Protein AF-I6NCP5-F1 (afdb_monomer_lite)

Sequence (635 aa):
MLVKNPMKRLSRNSTDSIAELLRSVLGENVINPQKQQNIANRQGSRIEHILVNSWYRRSSDAVTGGRNVLNCDNILKSLTKLRKQREFHDYFLLLRLLQFNKVSFVNSKGEYLDTQSRVGPLLYNELSKALSLISHRCTIREAKTLAQIVVSLLNDYNQAGEQTAPLNVKLNILYRCAQVAGTAKSWNIVEAALKEIRKQAKYLAGEDVELVIHYGYLNFYLISDQTFLLKRYFENNIEHMTGIESQLFASLLSNILLKATNYGSESFAAKVLAKMKENNFTLEKSHLEMLQAKIEKNGYLSLALMLESIEPAYKSPFNPLISHEEATFDHYVDVFSLSEIDFFSSPVSVDFILDKVPQFSDVEEYVTFICKRLLKEFRNESARVMLLDIVLRHICSTRKLGFALLVLKSIIEVHGMGKYFVDTRRLASRNSISEFHLFFPPIARSNSSCLTAAYLFKYLKDEYPLDFKFTKYDYYALVRSAISASNLDLLHYYMYHLILDWGHKSLIHSGGSLNWNLPVNLLKLISDSFHKKDVKTISQTLEDTLFWYKSSYDQKGTVPQISVEILNNIILKTAPAVINEFPKLLPLQMMKHSVNTYDGYQYRIDQANKSDLMSIVKSLHETLHAESCVEETPL

Radius of gyration: 36.02 Å; chains: 1; bounding box: 89×61×103 Å

pLDDT: mean 75.79, std 16.52, range [20.3, 96.31]

Foldseek 3Di:
DDDDDDPDPPDDDDPCAVLNLCCVLLHDDDDDPVVVVVVCVPPVVPLVVLLVVQADDDPPPPPDDDDQEGELVSLLVVLVVCLVVVVVNSNSVNVSVVVVGPYWYAYPVRHTDPPLEDSVQSVLVSVLVSLLVVLVVDDLVSLLSSLVSLLVVLVVVLVSCVVGPHHPHDLVSLLSSLLSQLSNLDPVSSVSSLVSLCSCVVPDPNVSSVLSNLSSQLSNCLNNVVLVSNLVSCVVPPLPDADDADPSVLVSLLSNLLSCLVVLQLVSNLSSLVSCVRNVHDDDPVSVVSNVVSCQQQVSLLNLVSVCVRPVVRDRQWDNPDRDSDDALVNVLVRLLPGPDQQLPDQRRDLNNLVRQDDDPDLVVLLCVLCVSLVPDRPYLNSSLVSVLSSLLSCLQPHALLSSLSNLLCCCVVVVCLLSLQCNLSGPNCVSAHSLVSRLSNLLVALLAQLVLVVSVCCQPPPPPDNHQDDLSSLLSNLSNCVSLVPLLSNVLSLLVCCQRCVQVQWDCDPNAIDGNRPPSSVVSLVVSVVDPLSVLVVQLNVLSSVVQRVVCVVPVGRDRDDPVRSLVSNCVRPVCNPPCCVVCVVVVLVVSCVPDDDVVSNVSSVVSNVSSVSSVVSSVVVVVVVVVVVPDDD

InterPro domains:
  IPR025694 Mitochondrial splicing apparatus component MNE1 [PF13762] (364-501)

Structure (mmCIF, N/CA/C/O backbone):
data_AF-I6NCP5-F1
#
_entry.id   AF-I6NCP5-F1
#
loop_
_atom_site.group_PDB
_atom_site.id
_atom_site.type_symbol
_atom_site.label_atom_id
_atom_site.label_alt_id
_atom_site.label_comp_id
_atom_site.label_asym_id
_atom_site.label_entity_id
_atom_site.label_seq_id
_atom_site.pdbx_PDB_ins_code
_atom_site.Cartn_x
_atom_site.Cartn_y
_atom_site.Cartn_z
_atom_site.occupancy
_atom_site.B_iso_or_equiv
_atom_site.auth_s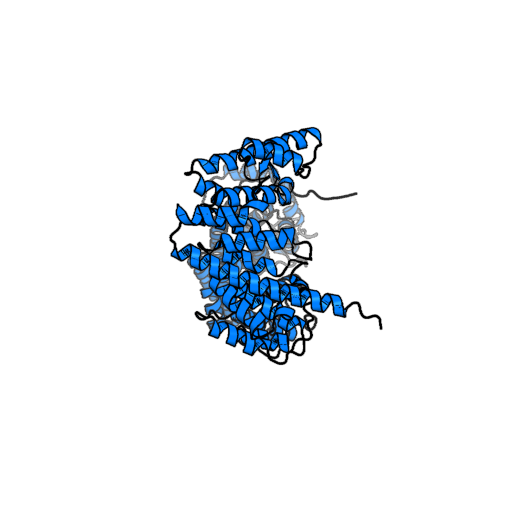eq_id
_atom_site.auth_comp_id
_atom_site.auth_asym_id
_atom_site.auth_atom_id
_atom_site.pdbx_PDB_model_num
ATOM 1 N N . MET A 1 1 ? -19.228 34.141 -3.288 1.00 23.91 1 MET A N 1
ATOM 2 C CA . MET A 1 1 ? -19.478 32.685 -3.208 1.00 23.91 1 MET A CA 1
ATOM 3 C C . MET A 1 1 ? -18.421 32.053 -2.320 1.00 23.91 1 MET A C 1
ATOM 5 O O . MET A 1 1 ? -17.248 32.366 -2.450 1.00 23.91 1 MET A O 1
ATOM 9 N N . LEU A 1 2 ? -18.885 31.271 -1.350 1.00 22.12 2 LEU A N 1
ATOM 10 C CA . LEU A 1 2 ? -18.149 30.700 -0.224 1.00 22.12 2 LEU A CA 1
ATOM 11 C C . LEU A 1 2 ? -17.137 29.632 -0.653 1.00 22.12 2 LEU A C 1
ATOM 13 O O . LEU A 1 2 ? -17.559 28.608 -1.177 1.00 22.12 2 LEU A O 1
ATOM 17 N N . VAL A 1 3 ? -15.857 29.785 -0.290 1.00 20.30 3 VAL A N 1
ATOM 18 C CA . VAL A 1 3 ? -14.950 28.644 -0.074 1.00 20.30 3 VAL A CA 1
ATOM 19 C C . VAL A 1 3 ? -14.008 28.910 1.111 1.00 20.30 3 VAL A C 1
ATOM 21 O O . VAL A 1 3 ? -13.105 29.733 1.053 1.00 20.30 3 VAL A O 1
ATOM 24 N N . LYS A 1 4 ? -14.290 28.167 2.189 1.00 22.89 4 LYS A N 1
ATOM 25 C CA . LYS A 1 4 ? -13.398 27.472 3.137 1.00 22.89 4 LYS A CA 1
ATOM 26 C C . LYS A 1 4 ? -12.135 28.179 3.653 1.00 22.89 4 LYS A C 1
ATOM 28 O O . LYS A 1 4 ? -11.093 28.181 3.012 1.00 22.89 4 LYS A O 1
ATOM 33 N N . ASN A 1 5 ? -12.183 28.512 4.945 1.00 21.52 5 ASN A N 1
ATOM 34 C CA . ASN A 1 5 ? -11.044 28.316 5.845 1.00 21.52 5 ASN A CA 1
ATOM 35 C C . ASN A 1 5 ? -11.526 28.119 7.302 1.00 21.52 5 ASN A C 1
ATOM 37 O O . ASN A 1 5 ? -11.788 29.108 7.986 1.00 21.52 5 ASN A O 1
ATOM 41 N N . PRO A 1 6 ? -11.673 26.881 7.821 1.00 23.80 6 PRO A N 1
ATOM 42 C CA . PRO A 1 6 ? -11.914 26.655 9.240 1.00 23.80 6 PRO A CA 1
ATOM 43 C C . PRO A 1 6 ? -10.721 25.925 9.871 1.00 23.80 6 PRO A C 1
ATOM 45 O O . PRO A 1 6 ? -10.839 24.801 10.339 1.00 23.80 6 PRO A O 1
ATOM 48 N N . MET A 1 7 ? -9.552 26.560 9.893 1.00 23.98 7 MET A N 1
ATOM 49 C CA . MET A 1 7 ? -8.453 26.165 10.778 1.00 23.98 7 MET A CA 1
ATOM 50 C C . MET A 1 7 ? -7.659 27.402 11.177 1.00 23.98 7 MET A C 1
ATOM 52 O O . MET A 1 7 ? -6.644 27.725 10.576 1.00 23.98 7 MET A O 1
ATOM 56 N N . LYS A 1 8 ? -8.161 28.119 12.185 1.00 24.86 8 LYS A N 1
ATOM 57 C CA . LYS A 1 8 ? -7.379 28.955 13.111 1.00 24.86 8 LYS A CA 1
ATOM 58 C C . LYS A 1 8 ? -8.341 29.620 14.085 1.00 24.86 8 LYS A C 1
ATOM 60 O O . LYS A 1 8 ? -8.845 30.704 13.828 1.00 24.86 8 LYS A O 1
ATOM 65 N N . ARG A 1 9 ? -8.608 28.936 15.198 1.00 25.02 9 ARG A N 1
ATOM 66 C CA . ARG A 1 9 ? -8.974 29.531 16.496 1.00 25.02 9 ARG A CA 1
ATOM 67 C C . ARG A 1 9 ? -8.951 28.441 17.569 1.00 25.02 9 ARG A C 1
ATOM 69 O O . ARG A 1 9 ? -9.970 28.020 18.091 1.00 25.02 9 ARG A O 1
ATOM 76 N N . LEU A 1 10 ? -7.741 27.996 17.890 1.00 24.80 10 LEU A N 1
ATOM 77 C CA . LEU A 1 10 ? -7.403 27.528 19.232 1.00 24.80 10 LEU A CA 1
ATOM 78 C C . LEU A 1 10 ? -6.219 28.376 19.694 1.00 24.80 10 LEU A C 1
ATOM 80 O O . LEU A 1 10 ? -5.062 27.991 19.623 1.00 24.80 10 LEU A O 1
ATOM 84 N N . SER A 1 11 ? -6.550 29.607 20.064 1.00 26.73 11 SER A N 1
ATOM 85 C CA . SER A 1 11 ? -5.714 30.494 20.861 1.00 26.73 11 SER A CA 1
ATOM 86 C C . SER A 1 11 ? -6.670 31.223 21.791 1.00 26.73 11 SER A C 1
ATOM 88 O O . SER A 1 11 ? -7.352 32.168 21.395 1.00 26.73 11 SER A O 1
ATOM 90 N N . ARG A 1 12 ? -6.812 30.655 22.988 1.00 25.70 12 ARG A N 1
ATOM 91 C CA . ARG A 1 12 ? -7.206 31.312 24.237 1.00 25.70 12 ARG A CA 1
ATOM 92 C C . ARG A 1 12 ? -6.969 30.299 25.356 1.00 25.70 12 ARG A C 1
ATOM 94 O O . ARG A 1 12 ? -7.828 29.486 25.656 1.00 25.70 12 ARG A O 1
ATOM 101 N N . ASN A 1 13 ? -5.737 30.316 25.859 1.00 27.62 13 ASN A N 1
ATOM 102 C CA . ASN A 1 13 ? -5.305 29.945 27.206 1.00 27.62 13 ASN A CA 1
ATOM 103 C C . ASN A 1 13 ? -6.223 28.986 27.990 1.00 27.62 13 ASN A C 1
ATOM 105 O O . ASN A 1 13 ? -7.060 29.425 28.771 1.00 27.62 13 ASN A O 1
ATOM 109 N N . SER A 1 14 ? -5.976 27.685 27.841 1.00 33.84 14 SER A N 1
ATOM 110 C CA . SER A 1 14 ? -6.227 26.677 28.878 1.00 33.84 14 SER A CA 1
ATOM 111 C C . SER A 1 14 ? -5.205 25.549 28.699 1.00 33.84 14 SER A C 1
ATOM 113 O O . SER A 1 14 ? -5.506 24.468 28.199 1.00 33.84 14 SER A O 1
ATOM 115 N N . THR A 1 15 ? -3.948 25.844 29.018 1.00 33.56 15 THR A N 1
ATOM 116 C CA . THR A 1 15 ? -2.864 24.862 29.163 1.00 33.56 15 THR A CA 1
ATOM 117 C C . THR A 1 15 ? -2.975 24.133 30.504 1.00 33.56 15 THR A C 1
ATOM 119 O O . THR A 1 15 ? -1.987 24.034 31.218 1.00 33.56 15 THR A O 1
ATOM 122 N N . ASP A 1 16 ? -4.168 23.653 30.850 1.00 47.31 16 ASP A N 1
ATOM 123 C CA . ASP A 1 16 ? -4.301 22.610 31.863 1.00 47.31 16 ASP A CA 1
ATOM 124 C C . ASP A 1 16 ? -4.436 21.315 31.067 1.00 47.31 16 ASP A C 1
ATOM 126 O O . ASP A 1 16 ? -5.346 21.185 30.236 1.00 47.31 16 ASP A O 1
ATOM 130 N N . SER A 1 17 ? -3.492 20.385 31.228 1.00 57.19 17 SER A N 1
ATOM 131 C CA . SER A 1 17 ? -3.585 19.092 30.543 1.00 57.19 17 SER A CA 1
ATOM 132 C C . SER A 1 17 ? -4.939 18.468 30.883 1.00 57.19 17 SER A C 1
ATOM 134 O O . SER A 1 17 ? -5.385 18.522 32.029 1.00 57.19 17 SER A O 1
ATOM 136 N N . ILE A 1 18 ? -5.610 17.835 29.917 1.00 57.00 18 ILE A N 1
ATOM 137 C CA . ILE A 1 18 ? -6.862 17.113 30.194 1.00 57.00 18 ILE A CA 1
ATOM 138 C C . ILE A 1 18 ? -6.636 16.088 31.323 1.00 57.00 18 ILE A C 1
ATOM 140 O O . ILE A 1 18 ? -7.542 15.836 32.110 1.00 57.00 18 ILE A O 1
ATOM 144 N N . ALA A 1 19 ? -5.413 15.567 31.476 1.00 53.09 19 ALA A N 1
ATOM 145 C CA . ALA A 1 19 ? -5.031 14.732 32.609 1.00 53.09 19 ALA A CA 1
ATOM 146 C C . ALA A 1 19 ? -4.945 15.490 33.947 1.00 53.09 19 ALA A C 1
ATOM 148 O O . ALA A 1 19 ? -5.303 14.912 34.965 1.00 53.09 19 ALA A O 1
ATOM 149 N N . GLU A 1 20 ? -4.522 16.754 33.986 1.00 56.62 20 GLU A N 1
ATOM 150 C CA . GLU A 1 20 ? -4.571 17.589 35.202 1.00 56.62 20 GLU A CA 1
ATOM 151 C C . GLU A 1 20 ? -6.009 17.946 35.577 1.00 56.62 20 GLU A C 1
ATOM 153 O O . GLU A 1 20 ? -6.380 17.896 36.750 1.00 56.62 20 GLU A O 1
ATOM 158 N N . LEU A 1 21 ? -6.854 18.222 34.583 1.00 59.94 21 LEU A N 1
ATOM 159 C CA . LEU A 1 21 ? -8.290 18.398 34.779 1.00 59.94 21 LEU A CA 1
ATOM 160 C C . LEU A 1 21 ? -8.929 17.120 35.348 1.00 59.94 21 LEU A C 1
ATOM 162 O O . LEU A 1 21 ? -9.672 17.172 36.322 1.00 59.94 21 LEU A O 1
ATOM 166 N N . LEU A 1 22 ? -8.597 15.958 34.784 1.00 58.47 22 LEU A N 1
ATOM 167 C CA . LEU A 1 22 ? -9.092 14.664 35.250 1.00 58.47 22 LEU A CA 1
ATOM 168 C C . LEU A 1 22 ? -8.557 14.309 36.644 1.00 58.47 22 LEU A C 1
ATOM 170 O O . LEU A 1 22 ? -9.337 13.873 37.480 1.00 58.47 22 LEU A O 1
ATOM 174 N N . ARG A 1 23 ? -7.271 14.543 36.941 1.00 57.06 23 ARG A N 1
ATOM 175 C CA . ARG A 1 23 ? -6.685 14.315 38.278 1.00 57.06 23 ARG A CA 1
ATOM 176 C C . ARG A 1 23 ? -7.252 15.262 39.332 1.00 57.06 23 ARG A C 1
ATOM 178 O O . ARG A 1 23 ? -7.521 14.834 40.448 1.00 57.06 23 ARG A O 1
ATOM 185 N N . SER A 1 24 ? -7.475 16.529 38.983 1.00 53.62 24 SER A N 1
ATOM 186 C CA . SER A 1 24 ? -8.054 17.526 39.895 1.00 53.62 24 SER A CA 1
ATOM 187 C C . SER A 1 24 ? -9.553 17.332 40.139 1.00 53.62 24 SER A C 1
ATOM 189 O O . SER A 1 24 ? -10.078 17.856 41.123 1.00 53.62 24 SER A O 1
ATOM 191 N N . VAL A 1 25 ? -10.247 16.595 39.266 1.00 49.81 25 VAL A N 1
ATOM 192 C CA . VAL A 1 25 ? -11.685 16.320 39.389 1.00 49.81 25 VAL A CA 1
ATOM 193 C C . VAL A 1 25 ? -11.987 14.920 39.924 1.00 49.81 25 VAL A C 1
ATOM 195 O O . VAL A 1 25 ? -12.941 14.782 40.682 1.00 49.81 25 VAL A O 1
ATOM 198 N N . LEU A 1 26 ? -11.189 13.910 39.571 1.00 51.78 26 LEU A N 1
ATOM 199 C CA . LEU A 1 26 ? -11.422 12.498 39.914 1.00 51.78 26 LEU A CA 1
ATOM 200 C C . LEU A 1 26 ? -10.464 11.965 41.000 1.00 51.78 26 LEU A C 1
ATOM 202 O O . LEU A 1 26 ? -10.744 10.919 41.568 1.00 51.78 26 LEU A O 1
ATOM 206 N N . GLY A 1 27 ? -9.406 12.716 41.341 1.00 42.88 27 GLY A N 1
ATOM 207 C CA . GLY A 1 27 ? -8.635 12.587 42.584 1.00 42.88 27 GLY A CA 1
ATOM 208 C C . GLY A 1 27 ? -7.388 11.694 42.548 1.00 42.88 27 GLY A C 1
ATOM 209 O O . GLY A 1 27 ? -7.475 10.498 42.770 1.00 42.88 27 GLY A O 1
ATOM 210 N N . GLU A 1 28 ? -6.212 12.322 42.445 1.00 33.41 28 GLU A N 1
ATOM 211 C CA . GLU A 1 28 ? -5.005 11.947 43.205 1.00 33.41 28 GLU A CA 1
ATOM 212 C C . GLU A 1 28 ? -4.383 13.245 43.759 1.00 33.41 28 GLU A C 1
ATOM 214 O O . GLU A 1 28 ? -4.320 14.262 43.066 1.00 33.41 28 GLU A O 1
ATOM 219 N N . ASN A 1 29 ? -3.982 13.231 45.031 1.00 43.84 29 ASN A N 1
ATOM 220 C CA . ASN A 1 29 ? -3.467 14.368 45.805 1.00 43.84 29 ASN A CA 1
ATOM 221 C C . ASN A 1 29 ? -2.425 15.235 45.064 1.00 43.84 29 ASN A C 1
ATOM 223 O O . ASN A 1 29 ? -1.258 14.868 45.082 1.00 43.84 29 ASN A O 1
ATOM 227 N N . VAL A 1 30 ? -2.783 16.424 44.542 1.00 33.41 30 VAL A N 1
ATOM 228 C CA . VAL A 1 30 ? -1.834 17.550 44.342 1.00 33.41 30 VAL A CA 1
ATOM 229 C C . VAL A 1 30 ? -2.522 18.938 44.444 1.00 33.41 30 VAL A C 1
ATOM 231 O O . VAL A 1 30 ? -3.155 19.418 43.511 1.00 33.41 30 VAL A O 1
ATOM 234 N N . ILE A 1 31 ? -2.360 19.566 45.617 1.00 39.53 31 ILE A N 1
ATOM 235 C CA . ILE A 1 31 ? -1.901 20.948 45.910 1.00 39.53 31 ILE A CA 1
ATOM 236 C C . ILE A 1 31 ? -2.591 22.166 45.227 1.00 39.53 31 ILE A C 1
ATOM 238 O O . ILE A 1 31 ? -2.259 22.567 44.115 1.00 39.53 31 ILE A O 1
ATOM 242 N N . ASN A 1 32 ? -3.425 22.854 46.028 1.00 33.50 32 ASN A N 1
ATOM 243 C CA . ASN A 1 32 ? -3.470 24.310 46.321 1.00 33.50 32 ASN A CA 1
ATOM 244 C C . ASN A 1 32 ? -4.901 24.921 46.275 1.00 33.50 32 ASN A C 1
ATOM 246 O O . ASN A 1 32 ? -5.376 25.307 45.201 1.00 33.50 32 ASN A O 1
ATOM 250 N N . PRO A 1 33 ? -5.583 25.076 47.431 1.00 37.31 33 PRO A N 1
ATOM 251 C CA . PRO A 1 33 ? -6.938 25.641 47.536 1.00 37.31 33 PRO A CA 1
ATOM 252 C C . PRO A 1 33 ? -7.092 27.051 46.936 1.00 37.31 33 PRO A C 1
ATOM 254 O O . PRO A 1 33 ? -8.147 27.393 46.403 1.00 37.31 33 PRO A O 1
ATOM 257 N N . GLN A 1 34 ? -6.026 27.857 46.949 1.00 34.50 34 GLN A N 1
ATOM 258 C CA . GLN A 1 34 ? -6.058 29.247 46.476 1.00 34.50 34 GLN A CA 1
ATOM 259 C C . GLN A 1 34 ? -6.123 29.379 44.944 1.00 34.50 34 GLN A C 1
ATOM 261 O O . GLN A 1 34 ? -6.672 30.355 44.431 1.00 34.50 34 GLN A O 1
ATOM 266 N N . LYS A 1 35 ? -5.633 28.389 44.179 1.00 37.66 35 LYS A N 1
ATOM 267 C CA . LYS A 1 35 ? -5.790 28.377 42.710 1.00 37.66 35 LYS A CA 1
ATOM 268 C C . LYS A 1 35 ? -7.219 28.014 42.284 1.00 37.66 35 LYS A C 1
ATOM 270 O O . LYS A 1 35 ? -7.682 28.512 41.263 1.00 37.66 35 LYS A O 1
ATOM 275 N N . GLN A 1 36 ? -7.938 27.214 43.078 1.00 41.12 36 GLN A N 1
ATOM 276 C CA . GLN A 1 36 ? -9.319 26.804 42.780 1.00 41.12 36 GLN A CA 1
ATOM 277 C C . GLN A 1 36 ? -10.340 27.928 43.034 1.00 41.12 36 GLN A C 1
ATOM 279 O O . GLN A 1 36 ? -11.271 28.078 42.244 1.00 41.12 36 GLN A O 1
ATOM 284 N N . GLN A 1 37 ? -10.132 28.781 44.046 1.00 38.59 37 GLN A N 1
ATOM 285 C CA . GLN A 1 37 ? -10.989 29.958 44.283 1.00 38.59 37 GLN A CA 1
ATOM 286 C C . GLN A 1 37 ? -10.950 30.971 43.126 1.00 38.59 37 GLN A C 1
ATOM 288 O O . GLN A 1 37 ? -11.977 31.541 42.768 1.00 38.59 37 GLN A O 1
ATOM 293 N N . ASN A 1 38 ? -9.801 31.142 42.467 1.00 37.16 38 ASN A N 1
ATOM 294 C CA . ASN A 1 38 ? -9.680 32.066 41.333 1.00 37.16 38 ASN A CA 1
ATOM 295 C C . ASN A 1 38 ? -10.290 31.534 40.020 1.00 37.16 38 ASN A C 1
ATOM 297 O O . ASN A 1 38 ? -10.655 32.336 39.158 1.00 37.16 38 ASN A O 1
ATOM 301 N N . ILE A 1 39 ? -10.438 30.211 39.870 1.00 40.22 39 ILE A N 1
ATOM 302 C CA . ILE A 1 39 ? -11.102 29.577 38.714 1.00 40.22 39 ILE A CA 1
ATOM 303 C C . ILE A 1 39 ? -12.627 29.561 38.915 1.00 40.22 39 ILE A C 1
ATOM 305 O O . ILE A 1 39 ? -13.367 29.934 38.005 1.00 40.22 39 ILE A O 1
ATOM 309 N N . ALA A 1 40 ? -13.100 29.245 40.127 1.00 39.53 40 ALA A N 1
ATOM 310 C CA . ALA A 1 40 ? -14.523 29.289 40.478 1.00 39.53 40 ALA A CA 1
ATOM 311 C C . ALA A 1 40 ? -15.128 30.703 40.332 1.00 39.53 40 ALA A C 1
ATOM 313 O O . ALA A 1 40 ? -16.228 30.858 39.803 1.00 39.53 40 ALA A O 1
ATOM 314 N N . ASN A 1 41 ? -14.376 31.750 40.691 1.00 42.56 41 ASN A N 1
ATOM 315 C CA . ASN A 1 41 ? -14.875 33.130 40.697 1.00 42.56 41 ASN A CA 1
ATOM 316 C C . ASN A 1 41 ? -15.017 33.788 39.307 1.00 42.56 41 ASN A C 1
ATOM 318 O O . ASN A 1 41 ? -15.638 34.843 39.206 1.00 42.56 41 ASN A O 1
ATOM 322 N N . ARG A 1 42 ? -14.472 33.209 38.223 1.00 43.22 42 ARG A N 1
ATOM 323 C CA . ARG A 1 42 ? -14.578 33.780 36.857 1.00 43.22 42 ARG A CA 1
ATOM 324 C C . ARG A 1 42 ? -15.611 33.095 35.952 1.00 43.22 42 ARG A C 1
ATOM 326 O O . ARG A 1 42 ? -15.926 33.643 34.899 1.00 43.22 42 ARG A O 1
ATOM 333 N N . GLN A 1 43 ? -16.140 31.932 36.341 1.00 48.22 43 GLN A N 1
ATOM 334 C CA . GLN A 1 43 ? -17.076 31.129 35.531 1.00 48.22 43 GLN A CA 1
ATOM 335 C C . GLN A 1 43 ? -18.302 30.604 36.305 1.00 48.22 43 GLN A C 1
ATOM 337 O O . GLN A 1 43 ? -19.144 29.926 35.711 1.00 48.22 43 GLN A O 1
ATOM 342 N N . GLY A 1 44 ? -18.442 30.968 37.590 1.00 51.06 44 GLY A N 1
ATOM 343 C CA . GLY A 1 44 ? -19.564 30.589 38.461 1.00 51.06 44 GLY A CA 1
ATOM 344 C C . GLY A 1 44 ? -20.941 30.747 37.810 1.00 51.06 44 GLY A C 1
ATOM 345 O O . GLY A 1 44 ? -21.746 29.828 37.883 1.00 51.06 44 GLY A O 1
ATOM 346 N N . SER A 1 45 ? -21.170 31.799 37.014 1.00 57.34 45 SER A N 1
ATOM 347 C CA . SER A 1 45 ? -22.497 32.103 36.457 1.00 57.34 45 SER A CA 1
ATOM 348 C C . SER A 1 45 ? -23.100 31.018 35.554 1.00 57.34 45 SER A C 1
ATOM 350 O O . SER A 1 45 ? -24.314 30.822 35.575 1.00 57.34 45 SER A O 1
ATOM 352 N N . ARG A 1 46 ? -22.306 30.280 34.761 1.00 64.38 46 ARG A N 1
ATOM 353 C CA . ARG A 1 46 ? -22.848 29.287 33.808 1.00 64.38 46 ARG A CA 1
ATOM 354 C C . ARG A 1 46 ? -23.189 27.963 34.486 1.00 64.38 46 ARG A C 1
ATOM 356 O O . ARG A 1 46 ? -24.239 27.388 34.197 1.00 64.38 46 ARG A O 1
ATOM 363 N N . ILE A 1 47 ? -22.327 27.484 35.381 1.00 67.88 47 ILE A N 1
ATOM 364 C CA . ILE A 1 47 ? -22.566 26.248 36.141 1.00 67.88 47 ILE A CA 1
ATOM 365 C C . ILE A 1 47 ? -23.618 26.482 37.221 1.00 67.88 47 ILE A C 1
ATOM 367 O O . ILE A 1 47 ? -24.504 25.645 37.381 1.00 67.88 47 ILE A O 1
ATOM 371 N N . GLU A 1 48 ? -23.601 27.639 37.884 1.00 64.94 48 GLU A N 1
ATOM 372 C CA . GLU A 1 48 ? -24.681 28.054 38.779 1.00 64.94 48 GLU A CA 1
ATOM 373 C C . GLU A 1 48 ? -26.005 28.118 38.026 1.00 64.94 48 GLU A C 1
ATOM 375 O O . GLU A 1 48 ? -26.983 27.561 38.503 1.00 64.94 48 GLU A O 1
ATOM 380 N N . HIS A 1 49 ? -26.049 28.675 36.812 1.00 67.94 49 HIS A N 1
ATOM 381 C CA . HIS A 1 49 ? -27.271 28.684 36.005 1.00 67.94 49 HIS A CA 1
ATOM 382 C C . HIS A 1 49 ? -27.749 27.269 35.627 1.00 67.94 49 HIS A C 1
ATOM 384 O O . HIS A 1 49 ? -28.952 27.000 35.639 1.00 67.94 49 HIS A O 1
ATOM 390 N N . ILE A 1 50 ? -26.839 26.335 35.321 1.00 70.69 50 ILE A N 1
ATOM 391 C CA . ILE A 1 50 ? -27.191 24.922 35.089 1.00 70.69 50 ILE A CA 1
ATOM 392 C C . ILE A 1 50 ? -27.769 24.295 36.361 1.00 70.69 50 ILE A C 1
ATOM 394 O O . ILE A 1 50 ? -28.804 23.629 36.290 1.00 70.69 50 ILE A O 1
ATOM 398 N N . LEU A 1 51 ? -27.132 24.518 37.513 1.00 66.94 51 LEU A N 1
ATOM 399 C CA . LEU A 1 51 ? -27.600 23.999 38.793 1.00 66.94 51 LEU A CA 1
ATOM 400 C C . LEU A 1 51 ? -28.960 24.599 39.143 1.00 66.94 51 LEU A C 1
ATOM 402 O O . LEU A 1 51 ? -29.887 23.820 39.321 1.00 66.94 51 LEU A O 1
ATOM 406 N N . VAL A 1 52 ? -29.110 25.931 39.126 1.00 67.31 52 VAL A N 1
ATOM 407 C CA . VAL A 1 52 ? -30.353 26.699 39.370 1.00 67.31 52 VAL A CA 1
ATOM 408 C C . VAL A 1 52 ? -31.519 26.170 38.534 1.00 67.31 52 VAL A C 1
ATOM 410 O O . VAL A 1 52 ? -32.586 25.906 39.082 1.00 67.31 52 VAL A O 1
ATOM 413 N N . ASN A 1 53 ? -31.309 25.928 37.239 1.00 66.56 53 ASN A N 1
ATOM 414 C CA . ASN A 1 53 ? -32.344 25.385 36.348 1.00 66.56 53 ASN A CA 1
ATOM 415 C C . ASN A 1 53 ? -32.604 23.881 36.531 1.00 66.56 53 ASN A C 1
ATOM 417 O O . ASN A 1 53 ? -33.573 23.343 35.994 1.00 66.56 53 ASN A O 1
ATOM 421 N N . SER A 1 54 ? -31.738 23.192 37.269 1.00 67.94 54 SER A N 1
ATOM 422 C CA . SER A 1 54 ? -31.888 21.779 37.611 1.00 67.94 54 SER A CA 1
ATOM 423 C C . SER A 1 54 ? -32.502 21.567 38.996 1.00 67.94 54 SER A C 1
ATOM 425 O O . SER A 1 54 ? -32.816 20.422 39.320 1.00 67.94 54 SER A O 1
ATOM 427 N N . TRP A 1 55 ? -32.705 22.620 39.802 1.00 69.12 55 TRP A N 1
ATOM 428 C CA . TRP A 1 55 ? -33.389 22.501 41.092 1.00 69.12 55 TRP A CA 1
ATOM 429 C C . TRP A 1 55 ? -34.827 22.055 40.900 1.00 69.12 55 TRP A C 1
ATOM 431 O O . TRP A 1 55 ? -35.588 22.626 40.115 1.00 69.12 55 TRP A O 1
ATOM 441 N N . TYR A 1 56 ? -35.210 21.046 41.668 1.00 53.59 56 TYR A N 1
ATOM 442 C CA . TYR A 1 56 ? -36.589 20.614 41.714 1.00 53.59 56 TYR A CA 1
ATOM 443 C C . TYR A 1 56 ? -37.403 21.587 42.573 1.00 53.59 56 TYR A C 1
ATOM 445 O O . TYR A 1 56 ? -37.180 21.702 43.776 1.00 53.59 56 TYR A O 1
ATOM 453 N N . ARG A 1 57 ? -38.347 22.301 41.951 1.00 58.88 57 ARG A N 1
ATOM 454 C CA . ARG A 1 57 ? -39.303 23.173 42.646 1.00 58.88 57 ARG A CA 1
ATOM 455 C C . ARG A 1 57 ? -40.674 22.502 42.663 1.00 58.88 57 ARG A C 1
ATOM 457 O O . ARG A 1 57 ? -41.336 22.446 41.630 1.00 58.88 57 ARG A O 1
ATOM 464 N N . ARG A 1 58 ? -41.108 22.009 43.827 1.00 49.47 58 ARG A N 1
ATOM 465 C CA . ARG A 1 58 ? -42.518 21.663 44.067 1.00 49.47 58 ARG A CA 1
ATOM 466 C C . ARG A 1 58 ? -43.286 22.928 44.433 1.00 49.47 58 ARG A C 1
ATOM 468 O O . ARG A 1 58 ? -42.808 23.725 45.232 1.00 49.47 58 ARG A O 1
ATOM 475 N N . SER A 1 59 ? -44.484 23.088 43.882 1.00 44.88 59 SER A N 1
ATOM 476 C CA . SER A 1 59 ? -45.385 24.214 44.156 1.00 44.88 59 SER A CA 1
ATOM 477 C C . SER A 1 59 ? -45.899 24.277 45.606 1.00 44.88 59 SER A C 1
ATOM 479 O O . SER A 1 59 ? -46.476 25.292 45.976 1.00 44.88 59 SER A O 1
ATOM 481 N N . SER A 1 60 ? -45.672 23.247 46.436 1.00 43.59 60 SER A N 1
ATOM 482 C CA . SER A 1 60 ? -46.198 23.142 47.810 1.00 43.59 60 SER A CA 1
ATOM 483 C C . SER A 1 60 ? -45.174 23.267 48.950 1.00 43.59 60 SER A C 1
ATOM 485 O O . SER A 1 60 ? -45.588 23.417 50.093 1.00 43.59 60 SER A O 1
ATOM 487 N N . ASP A 1 61 ? -43.860 23.236 48.691 1.00 44.78 61 ASP A N 1
ATOM 488 C CA . ASP A 1 61 ? -42.843 23.026 49.749 1.00 44.78 61 ASP A CA 1
ATOM 489 C C . ASP A 1 61 ? -41.994 24.280 50.050 1.00 44.78 61 ASP A C 1
ATOM 491 O O . ASP A 1 61 ? -40.808 24.195 50.366 1.00 44.78 61 ASP A O 1
ATOM 495 N N . ALA A 1 62 ? -42.586 25.475 49.971 1.00 41.66 62 ALA A N 1
ATOM 496 C CA . ALA A 1 62 ? -41.876 26.739 50.212 1.00 41.66 62 ALA A CA 1
ATOM 497 C C . ALA A 1 62 ? -41.532 27.023 51.696 1.00 41.66 62 ALA A C 1
ATOM 499 O O . ALA A 1 62 ? -40.944 28.063 51.983 1.00 41.66 62 ALA A O 1
ATOM 500 N N . VAL A 1 63 ? -41.888 26.145 52.647 1.00 39.34 63 VAL A N 1
ATOM 501 C CA . VAL A 1 63 ? -41.921 26.495 54.088 1.00 39.34 63 VAL A CA 1
ATOM 502 C C . VAL A 1 63 ? -40.941 25.706 54.975 1.00 39.34 63 VAL A C 1
ATOM 504 O O . VAL A 1 63 ? -40.765 26.044 56.139 1.00 39.34 63 VAL A O 1
ATOM 507 N N . THR A 1 64 ? -40.180 24.738 54.459 1.00 37.00 64 THR A N 1
ATOM 508 C CA . THR A 1 64 ? -39.093 24.114 55.246 1.00 37.00 64 THR A CA 1
ATOM 509 C C . THR A 1 64 ? -37.806 24.057 54.440 1.00 37.00 64 THR A C 1
ATOM 511 O O . THR A 1 64 ? -37.784 23.449 53.374 1.00 37.00 64 THR A O 1
ATOM 514 N N . GLY A 1 65 ? -36.753 24.705 54.958 1.00 39.38 65 GLY A N 1
ATOM 515 C CA . GLY A 1 65 ? -35.424 24.865 54.355 1.00 39.38 65 GLY A CA 1
ATOM 516 C C . GLY A 1 65 ? -35.005 23.702 53.455 1.00 39.38 65 GLY A C 1
ATOM 517 O O . GLY A 1 65 ? -34.800 22.578 53.915 1.00 39.38 65 GLY A O 1
ATOM 518 N N . GLY A 1 66 ? -34.935 24.001 52.157 1.00 42.56 66 GLY A N 1
ATOM 519 C CA . GLY A 1 66 ? -34.834 23.027 51.080 1.00 42.56 66 GLY A CA 1
ATOM 520 C C . GLY A 1 66 ? -33.624 22.111 51.210 1.00 42.56 66 GLY A C 1
ATOM 521 O O . GLY A 1 66 ? -32.476 22.552 51.211 1.00 42.56 66 GLY A O 1
ATOM 522 N N . ARG A 1 67 ? -33.885 20.803 51.251 1.00 53.28 67 ARG A N 1
ATOM 523 C CA . ARG A 1 67 ? -32.877 19.797 50.906 1.00 53.28 67 ARG A CA 1
ATOM 524 C C . ARG A 1 67 ? -32.431 20.054 49.457 1.00 53.28 67 ARG A C 1
ATOM 526 O O . ARG A 1 67 ? -33.259 20.389 48.614 1.00 53.28 67 ARG A O 1
ATOM 533 N N . ASN A 1 68 ? -31.138 19.908 49.167 1.00 63.84 68 ASN A N 1
ATOM 534 C CA . ASN A 1 68 ? -30.566 20.050 47.822 1.00 63.84 68 ASN A CA 1
ATOM 535 C C . ASN A 1 68 ? -31.133 18.960 46.888 1.00 63.84 68 ASN A C 1
ATOM 537 O O . ASN A 1 68 ? -30.543 17.885 46.782 1.00 63.84 68 ASN A O 1
ATOM 541 N N . VAL A 1 69 ? -32.289 19.193 46.255 1.00 70.94 69 VAL A N 1
ATOM 542 C CA . VAL A 1 69 ? -32.947 18.227 45.357 1.00 70.94 69 VAL A CA 1
ATOM 543 C C . VAL A 1 69 ? -32.809 18.674 43.898 1.00 70.94 69 VAL A C 1
ATOM 545 O O . VAL A 1 69 ? -33.303 19.739 43.524 1.00 70.94 69 VAL A O 1
ATOM 548 N N . LEU A 1 70 ? -32.171 17.853 43.057 1.00 77.19 70 LEU A N 1
ATOM 549 C CA . LEU A 1 70 ? -31.982 18.122 41.626 1.00 77.19 70 LEU A CA 1
ATOM 550 C C . LEU A 1 70 ? -32.771 17.151 40.738 1.00 77.19 70 LEU A C 1
ATOM 552 O O . LEU A 1 70 ? -32.910 15.964 41.036 1.00 77.19 70 LEU A O 1
ATOM 556 N N . ASN A 1 71 ? -33.233 17.641 39.590 1.00 80.00 71 ASN A N 1
ATOM 557 C CA . ASN A 1 71 ? -33.817 16.817 38.538 1.00 80.00 71 ASN A CA 1
ATOM 558 C C . ASN A 1 71 ? -32.711 16.109 37.732 1.00 80.00 71 ASN A C 1
ATOM 560 O O . ASN A 1 71 ? -31.893 16.754 37.069 1.00 80.00 71 ASN A O 1
ATOM 564 N N . CYS A 1 72 ? -32.698 14.774 37.772 1.00 78.81 72 CYS A N 1
ATOM 565 C CA . CYS A 1 72 ? -31.657 13.958 37.144 1.00 78.81 72 CYS A CA 1
ATOM 566 C C . CYS A 1 72 ? -31.625 14.112 35.613 1.00 78.81 72 CYS A C 1
ATOM 568 O O . CYS A 1 72 ? -30.549 14.221 35.023 1.00 78.81 72 CYS A O 1
ATOM 570 N N . ASP A 1 73 ? -32.790 14.205 34.966 1.00 80.56 73 ASP A N 1
ATOM 571 C CA . ASP A 1 73 ? -32.886 14.322 33.508 1.00 80.56 73 ASP A CA 1
ATOM 572 C C . ASP A 1 73 ? -32.318 15.659 33.010 1.00 80.56 73 ASP A C 1
ATOM 574 O O . ASP A 1 73 ? -31.643 15.706 31.979 1.00 80.56 73 ASP A O 1
ATOM 578 N N . ASN A 1 74 ? -32.530 16.746 33.757 1.00 80.94 74 ASN A N 1
ATOM 579 C CA . ASN A 1 74 ? -31.964 18.060 33.431 1.00 80.94 74 ASN A CA 1
ATOM 580 C C . ASN A 1 74 ? -30.437 18.078 33.572 1.00 80.94 74 ASN A C 1
ATOM 582 O O . ASN A 1 74 ? -29.739 18.635 32.715 1.00 80.94 74 ASN A O 1
ATOM 586 N N . ILE A 1 75 ? -29.907 17.406 34.596 1.00 84.12 75 ILE A N 1
ATOM 587 C CA . ILE A 1 75 ? -28.463 17.238 34.785 1.00 84.12 75 ILE A CA 1
ATOM 588 C C . ILE A 1 75 ? -27.859 16.397 33.655 1.00 84.12 75 ILE A C 1
ATOM 590 O O . ILE A 1 75 ? -26.886 16.824 33.033 1.00 84.12 75 ILE A O 1
ATOM 594 N N . LEU A 1 76 ? -28.458 15.255 33.308 1.00 84.38 76 LEU A N 1
ATOM 595 C CA . LEU A 1 76 ? -27.984 14.402 32.211 1.00 84.38 76 LEU A CA 1
ATOM 596 C C . LEU A 1 76 ? -28.050 15.108 30.852 1.00 84.38 76 LEU A C 1
ATOM 598 O O . LEU A 1 76 ? -27.121 14.981 30.049 1.00 84.38 76 LEU A O 1
ATOM 602 N N . LYS A 1 77 ? -29.105 15.891 30.587 1.00 86.69 77 LYS A N 1
ATOM 603 C CA . LYS A 1 77 ? -29.203 16.740 29.386 1.00 86.69 77 LYS A CA 1
ATOM 604 C C . LYS A 1 77 ? -28.082 17.774 29.340 1.00 86.69 77 LYS A C 1
ATOM 606 O O . LYS A 1 77 ? -27.475 17.959 28.285 1.00 86.69 77 LYS A O 1
ATOM 611 N N . SER A 1 78 ? -27.782 18.408 30.471 1.00 86.56 78 SER A N 1
ATOM 612 C CA . SER A 1 78 ? -26.711 19.403 30.578 1.00 86.56 78 SER A CA 1
ATOM 613 C C . SER A 1 78 ? -25.337 18.770 30.358 1.00 86.56 78 SER A C 1
ATOM 615 O O . SER A 1 78 ? -24.590 19.235 29.501 1.00 86.56 78 SER A O 1
ATOM 617 N N . LEU A 1 79 ? -25.043 17.642 31.011 1.00 87.12 79 LEU A N 1
ATOM 618 C CA . LEU A 1 79 ? -23.817 16.862 30.797 1.00 87.12 79 LEU A CA 1
ATOM 619 C C . LEU A 1 79 ? -23.676 16.406 29.337 1.00 87.12 79 LEU A C 1
ATOM 621 O O . LEU A 1 79 ? -22.625 16.588 28.721 1.00 87.12 79 LEU A O 1
ATOM 625 N N . THR A 1 80 ? -24.757 15.902 28.737 1.00 88.31 80 THR A N 1
ATOM 626 C CA . THR A 1 80 ? -24.771 15.500 27.323 1.00 88.31 80 THR A CA 1
ATOM 627 C C . THR A 1 80 ? -24.478 16.684 26.402 1.00 88.31 80 THR A C 1
ATOM 629 O O . THR A 1 80 ? -23.730 16.542 25.430 1.00 88.31 80 THR A O 1
ATOM 632 N N . LYS A 1 81 ? -25.058 17.858 26.687 1.00 89.50 81 LYS A N 1
ATOM 633 C CA . LYS A 1 81 ? -24.830 19.090 25.923 1.00 89.50 81 LYS A CA 1
ATOM 634 C C . LYS A 1 81 ? -23.368 19.522 26.017 1.00 89.50 81 LYS A C 1
ATOM 636 O O . LYS A 1 81 ? -22.746 19.702 24.972 1.00 89.50 81 LYS A O 1
ATOM 641 N N . LEU A 1 82 ? -22.811 19.590 27.226 1.00 87.31 82 LEU A N 1
ATOM 642 C CA . LEU A 1 82 ? -21.406 19.938 27.463 1.00 87.31 82 LEU A CA 1
ATOM 643 C C . LEU A 1 82 ? -20.461 18.963 26.740 1.00 87.31 82 LEU A C 1
ATOM 645 O O . LEU A 1 82 ? -19.555 19.395 26.027 1.00 87.31 82 LEU A O 1
ATOM 649 N N . ARG A 1 83 ? -20.723 17.647 26.802 1.00 89.69 83 ARG A N 1
ATOM 650 C CA . ARG A 1 83 ? -19.939 16.630 26.076 1.00 89.69 83 ARG A CA 1
ATOM 651 C C . ARG A 1 83 ? -20.021 16.801 24.559 1.00 89.69 83 ARG A C 1
ATOM 653 O O . ARG A 1 83 ? -18.990 16.755 23.887 1.00 89.69 83 ARG A O 1
ATOM 660 N N . LYS A 1 84 ? -21.220 17.004 23.998 1.00 87.31 84 LYS A N 1
ATOM 661 C CA . LYS A 1 84 ? -21.406 17.237 22.550 1.00 87.31 84 LYS A CA 1
ATOM 662 C C . LYS A 1 84 ? -20.708 18.521 22.089 1.00 87.31 84 LYS A C 1
ATOM 664 O O . LYS A 1 84 ? -20.118 18.529 21.012 1.00 87.31 84 LYS A O 1
ATOM 669 N N . GLN A 1 85 ? -20.733 19.564 22.918 1.00 87.44 85 GLN A N 1
ATOM 670 C CA . GLN A 1 85 ? -20.053 20.843 22.683 1.00 87.44 85 GLN A CA 1
ATOM 671 C C . GLN A 1 85 ? -18.548 20.799 22.993 1.00 87.44 85 GLN A C 1
ATOM 673 O O . GLN A 1 85 ? -17.838 21.746 22.672 1.00 87.44 85 GLN A O 1
ATOM 678 N N . ARG A 1 86 ? -18.044 19.677 23.531 1.00 82.50 86 ARG A N 1
ATOM 679 C CA . ARG A 1 86 ? -16.637 19.456 23.910 1.00 82.50 86 ARG A CA 1
ATOM 680 C C . ARG A 1 86 ? -16.139 20.420 24.996 1.00 82.50 86 ARG A C 1
ATOM 682 O O . ARG A 1 86 ? -14.941 20.666 25.100 1.00 82.50 86 ARG A O 1
ATOM 689 N N . GLU A 1 87 ? -17.042 20.921 25.831 1.00 82.75 87 GLU A N 1
ATOM 690 C CA . GLU A 1 87 ? -16.742 21.780 26.980 1.00 82.75 87 GLU A CA 1
ATOM 691 C C . GLU A 1 87 ? -16.392 20.910 28.201 1.00 82.75 87 GLU A C 1
ATOM 693 O O . GLU A 1 87 ? -17.134 20.828 29.178 1.00 82.75 87 GLU A O 1
ATOM 698 N N . PHE A 1 88 ? -15.274 20.180 28.115 1.00 80.44 88 PHE A N 1
ATOM 699 C CA . PHE A 1 88 ? -14.916 19.169 29.118 1.00 80.44 88 PHE A CA 1
ATOM 700 C C . PHE A 1 88 ? -14.585 19.761 30.497 1.00 80.44 88 PHE A C 1
ATOM 702 O O . PHE A 1 88 ? -14.863 19.115 31.499 1.00 80.44 88 PHE A O 1
ATOM 709 N N . HIS A 1 89 ? -14.054 20.986 30.566 1.00 77.69 89 HIS A N 1
ATOM 710 C CA . HIS A 1 89 ? -13.811 21.677 31.840 1.00 77.69 89 HIS A CA 1
ATOM 711 C C . HIS A 1 89 ? -15.107 21.828 32.650 1.00 77.69 89 HIS A C 1
ATOM 713 O O . HIS A 1 89 ? -15.215 21.288 33.749 1.00 77.69 89 HIS A O 1
ATOM 719 N N . ASP A 1 90 ? -16.123 22.456 32.049 1.00 77.56 90 ASP A N 1
ATOM 720 C CA . ASP A 1 90 ? -17.440 22.662 32.661 1.00 77.56 90 ASP A CA 1
ATOM 721 C C . ASP A 1 90 ? -18.135 21.328 32.976 1.00 77.56 90 ASP A C 1
ATOM 723 O O . ASP A 1 90 ? -18.784 21.185 34.013 1.00 77.56 90 ASP A O 1
ATOM 727 N N . TYR A 1 91 ? -17.969 20.328 32.102 1.00 84.00 91 TYR A N 1
ATOM 728 C CA . TYR A 1 91 ? -18.500 18.977 32.299 1.00 84.00 91 TYR A CA 1
ATOM 729 C C . TYR A 1 91 ? -17.971 18.336 33.589 1.00 84.00 91 TYR A C 1
ATOM 731 O O . TYR A 1 91 ? -18.744 17.841 34.411 1.00 84.00 91 TYR A O 1
ATOM 739 N N . PHE A 1 92 ? -16.651 18.350 33.775 1.00 76.69 92 PHE A N 1
ATOM 740 C CA . PHE A 1 92 ? -16.002 17.741 34.931 1.00 76.69 92 PHE A CA 1
ATOM 741 C C . PHE A 1 92 ? -16.209 18.568 36.206 1.00 76.69 92 PHE A C 1
ATOM 743 O O . PHE A 1 92 ? -16.434 17.995 37.271 1.00 76.69 92 PHE A O 1
ATOM 750 N N . LEU A 1 93 ? -16.243 19.899 36.108 1.00 74.69 93 LEU A N 1
ATOM 751 C CA . LEU A 1 93 ? -16.565 20.768 37.240 1.00 74.69 93 LEU A CA 1
ATOM 752 C C . LEU A 1 93 ? -17.995 20.526 37.758 1.00 74.69 93 LEU A C 1
ATOM 754 O O . LEU A 1 93 ? -18.199 20.427 38.968 1.00 74.69 93 LEU A O 1
ATOM 758 N N . LEU A 1 94 ? -18.970 20.337 36.860 1.00 77.44 94 LEU A N 1
ATOM 759 C CA . LEU A 1 94 ? -20.338 19.969 37.235 1.00 77.44 94 LEU A CA 1
ATOM 760 C C . LEU A 1 94 ? -20.393 18.600 37.932 1.00 77.44 94 LEU A C 1
ATOM 762 O O . LEU A 1 94 ? -21.033 18.481 38.974 1.00 77.44 94 LEU A O 1
ATOM 766 N N . LEU A 1 95 ? -19.699 17.582 37.407 1.00 76.62 95 LEU A N 1
ATOM 767 C CA . LEU A 1 95 ? -19.621 16.265 38.057 1.00 76.62 95 LEU A CA 1
ATOM 768 C C . LEU A 1 95 ? -19.005 16.346 39.458 1.00 76.62 95 LEU A C 1
ATOM 770 O O . LEU A 1 95 ? -19.536 15.744 40.390 1.00 76.62 95 LEU A O 1
ATOM 774 N N . ARG A 1 96 ? -17.941 17.139 39.624 1.00 69.69 96 ARG A N 1
ATOM 775 C CA . ARG A 1 96 ? -17.309 17.373 40.927 1.00 69.69 96 ARG A CA 1
ATOM 776 C C . ARG A 1 96 ? -18.302 17.972 41.921 1.00 69.69 96 ARG A C 1
ATOM 778 O O . ARG A 1 96 ? -18.449 17.470 43.029 1.00 69.69 96 ARG A O 1
ATOM 785 N N . LEU A 1 97 ? -19.025 19.018 41.526 1.00 68.81 97 LEU A N 1
ATOM 786 C CA . LEU A 1 97 ? -20.015 19.662 42.395 1.00 68.81 97 LEU A CA 1
ATOM 787 C C . LEU A 1 97 ? -21.161 18.721 42.782 1.00 68.81 97 LEU A C 1
ATOM 789 O O . LEU A 1 97 ? -21.666 18.816 43.899 1.00 68.81 97 LEU A O 1
ATOM 793 N N . LEU A 1 98 ? -21.557 17.806 41.896 1.00 71.69 98 LEU A N 1
ATOM 794 C CA . LEU A 1 98 ? -22.551 16.777 42.209 1.00 71.69 98 LEU A CA 1
ATOM 795 C C . LEU A 1 98 ? -22.016 15.733 43.201 1.00 71.69 98 LEU A C 1
ATOM 797 O O . LEU A 1 98 ? -22.785 15.257 44.027 1.00 71.69 98 LEU A O 1
ATOM 801 N N . GLN A 1 99 ? -20.722 15.398 43.144 1.00 65.75 99 GLN A N 1
ATOM 802 C CA . GLN A 1 99 ? -20.082 14.436 44.049 1.00 65.75 99 GLN A CA 1
ATOM 803 C C . GLN A 1 99 ? -19.859 15.001 45.461 1.00 65.75 99 GLN A C 1
ATOM 805 O O . GLN A 1 99 ? -20.056 14.294 46.445 1.00 65.75 99 GLN A O 1
ATOM 810 N N . PHE A 1 100 ? -19.441 16.267 45.576 1.00 55.03 100 PHE A N 1
ATOM 811 C CA . PHE A 1 100 ? -19.128 16.889 46.872 1.00 55.03 100 PHE A CA 1
ATOM 812 C C . PHE A 1 100 ? -20.368 17.347 47.652 1.00 55.03 100 PHE A C 1
ATOM 814 O O . PHE A 1 100 ? -20.319 17.456 48.877 1.00 55.03 100 PHE A O 1
ATOM 821 N N . ASN A 1 101 ? -21.482 17.614 46.971 1.00 54.69 101 ASN A N 1
ATOM 822 C CA . ASN A 1 101 ? -22.712 18.050 47.621 1.00 54.69 101 ASN A CA 1
ATOM 823 C C . ASN A 1 101 ? -23.617 16.847 47.927 1.00 54.69 101 ASN A C 1
ATOM 825 O O . ASN A 1 101 ? -23.827 15.988 47.077 1.00 54.69 101 ASN A O 1
ATOM 829 N N . LYS A 1 102 ? -24.219 16.804 49.127 1.00 58.94 102 LYS A N 1
ATOM 830 C CA . LYS A 1 102 ? -25.260 15.819 49.493 1.00 58.94 102 LYS A CA 1
ATOM 831 C C . LYS A 1 102 ? -26.563 16.121 48.739 1.00 58.94 102 LYS A C 1
ATOM 833 O O . LYS A 1 102 ? -27.508 16.664 49.310 1.00 58.94 102 LYS A O 1
ATOM 838 N N . VAL A 1 103 ? -26.575 15.843 47.439 1.00 67.50 103 VAL A N 1
ATOM 839 C CA . VAL A 1 103 ? -27.703 16.102 46.541 1.00 67.50 103 VAL A CA 1
ATOM 840 C C . VAL A 1 103 ? -28.620 14.884 46.491 1.00 67.50 103 VAL A C 1
ATOM 842 O O . VAL A 1 103 ? -28.174 13.764 46.260 1.00 67.50 103 VAL A O 1
ATOM 845 N N . SER A 1 104 ? -29.917 15.106 46.684 1.00 70.06 104 SER A N 1
ATOM 846 C CA . SER A 1 104 ? -30.957 14.111 46.402 1.00 70.06 104 SER A CA 1
ATOM 847 C C . SER A 1 104 ? -31.462 14.290 44.972 1.00 70.06 104 SER A C 1
ATOM 849 O O . SER A 1 104 ? -31.561 15.415 44.486 1.00 70.06 104 SER A O 1
ATOM 851 N N . PHE A 1 105 ? -31.799 13.202 44.283 1.00 74.50 105 PHE A N 1
ATOM 852 C CA . PHE A 1 105 ? -32.252 13.273 42.894 1.00 74.50 105 PHE A CA 1
ATOM 853 C C . PHE A 1 105 ? -33.725 12.905 42.760 1.00 74.50 105 PHE A C 1
ATOM 855 O O . PHE A 1 105 ? -34.219 12.017 43.452 1.00 74.50 105 PHE A O 1
ATOM 862 N N . VAL A 1 106 ? -34.407 13.552 41.820 1.00 77.31 106 VAL A N 1
ATOM 863 C CA . VAL A 1 106 ? -35.754 13.179 41.372 1.00 77.31 106 VAL A CA 1
ATOM 864 C C . VAL A 1 106 ? -35.759 12.872 39.876 1.00 77.31 106 VAL A C 1
ATOM 866 O O . VAL A 1 106 ? -34.945 13.411 39.115 1.00 77.31 106 VAL A O 1
ATOM 869 N N . ASN A 1 107 ? -36.669 12.000 39.450 1.00 75.88 107 ASN A N 1
ATOM 870 C CA . ASN A 1 107 ? -36.911 11.721 38.034 1.00 75.88 107 ASN A CA 1
ATOM 871 C C . ASN A 1 107 ? -37.801 12.802 37.377 1.00 75.88 107 ASN A C 1
ATOM 873 O O . ASN A 1 107 ? -38.264 13.740 38.031 1.00 75.88 107 ASN A O 1
ATOM 877 N N . SER A 1 108 ? -38.073 12.669 36.076 1.00 71.62 108 SER A N 1
ATOM 878 C CA . SER A 1 108 ? -38.989 13.548 35.322 1.00 71.62 108 SER A CA 1
ATOM 879 C C . SER A 1 108 ? -40.424 13.576 35.852 1.00 71.62 108 SER A C 1
ATOM 881 O O . SER A 1 108 ? -41.134 14.545 35.596 1.00 71.62 108 SER A O 1
ATOM 883 N N . LYS A 1 109 ? -40.848 12.552 36.600 1.00 74.12 109 LYS A N 1
ATOM 884 C CA . LYS A 1 109 ? -42.163 12.479 37.254 1.00 74.12 109 LYS A CA 1
ATOM 885 C C . LYS A 1 109 ? -42.168 13.102 38.657 1.00 74.12 109 LYS A C 1
ATOM 887 O O . LYS A 1 109 ? -43.212 13.147 39.297 1.00 74.12 109 LYS A O 1
ATOM 892 N N . GLY A 1 110 ? -41.022 13.597 39.134 1.00 66.88 110 GLY A N 1
ATOM 893 C CA . GLY A 1 110 ? -40.890 14.194 40.462 1.00 66.88 110 GLY A CA 1
ATOM 894 C C . GLY A 1 110 ? -40.817 13.180 41.606 1.00 66.88 110 GLY A C 1
ATOM 895 O O . GLY A 1 110 ? -40.949 13.563 42.770 1.00 66.88 110 GLY A O 1
ATOM 896 N N . GLU A 1 111 ? -40.620 11.900 41.290 1.00 74.62 111 GLU A N 1
ATOM 897 C CA . GLU A 1 111 ? -40.403 10.835 42.266 1.00 74.62 111 GLU A CA 1
ATOM 898 C C . GLU A 1 111 ? -38.932 10.837 42.681 1.00 74.62 111 GLU A C 1
ATOM 900 O O . GLU A 1 111 ? -38.036 10.940 41.834 1.00 74.62 111 GLU A O 1
ATOM 905 N N . TYR A 1 112 ? -38.676 10.715 43.984 1.00 71.94 112 TYR A N 1
ATOM 906 C CA . TYR A 1 112 ? -37.319 10.588 44.499 1.00 71.94 112 TYR A CA 1
ATOM 907 C C . TYR A 1 112 ? -36.682 9.311 43.955 1.00 71.94 112 TYR A C 1
ATOM 909 O O . TYR A 1 112 ? -37.222 8.213 44.087 1.00 71.94 112 TYR A O 1
ATOM 917 N N . LEU A 1 113 ? -35.521 9.470 43.326 1.00 68.31 113 LEU A N 1
ATOM 918 C CA . LEU A 1 113 ? -34.677 8.348 42.965 1.00 68.31 113 LEU A CA 1
ATOM 919 C C . LEU A 1 113 ? -34.054 7.852 44.262 1.00 68.31 113 LEU A C 1
ATOM 921 O O . LEU A 1 113 ? -33.264 8.572 44.872 1.00 68.31 113 LEU A O 1
ATOM 925 N N . ASP A 1 114 ? -34.453 6.655 44.688 1.00 58.31 114 ASP A N 1
ATOM 926 C CA . ASP A 1 114 ? -33.938 6.034 45.902 1.00 58.31 114 ASP A CA 1
ATOM 927 C C . ASP A 1 114 ? -32.402 6.101 45.909 1.00 58.31 114 ASP A C 1
ATOM 929 O O . ASP A 1 114 ? -31.722 5.643 44.977 1.00 58.31 114 ASP A O 1
ATOM 933 N N . THR A 1 115 ? -31.875 6.785 46.925 1.00 53.09 115 THR A N 1
ATOM 934 C CA . THR A 1 115 ? -30.496 7.287 46.992 1.00 53.09 115 THR A CA 1
ATOM 935 C C . THR A 1 115 ? -29.452 6.179 47.064 1.00 53.09 115 THR A C 1
ATOM 937 O O . THR A 1 115 ? -28.266 6.463 46.937 1.00 53.09 115 THR A O 1
ATOM 940 N N . GLN A 1 116 ? -29.866 4.922 47.237 1.00 49.88 116 GLN A N 1
ATOM 941 C CA . GLN A 1 116 ? -28.943 3.813 47.444 1.00 49.88 116 GLN A CA 1
ATOM 942 C C . GLN A 1 116 ? -28.347 3.214 46.157 1.00 49.88 116 GLN A C 1
ATOM 944 O O . GLN A 1 116 ? -27.304 2.586 46.264 1.00 49.88 116 GLN A O 1
ATOM 949 N N . SER A 1 117 ? -28.910 3.396 44.947 1.00 49.06 117 SER A N 1
ATOM 950 C CA . SER A 1 117 ? -28.310 2.726 43.761 1.00 49.06 117 SER A CA 1
ATOM 951 C C . SER A 1 117 ? -28.636 3.256 42.353 1.00 49.06 117 SER A C 1
ATOM 953 O O . SER A 1 117 ? -27.914 2.943 41.408 1.00 49.06 117 SER A O 1
ATOM 955 N N . ARG A 1 118 ? -29.681 4.068 42.123 1.00 51.81 118 ARG A N 1
ATOM 956 C CA . ARG A 1 118 ? -30.179 4.289 40.737 1.00 51.81 118 ARG A CA 1
ATOM 957 C C . ARG A 1 118 ? -29.518 5.421 39.943 1.00 51.81 118 ARG A C 1
ATOM 959 O O . ARG A 1 118 ? -29.510 5.375 38.713 1.00 51.81 118 ARG A O 1
ATOM 966 N N . VAL A 1 119 ? -28.950 6.424 40.610 1.00 59.00 119 VAL A N 1
ATOM 967 C CA . VAL A 1 119 ? -28.304 7.576 39.944 1.00 59.00 119 VAL A CA 1
ATOM 968 C C . VAL A 1 119 ? -26.919 7.212 39.402 1.00 59.00 119 VAL A C 1
ATOM 970 O O . VAL A 1 119 ? -26.548 7.659 38.313 1.00 59.00 119 VAL A O 1
ATOM 973 N N . GLY A 1 120 ? -26.190 6.346 40.118 1.00 63.81 120 GLY A N 1
ATOM 974 C CA . GLY A 1 120 ? -24.860 5.872 39.733 1.00 63.81 120 GLY A CA 1
ATOM 975 C C . GLY A 1 120 ? -24.817 5.380 38.281 1.00 63.81 120 GLY A C 1
ATOM 976 O O . GLY A 1 120 ? -24.116 5.985 37.471 1.00 63.81 120 GLY A O 1
ATOM 977 N N . PRO A 1 121 ? -25.590 4.353 37.886 1.00 65.25 121 PRO A N 1
ATOM 978 C CA . PRO A 1 121 ? -25.502 3.756 36.551 1.00 65.25 121 PRO A CA 1
ATOM 979 C C . PRO A 1 121 ? -25.694 4.747 35.390 1.00 65.25 121 PRO A C 1
ATOM 981 O O . PRO A 1 121 ? -25.021 4.640 34.362 1.00 65.25 121 PRO A O 1
ATOM 984 N N . LEU A 1 122 ? -26.588 5.733 35.540 1.00 71.56 122 LEU A N 1
ATOM 985 C CA . LEU A 1 122 ? -26.855 6.738 34.505 1.00 71.56 122 LEU A CA 1
ATOM 986 C C . LEU A 1 122 ? -25.696 7.732 34.358 1.00 71.56 122 LEU A C 1
ATOM 988 O O . LEU A 1 122 ? -25.274 8.010 33.230 1.00 71.56 122 LEU A O 1
ATOM 992 N N . LEU A 1 123 ? -25.154 8.222 35.477 1.00 76.00 123 LEU A N 1
ATOM 993 C CA . LEU A 1 123 ? -23.987 9.106 35.474 1.00 76.00 123 LEU A CA 1
ATOM 994 C C . LEU A 1 123 ? -22.728 8.372 34.998 1.00 76.00 123 LEU A C 1
ATOM 996 O O . LEU A 1 123 ? -22.000 8.916 34.170 1.00 76.00 123 LEU A O 1
ATOM 1000 N N . TYR A 1 124 ? -22.511 7.120 35.418 1.00 74.75 124 TYR A N 1
ATOM 1001 C CA . TYR A 1 124 ? -21.406 6.280 34.936 1.00 74.75 124 TYR A CA 1
ATOM 1002 C C . TYR A 1 124 ? -21.500 6.018 33.430 1.00 74.75 124 TYR A C 1
ATOM 1004 O O . TYR A 1 124 ? -20.491 6.083 32.728 1.00 74.75 124 TYR A O 1
ATOM 1012 N N . ASN A 1 125 ? -22.701 5.787 32.890 1.00 79.06 125 ASN A N 1
ATOM 1013 C CA . ASN A 1 125 ? -22.875 5.648 31.445 1.00 79.06 125 ASN A CA 1
ATOM 1014 C C . ASN A 1 125 ? -22.480 6.932 30.703 1.00 79.06 125 ASN A C 1
ATOM 1016 O O . ASN A 1 125 ? -21.774 6.853 29.697 1.00 79.06 125 ASN A O 1
ATOM 1020 N N . GLU A 1 126 ? -22.897 8.109 31.172 1.00 84.12 126 GLU A N 1
ATOM 1021 C CA . GLU A 1 126 ? -22.524 9.372 30.522 1.00 84.12 126 GLU A CA 1
ATOM 1022 C C . GLU A 1 126 ? -21.028 9.683 30.677 1.00 84.12 126 GLU A C 1
ATOM 1024 O O . GLU A 1 126 ? -20.372 10.038 29.693 1.00 84.12 126 GLU A O 1
ATOM 1029 N N . LEU A 1 127 ? -20.459 9.425 31.857 1.00 82.88 127 LEU A N 1
ATOM 1030 C CA . LEU A 1 127 ? -19.024 9.517 32.113 1.00 82.88 127 LEU A CA 1
ATOM 1031 C C . LEU A 1 127 ? -18.229 8.599 31.178 1.00 82.88 127 LEU A C 1
ATOM 1033 O O . LEU A 1 127 ? -17.303 9.070 30.526 1.00 82.88 127 LEU A O 1
ATOM 1037 N N . SER A 1 128 ? -18.629 7.334 31.010 1.00 83.00 128 SER A N 1
ATOM 1038 C CA . SER A 1 128 ? -17.949 6.393 30.105 1.00 83.00 128 SER A CA 1
ATOM 1039 C C . SER A 1 128 ? -17.899 6.898 28.658 1.00 83.00 128 SER A C 1
ATOM 1041 O O . SER A 1 128 ? -16.884 6.741 27.979 1.00 83.00 128 SER A O 1
ATOM 1043 N N . LYS A 1 129 ? -18.961 7.570 28.181 1.00 86.25 129 LYS A N 1
ATOM 1044 C CA . LYS A 1 129 ? -18.979 8.194 26.847 1.00 86.25 129 LYS A CA 1
ATOM 1045 C C . LYS A 1 129 ? -18.018 9.374 26.768 1.00 86.25 129 LYS A C 1
ATOM 1047 O O . LYS A 1 129 ? -17.380 9.559 25.735 1.00 86.25 129 LYS A O 1
ATOM 1052 N N . ALA A 1 130 ? -17.945 10.195 27.815 1.00 85.75 130 ALA A N 1
ATOM 1053 C CA . ALA A 1 130 ? -17.013 11.316 27.865 1.00 85.75 130 ALA A CA 1
ATOM 1054 C C . ALA A 1 130 ? -15.560 10.821 27.865 1.00 85.75 130 ALA A C 1
ATOM 1056 O O . ALA A 1 130 ? -14.778 11.271 27.032 1.00 85.75 130 ALA A O 1
ATOM 1057 N N . LEU A 1 131 ? -15.224 9.851 28.722 1.00 85.06 131 LEU A N 1
ATOM 1058 C CA . LEU A 1 131 ? -13.874 9.288 28.829 1.00 85.06 131 LEU A CA 1
ATOM 1059 C C . LEU A 1 131 ? -13.438 8.600 27.525 1.00 85.06 131 LEU A C 1
ATOM 1061 O O . LEU A 1 131 ? -12.335 8.857 27.056 1.00 85.06 131 LEU A O 1
ATOM 1065 N N . SER A 1 132 ? -14.319 7.822 26.887 1.00 85.69 132 SER A N 1
ATOM 1066 C CA . SER A 1 132 ? -14.065 7.223 25.564 1.00 85.69 132 SER A CA 1
ATOM 1067 C C . SER A 1 132 ? -13.832 8.283 24.475 1.00 85.69 132 SER A C 1
ATOM 1069 O O . SER A 1 132 ? -12.892 8.187 23.691 1.00 85.69 132 SER A O 1
ATOM 1071 N N . LEU A 1 133 ? -14.614 9.370 24.450 1.00 85.69 133 LEU A N 1
ATOM 1072 C CA . LEU A 1 133 ? -14.378 10.464 23.497 1.00 85.69 133 LEU A CA 1
ATOM 1073 C C . LEU A 1 133 ? -13.056 11.201 23.743 1.00 85.69 133 LEU A C 1
ATOM 1075 O O . LEU A 1 133 ? -12.425 11.659 22.787 1.00 85.69 133 LEU A O 1
ATOM 1079 N N . ILE A 1 134 ? -12.658 11.345 25.006 1.00 83.94 134 ILE A N 1
ATOM 1080 C CA . ILE A 1 134 ? -11.403 11.989 25.398 1.00 83.94 134 ILE A CA 1
ATOM 1081 C C . ILE A 1 134 ? -10.209 11.104 25.034 1.00 83.94 134 ILE A C 1
ATOM 1083 O O . ILE A 1 134 ? -9.234 11.621 24.488 1.00 83.94 134 ILE A O 1
ATOM 1087 N N . SER A 1 135 ? -10.292 9.787 25.254 1.00 83.81 135 SER A N 1
ATOM 1088 C CA . SER A 1 135 ? -9.168 8.863 25.040 1.00 83.81 135 SER A CA 1
ATOM 1089 C C . SER A 1 135 ? -8.630 8.889 23.612 1.00 83.81 135 SER A C 1
ATOM 1091 O O . SER A 1 135 ? -7.430 8.749 23.402 1.00 83.81 135 SER A O 1
ATOM 1093 N N . HIS A 1 136 ? -9.487 9.155 22.622 1.00 79.19 136 HIS A N 1
ATOM 1094 C CA . HIS A 1 136 ? -9.083 9.293 21.219 1.00 79.19 136 HIS A CA 1
ATOM 1095 C C . HIS A 1 136 ? -8.202 10.517 20.919 1.00 79.19 136 HIS A C 1
ATOM 1097 O O . HIS A 1 136 ? -7.674 10.626 19.815 1.00 79.19 136 HIS A O 1
ATOM 1103 N N . ARG A 1 137 ? -8.067 11.461 21.857 1.00 80.38 137 ARG A N 1
ATOM 1104 C CA . ARG A 1 137 ? -7.299 12.707 21.681 1.00 80.38 137 ARG A CA 1
ATOM 1105 C C . ARG A 1 137 ? -6.140 12.856 22.652 1.00 80.38 137 ARG A C 1
ATOM 1107 O O . ARG A 1 137 ? -5.431 13.856 22.589 1.00 80.38 137 ARG A O 1
ATOM 1114 N N . CYS A 1 138 ? -5.974 11.902 23.556 1.00 78.88 138 CYS A N 1
ATOM 1115 C CA . CYS A 1 138 ? -4.924 11.945 24.553 1.00 78.88 138 CYS A CA 1
ATOM 1116 C C . CYS A 1 138 ? -3.556 11.665 23.930 1.00 78.88 138 CYS A C 1
ATOM 1118 O O . CYS A 1 138 ? -3.398 10.787 23.078 1.00 78.88 138 CYS A O 1
ATOM 1120 N N . THR A 1 139 ? -2.535 12.353 24.434 1.00 79.94 139 THR A N 1
ATOM 1121 C CA . THR A 1 139 ? -1.158 11.861 24.326 1.00 79.94 139 THR A CA 1
ATOM 1122 C C . THR A 1 139 ? -1.017 10.536 25.083 1.00 79.94 139 THR A C 1
ATOM 1124 O O . THR A 1 139 ? -1.815 10.219 25.963 1.00 79.94 139 THR A O 1
ATOM 1127 N N . ILE A 1 140 ? 0.034 9.758 24.808 1.00 78.94 140 ILE A N 1
ATOM 1128 C CA . ILE A 1 140 ? 0.251 8.456 25.471 1.00 78.94 140 ILE A CA 1
ATOM 1129 C C . ILE A 1 140 ? 0.283 8.593 27.006 1.00 78.94 140 ILE A C 1
ATOM 1131 O O . ILE A 1 140 ? -0.249 7.743 27.718 1.00 78.94 140 ILE A O 1
ATOM 1135 N N . ARG A 1 141 ? 0.891 9.665 27.535 1.00 78.62 141 ARG A N 1
ATOM 1136 C CA . ARG A 1 141 ? 0.949 9.914 28.987 1.00 78.62 141 ARG A CA 1
ATOM 1137 C C . ARG A 1 141 ? -0.437 10.195 29.566 1.00 78.62 141 ARG A C 1
ATOM 1139 O O . ARG A 1 141 ? -0.794 9.618 30.588 1.00 78.62 141 ARG A O 1
ATOM 1146 N N . GLU A 1 142 ? -1.222 11.029 28.892 1.00 80.56 142 GLU A N 1
ATOM 1147 C CA . GLU A 1 142 ? -2.595 11.340 29.299 1.00 80.56 142 GLU A CA 1
ATOM 1148 C C . GLU A 1 142 ? -3.502 10.111 29.196 1.00 80.56 142 GLU A C 1
ATOM 1150 O O . GLU A 1 142 ? -4.309 9.884 30.090 1.00 80.56 142 GLU A O 1
ATOM 1155 N N . ALA A 1 143 ? -3.319 9.275 28.170 1.00 84.12 143 ALA A N 1
ATOM 1156 C CA . ALA A 1 143 ? -4.059 8.029 27.993 1.00 84.12 143 ALA A CA 1
ATOM 1157 C C . ALA A 1 143 ? -3.773 7.035 29.128 1.00 84.12 143 ALA A C 1
ATOM 1159 O O . ALA A 1 143 ? -4.698 6.412 29.642 1.00 84.12 143 ALA A O 1
ATOM 1160 N N . LYS A 1 144 ? -2.514 6.929 29.581 1.00 84.81 144 LYS A N 1
ATOM 1161 C CA . LYS A 1 144 ? -2.155 6.119 30.759 1.00 84.81 144 LYS A CA 1
ATOM 1162 C C . LYS A 1 144 ? -2.861 6.604 32.021 1.00 84.81 144 LYS A C 1
ATOM 1164 O O . LYS A 1 144 ? -3.457 5.794 32.721 1.00 84.81 144 LYS A O 1
ATOM 1169 N N . THR A 1 145 ? -2.832 7.910 32.287 1.00 81.69 145 THR A N 1
ATOM 1170 C CA . THR A 1 145 ? -3.530 8.493 33.444 1.00 81.69 145 THR A CA 1
ATOM 1171 C C . THR A 1 145 ? -5.038 8.288 33.354 1.00 81.69 145 THR A C 1
ATOM 1173 O O . THR A 1 145 ? -5.655 7.841 34.313 1.00 81.69 145 THR A O 1
ATOM 1176 N N . LEU A 1 146 ? -5.635 8.557 32.196 1.00 84.25 146 LEU A N 1
ATOM 1177 C CA . LEU A 1 146 ? -7.060 8.350 31.961 1.00 84.25 146 LEU A CA 1
ATOM 1178 C C . LEU A 1 146 ? -7.461 6.884 32.181 1.00 84.25 146 LEU A C 1
ATOM 1180 O O . LEU A 1 146 ? -8.487 6.611 32.797 1.00 84.25 146 LEU A O 1
ATOM 1184 N N . ALA A 1 147 ? -6.646 5.940 31.717 1.00 86.69 147 ALA A N 1
ATOM 1185 C CA . ALA A 1 147 ? -6.892 4.522 31.920 1.00 86.69 147 ALA A CA 1
ATOM 1186 C C . ALA A 1 147 ? -6.751 4.100 33.391 1.00 86.69 147 ALA A C 1
ATOM 1188 O O . ALA A 1 147 ? -7.581 3.337 33.870 1.00 86.69 147 ALA A O 1
ATOM 1189 N N . GLN A 1 148 ? -5.770 4.624 34.134 1.00 84.75 148 GLN A N 1
ATOM 1190 C CA . GLN A 1 148 ? -5.661 4.395 35.584 1.00 84.75 148 GLN A CA 1
ATOM 1191 C C . GLN A 1 148 ? -6.892 4.911 36.333 1.00 84.75 148 GLN A C 1
ATOM 1193 O O . GLN A 1 148 ? -7.427 4.215 37.190 1.00 84.75 148 GLN A O 1
ATOM 1198 N N . ILE A 1 149 ? -7.391 6.087 35.948 1.00 81.69 149 ILE A N 1
ATOM 1199 C CA . ILE A 1 149 ? -8.640 6.639 36.478 1.00 81.69 149 ILE A CA 1
ATOM 1200 C C . ILE A 1 149 ? -9.813 5.703 36.172 1.00 81.69 149 ILE A C 1
ATOM 1202 O O . ILE A 1 149 ? -10.612 5.426 37.058 1.00 81.69 149 ILE A O 1
ATOM 1206 N N . VAL A 1 150 ? -9.915 5.171 34.950 1.00 85.31 150 VAL A N 1
ATOM 1207 C CA . VAL A 1 150 ? -10.954 4.186 34.601 1.00 85.31 150 VAL A CA 1
ATOM 1208 C C . VAL A 1 150 ? -10.854 2.924 35.460 1.00 85.31 150 VAL A C 1
ATOM 1210 O O . VAL A 1 150 ? -11.884 2.432 35.912 1.00 85.31 150 VAL A O 1
ATOM 1213 N N . VAL A 1 151 ? -9.646 2.416 35.714 1.00 86.12 151 VAL A N 1
ATOM 1214 C CA . VAL A 1 151 ? -9.434 1.255 36.595 1.00 86.12 151 VAL A CA 1
ATOM 1215 C C . VAL A 1 151 ? -9.892 1.564 38.020 1.00 86.12 151 VAL A C 1
ATOM 1217 O O . VAL A 1 151 ? -10.633 0.771 38.595 1.00 86.12 151 VAL A O 1
ATOM 1220 N N . SER A 1 152 ? -9.516 2.726 38.564 1.00 82.19 152 SER A N 1
ATOM 1221 C CA . SER A 1 152 ? -9.960 3.159 39.895 1.00 82.19 152 SER A CA 1
ATOM 1222 C C . SER A 1 152 ? -11.481 3.264 39.962 1.00 82.19 152 SER A C 1
ATOM 1224 O O . SER A 1 152 ? -12.095 2.692 40.854 1.00 82.19 152 SER A O 1
ATOM 1226 N N . LEU A 1 153 ? -12.105 3.900 38.964 1.00 78.38 153 LEU A N 1
ATOM 1227 C CA . LEU A 1 153 ? -13.559 4.041 38.888 1.00 78.38 153 LEU A CA 1
ATOM 1228 C C . LEU A 1 153 ? -14.273 2.686 38.830 1.00 78.38 153 LEU A C 1
ATOM 1230 O O . LEU A 1 153 ? -15.327 2.539 39.441 1.00 78.38 153 LEU A O 1
ATOM 1234 N N . LEU A 1 154 ? -13.729 1.705 38.100 1.00 81.06 154 LEU A N 1
ATOM 1235 C CA . LEU A 1 154 ? -14.277 0.346 38.061 1.00 81.06 154 LEU A CA 1
ATOM 1236 C C . LEU A 1 154 ? -14.146 -0.360 39.416 1.00 81.06 154 LEU A C 1
ATOM 1238 O O . LEU A 1 154 ? -15.085 -1.031 39.838 1.00 81.06 154 LEU A O 1
ATOM 1242 N N . ASN A 1 155 ? -13.014 -0.197 40.102 1.00 82.81 155 ASN A N 1
ATOM 1243 C CA . ASN A 1 155 ? -12.807 -0.760 41.434 1.00 82.81 155 ASN A CA 1
ATOM 1244 C C . ASN A 1 155 ? -13.766 -0.143 42.467 1.00 82.81 155 ASN A C 1
ATOM 1246 O O . ASN A 1 155 ? -14.438 -0.877 43.189 1.00 82.81 155 ASN A O 1
ATOM 1250 N N . ASP A 1 156 ? -13.901 1.183 42.489 1.00 73.44 156 ASP A N 1
ATOM 1251 C CA . ASP A 1 156 ? -14.825 1.881 43.393 1.00 73.44 156 ASP A CA 1
ATOM 1252 C C . ASP A 1 156 ? -16.276 1.463 43.121 1.00 73.44 156 ASP A C 1
ATOM 1254 O O . ASP A 1 156 ? -17.070 1.246 44.038 1.00 73.44 156 ASP A O 1
ATOM 1258 N N . TYR A 1 157 ? -16.614 1.277 41.842 1.00 72.88 157 TYR A N 1
ATOM 1259 C CA . TYR A 1 157 ? -17.918 0.785 41.419 1.00 72.88 157 TYR A CA 1
ATOM 1260 C C . TYR A 1 157 ? -18.187 -0.653 41.888 1.00 72.88 157 TYR A C 1
ATOM 1262 O O . TYR A 1 157 ? -19.279 -0.947 42.378 1.00 72.88 157 TYR A O 1
ATOM 1270 N N . ASN A 1 158 ? -17.193 -1.541 41.778 1.00 77.00 158 ASN A N 1
ATOM 1271 C CA . ASN A 1 158 ? -17.260 -2.908 42.300 1.00 77.00 158 ASN A CA 1
ATOM 1272 C C . ASN A 1 158 ? -17.526 -2.912 43.814 1.00 77.00 158 ASN A C 1
ATOM 1274 O O . ASN A 1 158 ? -18.407 -3.636 44.273 1.00 77.00 158 ASN A O 1
ATOM 1278 N N . GLN A 1 159 ? -16.810 -2.078 44.573 1.00 74.06 159 GLN A N 1
ATOM 1279 C CA . GLN A 1 159 ? -16.960 -1.980 46.030 1.00 74.06 159 GLN A CA 1
ATOM 1280 C C . GLN A 1 159 ? -18.335 -1.439 46.443 1.00 74.06 159 GLN A C 1
ATOM 1282 O O . GLN A 1 159 ? -18.955 -1.963 47.367 1.00 74.06 159 GLN A O 1
ATOM 1287 N N . ALA A 1 160 ? -18.849 -0.426 45.740 1.00 66.12 160 ALA A N 1
ATOM 1288 C CA . ALA A 1 160 ? -20.175 0.126 46.013 1.00 66.12 160 ALA A CA 1
ATOM 1289 C C . ALA A 1 160 ? -21.299 -0.901 45.770 1.00 66.12 160 ALA A C 1
ATOM 1291 O O . ALA A 1 160 ? -22.246 -0.979 46.558 1.00 66.12 160 ALA A O 1
ATOM 1292 N N . GLY A 1 161 ? -21.178 -1.717 44.715 1.00 65.44 161 GLY A N 1
ATOM 1293 C CA . GLY A 1 161 ? -22.141 -2.777 44.393 1.00 65.44 161 GLY A CA 1
ATOM 1294 C C . GLY A 1 161 ? -22.169 -3.937 45.396 1.00 65.44 161 GLY A C 1
ATOM 1295 O O . GLY A 1 161 ? -23.181 -4.622 45.499 1.00 65.44 161 GLY A O 1
ATOM 1296 N N . GLU A 1 162 ? -21.095 -4.147 46.164 1.00 67.06 162 GLU A N 1
ATOM 1297 C CA . GLU A 1 162 ? -21.073 -5.135 47.255 1.00 67.06 162 GLU A CA 1
ATOM 1298 C C . GLU A 1 162 ? -21.820 -4.641 48.507 1.00 67.06 162 GLU A C 1
ATOM 1300 O O . GLU A 1 162 ? -22.321 -5.448 49.286 1.00 67.06 162 GLU A O 1
ATOM 1305 N N . GLN A 1 163 ? -21.920 -3.321 48.698 1.00 62.97 163 GLN A N 1
ATOM 1306 C CA . GLN A 1 163 ? -22.520 -2.700 49.889 1.00 62.97 163 GLN A CA 1
ATOM 1307 C C . GLN A 1 163 ? -23.983 -2.287 49.695 1.00 62.97 163 GLN A C 1
ATOM 1309 O O . GLN A 1 163 ? -24.750 -2.214 50.654 1.00 62.97 163 GLN A O 1
ATOM 1314 N N . THR A 1 164 ? -24.373 -1.987 48.459 1.00 54.31 164 THR A N 1
ATOM 1315 C CA . THR A 1 164 ? -25.700 -1.488 48.089 1.00 54.31 164 THR A CA 1
ATOM 1316 C C . THR A 1 164 ? -26.192 -2.314 46.909 1.00 54.31 164 THR A C 1
ATOM 1318 O O . THR A 1 164 ? -25.422 -2.540 45.987 1.00 54.31 164 THR A O 1
ATOM 1321 N N . ALA A 1 165 ? -27.428 -2.821 46.983 1.00 54.50 165 ALA A N 1
ATOM 1322 C CA . ALA A 1 165 ? -28.054 -3.774 46.053 1.00 54.50 165 ALA A CA 1
ATOM 1323 C C . ALA A 1 165 ? -27.523 -3.754 44.595 1.00 54.50 165 ALA A C 1
ATOM 1325 O O . ALA A 1 165 ? -27.284 -2.672 44.051 1.00 54.50 165 ALA A O 1
ATOM 1326 N N . PRO A 1 166 ? -27.426 -4.923 43.925 1.00 57.28 166 PRO A N 1
ATOM 1327 C CA . PRO A 1 166 ? -26.678 -5.087 42.680 1.00 57.28 166 PRO A CA 1
ATOM 1328 C C . PRO A 1 166 ? -27.055 -4.039 41.632 1.00 57.28 166 PRO A C 1
ATOM 1330 O O . PRO A 1 166 ? -28.208 -3.909 41.210 1.00 57.28 166 PRO A O 1
ATOM 1333 N N . LEU A 1 167 ? -26.051 -3.267 41.221 1.00 59.50 167 LEU A N 1
ATOM 1334 C CA . LEU A 1 167 ? -26.195 -2.235 40.210 1.00 59.50 167 LEU A CA 1
ATOM 1335 C C . LEU A 1 167 ? -26.343 -2.896 38.833 1.00 59.50 167 LEU A C 1
ATOM 1337 O O . LEU A 1 167 ? -25.526 -3.721 38.437 1.00 59.50 167 LEU A O 1
ATOM 1341 N N . ASN A 1 168 ? -27.372 -2.512 38.075 1.00 62.91 168 ASN A N 1
ATOM 1342 C CA . ASN A 1 168 ? -27.584 -3.024 36.720 1.00 62.91 168 ASN A CA 1
ATOM 1343 C C . ASN A 1 168 ? -26.572 -2.386 35.744 1.00 62.91 168 ASN A C 1
ATOM 1345 O O . ASN A 1 168 ? -26.812 -1.308 35.182 1.00 62.91 168 ASN A O 1
ATOM 1349 N N . VAL A 1 169 ? -25.406 -3.020 35.595 1.00 66.69 169 VAL A N 1
ATOM 1350 C CA . VAL A 1 169 ? -24.332 -2.579 34.697 1.00 66.69 169 VAL A CA 1
ATOM 1351 C C . VAL A 1 169 ? -24.683 -2.906 33.257 1.00 66.69 169 VAL A C 1
ATOM 1353 O O . VAL A 1 169 ? -24.898 -4.052 32.893 1.00 66.69 169 VAL A O 1
ATOM 1356 N N . LYS A 1 170 ? -24.655 -1.902 32.381 1.00 75.62 170 LYS A N 1
ATOM 1357 C CA . LYS A 1 170 ? -24.797 -2.141 30.940 1.00 75.62 170 LYS A CA 1
ATOM 1358 C C . LYS A 1 170 ? -23.450 -2.519 30.329 1.00 75.62 170 LYS A C 1
ATOM 1360 O O . LYS A 1 170 ? -22.483 -1.776 30.500 1.00 75.62 170 LYS A O 1
ATOM 1365 N N . LEU A 1 171 ? -23.417 -3.566 29.505 1.00 80.12 171 LEU A N 1
ATOM 1366 C CA . LEU A 1 171 ? -22.213 -4.035 28.794 1.00 80.12 171 LEU A CA 1
ATOM 1367 C C . LEU A 1 171 ? -21.479 -2.936 28.020 1.00 80.12 171 LEU A C 1
ATOM 1369 O O . LEU A 1 171 ? -20.254 -2.858 28.037 1.00 80.12 171 LEU A O 1
ATOM 1373 N N . ASN A 1 172 ? -22.224 -2.007 27.420 1.00 81.75 172 ASN A N 1
ATOM 1374 C CA . ASN A 1 172 ? -21.662 -0.858 26.705 1.00 81.75 172 ASN A CA 1
ATOM 1375 C C . ASN A 1 172 ? -20.740 0.027 27.559 1.00 81.75 172 ASN A C 1
ATOM 1377 O O . ASN A 1 172 ? -19.870 0.702 27.010 1.00 81.75 172 ASN A O 1
ATOM 1381 N N . ILE A 1 173 ? -20.934 0.066 28.880 1.00 84.00 173 ILE A N 1
ATOM 1382 C CA . ILE A 1 173 ? -20.039 0.787 29.794 1.00 84.00 173 ILE A CA 1
ATOM 1383 C C . ILE A 1 173 ? -18.707 0.041 29.883 1.00 84.00 173 ILE A C 1
ATOM 1385 O O . ILE A 1 173 ? -17.657 0.651 29.695 1.00 84.00 173 ILE A O 1
ATOM 1389 N N . LEU A 1 174 ? -18.756 -1.278 30.089 1.00 88.38 174 LEU A N 1
ATOM 1390 C CA . LEU A 1 174 ? -17.572 -2.125 30.226 1.00 88.38 174 LEU A CA 1
ATOM 1391 C C . LEU A 1 174 ? -16.739 -2.136 28.935 1.00 88.38 174 LEU A C 1
ATOM 1393 O O . LEU A 1 174 ? -15.524 -1.951 29.001 1.00 88.38 174 LEU A O 1
ATOM 1397 N N . TYR A 1 175 ? -17.381 -2.211 27.762 1.00 88.69 175 TYR A N 1
ATOM 1398 C CA . TYR A 1 175 ? -16.699 -2.071 26.468 1.00 88.69 175 TYR A CA 1
ATOM 1399 C C . TYR A 1 175 ? -15.938 -0.749 26.339 1.00 88.69 175 TYR A C 1
ATOM 1401 O O . TYR A 1 175 ? -14.782 -0.737 25.916 1.00 88.69 175 TYR A O 1
ATOM 1409 N N . ARG A 1 176 ? -16.554 0.378 26.721 1.00 88.56 176 ARG A N 1
ATOM 1410 C CA . ARG A 1 176 ? -15.889 1.691 26.673 1.00 88.56 176 ARG A CA 1
ATOM 1411 C C . ARG A 1 176 ? -14.730 1.769 27.657 1.00 88.56 176 ARG A C 1
ATOM 1413 O O . ARG A 1 176 ? -13.696 2.330 27.312 1.00 88.56 176 ARG A O 1
ATOM 1420 N N . CYS A 1 177 ? -14.869 1.198 28.850 1.00 89.56 177 CYS A N 1
ATOM 1421 C CA . CYS A 1 177 ? -13.774 1.146 29.814 1.00 89.56 177 CYS A CA 1
ATOM 1422 C C . CYS A 1 177 ? -12.596 0.313 29.288 1.00 89.56 177 CYS A C 1
ATOM 1424 O O . CYS A 1 177 ? -11.459 0.784 29.323 1.00 89.56 177 CYS A O 1
ATOM 1426 N N . ALA A 1 178 ? -12.861 -0.866 28.716 1.00 91.81 178 ALA A N 1
ATOM 1427 C CA . ALA A 1 178 ? -11.844 -1.690 28.061 1.00 91.81 178 ALA A CA 1
ATOM 1428 C C . ALA A 1 178 ? -11.189 -0.954 26.875 1.00 91.81 178 ALA A C 1
ATOM 1430 O O . ALA A 1 178 ? -9.969 -1.000 26.697 1.00 91.81 178 ALA A O 1
ATOM 1431 N N . GLN A 1 179 ? -11.981 -0.207 26.100 1.00 90.44 179 GLN A N 1
ATOM 1432 C CA . GLN A 1 179 ? -11.483 0.615 24.999 1.00 90.44 179 GLN A CA 1
ATOM 1433 C C . GLN A 1 179 ? -10.506 1.691 25.489 1.00 90.44 179 GLN A C 1
ATOM 1435 O O . GLN A 1 179 ? -9.400 1.806 24.955 1.00 90.44 179 GLN A O 1
ATOM 1440 N N . VAL A 1 180 ? -10.893 2.451 26.520 1.00 91.25 180 VAL A N 1
ATOM 1441 C CA . VAL A 1 180 ? -10.052 3.489 27.134 1.00 91.25 180 VAL A CA 1
ATOM 1442 C C . VAL A 1 180 ? -8.776 2.872 27.704 1.00 91.25 180 VAL A C 1
ATOM 1444 O O . VAL A 1 180 ? -7.692 3.391 27.442 1.00 91.25 180 VAL A O 1
ATOM 1447 N N . ALA A 1 181 ? -8.868 1.734 28.398 1.00 91.75 181 ALA A N 1
ATOM 1448 C CA . ALA A 1 181 ? -7.697 1.025 28.910 1.00 91.75 181 ALA A CA 1
ATOM 1449 C C . ALA A 1 181 ? -6.716 0.642 27.788 1.00 91.75 181 ALA A C 1
ATOM 1451 O O . ALA A 1 181 ? -5.511 0.869 27.913 1.00 91.75 181 ALA A O 1
ATOM 1452 N N . GLY A 1 182 ? -7.226 0.161 26.649 1.00 89.75 182 GLY A N 1
ATOM 1453 C CA . GLY A 1 182 ? -6.412 -0.160 25.472 1.00 89.75 182 GLY A CA 1
ATOM 1454 C C . GLY A 1 182 ? -5.629 1.035 24.912 1.00 89.75 182 GLY A C 1
ATOM 1455 O O . GLY A 1 182 ? -4.491 0.867 24.467 1.00 89.75 182 GLY A O 1
ATOM 1456 N N . THR A 1 183 ? -6.167 2.261 25.003 1.00 89.12 183 THR A N 1
ATOM 1457 C CA . THR A 1 183 ? -5.466 3.475 24.526 1.00 89.12 183 THR A CA 1
ATOM 1458 C C . THR A 1 183 ? -4.175 3.784 25.286 1.00 89.12 183 THR A C 1
ATOM 1460 O O . THR A 1 183 ? -3.285 4.435 24.738 1.00 89.12 183 THR A O 1
ATOM 1463 N N . ALA A 1 184 ? -4.017 3.265 26.508 1.00 88.44 184 ALA A N 1
ATOM 1464 C CA . ALA A 1 184 ? -2.805 3.442 27.304 1.00 88.44 184 ALA A CA 1
ATOM 1465 C C . ALA A 1 184 ? -1.586 2.685 26.747 1.00 88.44 184 ALA A C 1
ATOM 1467 O O . ALA A 1 184 ? -0.461 2.949 27.187 1.00 88.44 184 ALA A O 1
ATOM 1468 N N . LYS A 1 185 ? -1.799 1.732 25.821 1.00 88.81 185 LYS A N 1
ATOM 1469 C CA . LYS A 1 185 ? -0.767 0.842 25.254 1.00 88.81 185 LYS A CA 1
ATOM 1470 C C . LYS A 1 185 ? 0.124 0.204 26.330 1.00 88.81 185 LYS A C 1
ATOM 1472 O O . LYS A 1 185 ? 1.332 0.070 26.158 1.00 88.81 185 LYS A O 1
ATOM 1477 N N . SER A 1 186 ? -0.471 -0.153 27.466 1.00 90.94 186 SER A N 1
ATOM 1478 C CA . SER A 1 186 ? 0.218 -0.748 28.609 1.00 90.94 186 SER A CA 1
ATOM 1479 C C . SER A 1 186 ? -0.503 -2.020 29.017 1.00 90.94 186 SER A C 1
ATOM 1481 O O . SER A 1 186 ? -1.641 -1.947 29.483 1.00 90.94 186 SER A O 1
ATOM 1483 N N . TRP A 1 187 ? 0.172 -3.160 28.866 1.00 91.94 187 TRP A N 1
ATOM 1484 C CA . TRP A 1 187 ? -0.378 -4.465 29.229 1.00 91.94 187 TRP A CA 1
ATOM 1485 C C . TRP A 1 187 ? -0.883 -4.480 30.675 1.00 91.94 187 TRP A C 1
ATOM 1487 O O . TRP A 1 187 ? -2.040 -4.800 30.907 1.00 91.94 187 TRP A O 1
ATOM 1497 N N . ASN A 1 188 ? -0.069 -4.006 31.625 1.00 93.00 188 ASN A N 1
ATOM 1498 C CA . ASN A 1 188 ? -0.414 -4.008 33.050 1.00 93.00 188 ASN A CA 1
ATOM 1499 C C . ASN A 1 188 ? -1.709 -3.234 33.354 1.00 93.00 188 ASN A C 1
ATOM 1501 O O . ASN A 1 188 ? -2.473 -3.626 34.229 1.00 93.00 188 ASN A O 1
ATOM 1505 N N . ILE A 1 189 ? -1.965 -2.131 32.637 1.00 90.94 189 ILE A N 1
ATOM 1506 C CA . ILE A 1 189 ? -3.178 -1.321 32.838 1.00 90.94 189 ILE A CA 1
ATOM 1507 C C . ILE A 1 189 ? -4.393 -2.020 32.227 1.00 90.94 189 ILE A C 1
ATOM 1509 O O . ILE A 1 189 ? -5.459 -2.031 32.837 1.00 90.94 189 ILE A O 1
ATOM 1513 N N . VAL A 1 190 ? -4.236 -2.614 31.040 1.00 93.56 190 VAL A N 1
ATOM 1514 C CA . VAL A 1 190 ? -5.299 -3.402 30.404 1.00 93.56 190 VAL A CA 1
ATOM 1515 C C . VAL A 1 190 ? -5.646 -4.605 31.271 1.00 93.56 190 VAL A C 1
ATOM 1517 O O . VAL A 1 190 ? -6.815 -4.807 31.570 1.00 93.56 190 VAL A O 1
ATOM 1520 N N . GLU A 1 191 ? -4.654 -5.351 31.749 1.00 94.19 191 GLU A N 1
ATOM 1521 C CA . GLU A 1 191 ? -4.864 -6.497 32.632 1.00 94.19 191 GLU A CA 1
ATOM 1522 C C . GLU A 1 191 ? -5.563 -6.089 33.935 1.00 94.19 191 GLU A C 1
ATOM 1524 O O . GLU A 1 191 ? -6.520 -6.747 34.340 1.00 94.19 191 GLU A O 1
ATOM 1529 N N . ALA A 1 192 ? -5.154 -4.977 34.555 1.00 93.00 192 ALA A N 1
ATOM 1530 C CA . ALA A 1 192 ? -5.827 -4.444 35.737 1.00 93.00 192 ALA A CA 1
ATOM 1531 C C . ALA A 1 192 ? -7.296 -4.087 35.448 1.00 93.00 192 ALA A C 1
ATOM 1533 O O . ALA A 1 192 ? -8.185 -4.502 36.190 1.00 93.00 192 ALA A O 1
ATOM 1534 N N . ALA A 1 193 ? -7.572 -3.390 34.340 1.00 92.88 193 ALA A N 1
ATOM 1535 C CA . ALA A 1 193 ? -8.935 -3.046 33.934 1.00 92.88 193 ALA A CA 1
ATOM 1536 C C . ALA A 1 193 ? -9.792 -4.292 33.673 1.00 92.88 193 ALA A C 1
ATOM 1538 O O . ALA A 1 193 ? -10.929 -4.370 34.134 1.00 92.88 193 ALA A O 1
ATOM 1539 N N . LEU A 1 194 ? -9.245 -5.282 32.965 1.00 93.50 194 LEU A N 1
ATOM 1540 C CA . LEU A 1 194 ? -9.942 -6.528 32.653 1.00 93.50 194 LEU A CA 1
ATOM 1541 C C . LEU A 1 194 ? -10.192 -7.377 33.906 1.00 93.50 194 LEU A C 1
ATOM 1543 O O . LEU A 1 194 ? -11.254 -7.987 34.017 1.00 93.50 194 LEU A O 1
ATOM 1547 N N . LYS A 1 195 ? -9.281 -7.361 34.889 1.00 93.94 195 LYS A N 1
ATOM 1548 C CA . LYS A 1 195 ? -9.506 -7.967 36.214 1.00 93.94 195 LYS A CA 1
ATOM 1549 C C . LYS A 1 195 ? -10.696 -7.336 36.929 1.00 93.94 195 LYS A C 1
ATOM 1551 O O . LYS A 1 195 ? -11.525 -8.064 37.471 1.00 93.94 195 LYS A O 1
ATOM 1556 N N . GLU A 1 196 ? -10.799 -6.009 36.913 1.00 90.00 196 GLU A N 1
ATOM 1557 C CA . GLU A 1 196 ? -11.935 -5.308 37.518 1.00 90.00 196 GLU A CA 1
ATOM 1558 C C . GLU A 1 196 ? -13.246 -5.566 36.767 1.00 90.00 196 GLU A C 1
ATOM 1560 O O . GLU A 1 196 ? -14.288 -5.726 37.401 1.00 90.00 196 GLU A O 1
ATOM 1565 N N . ILE A 1 197 ? -13.200 -5.678 35.436 1.00 90.50 197 ILE A N 1
ATOM 1566 C CA . ILE A 1 197 ? -14.359 -6.062 34.617 1.00 90.50 197 ILE A CA 1
ATOM 1567 C C . ILE A 1 197 ? -14.805 -7.492 34.942 1.00 90.50 197 ILE A C 1
ATOM 1569 O O . ILE A 1 197 ? -15.998 -7.725 35.100 1.00 90.50 197 ILE A O 1
ATOM 1573 N N . ARG A 1 198 ? -13.880 -8.443 35.127 1.00 90.56 198 ARG A N 1
ATOM 1574 C CA . ARG A 1 198 ? -14.223 -9.841 35.442 1.00 90.56 198 ARG A CA 1
ATOM 1575 C C . ARG A 1 198 ? -15.018 -9.984 36.744 1.00 90.56 198 ARG A C 1
ATOM 1577 O O . ARG A 1 198 ? -15.882 -10.851 36.840 1.00 90.56 198 ARG A O 1
ATOM 1584 N N . LYS A 1 199 ? -14.799 -9.106 37.731 1.00 87.56 199 LYS A N 1
ATOM 1585 C CA . LYS A 1 199 ? -15.582 -9.093 38.984 1.00 87.56 199 LYS A CA 1
ATOM 1586 C C . LYS A 1 199 ? -17.078 -8.825 38.755 1.00 87.56 199 LYS A C 1
ATOM 1588 O O . LYS A 1 199 ? -17.890 -9.207 39.594 1.00 87.56 199 LYS A O 1
ATOM 1593 N N . GLN A 1 200 ? -17.451 -8.242 37.613 1.00 82.06 200 GLN A N 1
ATOM 1594 C CA . GLN A 1 200 ? -18.843 -7.979 37.235 1.00 82.06 200 GLN A CA 1
ATOM 1595 C C . GLN A 1 200 ? -19.622 -9.243 36.849 1.00 82.06 200 GLN A C 1
ATOM 1597 O O . GLN A 1 200 ? -20.847 -9.191 36.779 1.00 82.06 200 GLN A O 1
ATOM 1602 N N . ALA A 1 201 ? -18.957 -10.393 36.680 1.00 78.81 201 ALA A N 1
ATOM 1603 C CA . ALA A 1 201 ? -19.622 -11.684 36.467 1.00 78.81 201 ALA A CA 1
ATOM 1604 C C . ALA A 1 201 ? -20.519 -12.107 37.649 1.00 78.81 201 ALA A C 1
ATOM 1606 O O . ALA A 1 201 ? -21.353 -12.992 37.505 1.00 78.81 201 ALA A O 1
ATOM 1607 N N . LYS A 1 202 ? -20.390 -11.456 38.816 1.00 75.75 202 LYS A N 1
ATOM 1608 C CA . LYS A 1 202 ? -21.338 -11.604 39.933 1.00 75.75 202 LYS A CA 1
ATOM 1609 C C . LYS A 1 202 ? -22.734 -11.041 39.615 1.00 75.75 202 LYS A C 1
ATOM 1611 O O . LYS A 1 202 ? -23.697 -11.419 40.275 1.00 75.75 202 LYS A O 1
ATOM 1616 N N . TYR A 1 203 ? -22.836 -10.115 38.659 1.00 73.88 203 TYR A N 1
ATOM 1617 C CA . TYR A 1 203 ? -24.039 -9.313 38.394 1.00 73.88 203 TYR A CA 1
ATOM 1618 C C . TYR A 1 203 ? -24.556 -9.428 36.951 1.00 73.88 203 TYR A C 1
ATOM 1620 O O . TYR A 1 203 ? -25.680 -9.016 36.672 1.00 73.88 203 TYR A O 1
ATOM 1628 N N . LEU A 1 204 ? -23.745 -9.966 36.039 1.00 76.62 204 LEU A N 1
ATOM 1629 C CA . LEU A 1 204 ? -24.050 -10.166 34.622 1.00 76.62 204 LEU A CA 1
ATOM 1630 C C . LEU A 1 204 ? -23.813 -11.624 34.230 1.00 76.62 204 LEU A C 1
ATOM 1632 O O . LEU A 1 204 ? -23.091 -12.340 34.923 1.00 76.62 204 LEU A O 1
ATOM 1636 N N . ALA A 1 205 ? -24.391 -12.054 33.105 1.00 79.25 205 ALA A N 1
ATOM 1637 C CA . ALA A 1 205 ? -24.089 -13.366 32.547 1.00 79.25 205 ALA A CA 1
ATOM 1638 C C . ALA A 1 205 ? -22.578 -13.483 32.282 1.00 79.25 205 ALA A C 1
ATOM 1640 O O . ALA A 1 205 ? -21.958 -12.568 31.736 1.00 79.25 205 ALA A O 1
ATOM 1641 N N . GLY A 1 206 ? -21.973 -14.602 32.690 1.00 79.50 206 GLY A N 1
ATOM 1642 C CA . GLY A 1 206 ? -20.523 -14.796 32.581 1.00 79.50 206 GLY A CA 1
ATOM 1643 C C . GLY A 1 206 ? -20.011 -14.687 31.141 1.00 79.50 206 GLY A C 1
ATOM 1644 O O . GLY A 1 206 ? -18.952 -14.109 30.910 1.00 79.50 206 GLY A O 1
ATOM 1645 N N . GLU A 1 207 ? -20.801 -15.165 30.178 1.00 81.81 207 GLU A N 1
ATOM 1646 C CA . GLU A 1 207 ? -20.496 -15.103 28.743 1.00 81.81 207 GLU A CA 1
ATOM 1647 C C . GLU A 1 207 ? -20.364 -13.659 28.238 1.00 81.81 207 GLU A C 1
ATOM 1649 O O . GLU A 1 207 ? -19.409 -13.332 27.531 1.00 81.81 207 GLU A O 1
ATOM 1654 N N . ASP A 1 208 ? -21.250 -12.763 28.678 1.00 84.56 208 ASP A N 1
ATOM 1655 C CA . ASP A 1 208 ? -21.207 -11.351 28.299 1.00 84.56 208 ASP A CA 1
ATOM 1656 C C . ASP A 1 208 ? -19.944 -10.650 28.826 1.00 84.56 208 ASP A C 1
ATOM 1658 O O . ASP A 1 208 ? -19.350 -9.797 28.159 1.00 84.56 208 ASP A O 1
ATOM 1662 N N . VAL A 1 209 ? -19.517 -11.001 30.042 1.00 87.06 209 VAL A N 1
ATOM 1663 C CA . VAL A 1 209 ? -18.310 -10.438 30.662 1.00 87.06 209 VAL A CA 1
ATOM 1664 C C . VAL A 1 209 ? -17.057 -10.926 29.941 1.00 87.06 209 VAL A C 1
ATOM 1666 O O . VAL A 1 209 ? -16.178 -10.115 29.637 1.00 87.06 209 VAL A O 1
ATOM 1669 N N . GLU A 1 210 ? -16.978 -12.216 29.614 1.00 89.25 210 GLU A N 1
ATOM 1670 C CA . GLU A 1 210 ? -15.858 -12.759 28.838 1.00 89.25 210 GLU A CA 1
ATOM 1671 C C . GLU A 1 210 ? -15.812 -12.164 27.421 1.00 89.25 210 GLU A C 1
ATOM 1673 O O . GLU A 1 210 ? -14.731 -11.821 26.937 1.00 89.25 210 GLU A O 1
ATOM 1678 N N . LEU A 1 211 ? -16.958 -11.875 26.796 1.00 89.19 211 LEU A N 1
ATOM 1679 C CA . LEU A 1 211 ? -16.990 -11.159 25.517 1.00 89.19 211 LEU A CA 1
ATOM 1680 C C . LEU A 1 211 ? -16.369 -9.749 25.612 1.00 89.19 211 LEU A C 1
ATOM 1682 O O . LEU A 1 211 ? -15.657 -9.310 24.700 1.00 89.19 211 LEU A O 1
ATOM 1686 N N . VAL A 1 212 ? -16.586 -9.025 26.716 1.00 90.88 212 VAL A N 1
ATOM 1687 C CA . VAL A 1 212 ? -15.926 -7.726 26.956 1.00 90.88 212 VAL A CA 1
ATOM 1688 C C . VAL A 1 212 ? -14.420 -7.895 27.174 1.00 90.88 212 VAL A C 1
ATOM 1690 O O . VAL A 1 212 ? -13.630 -7.061 26.719 1.00 90.88 212 VAL A O 1
ATOM 1693 N N . ILE A 1 213 ? -14.003 -8.969 27.842 1.00 92.62 213 ILE A N 1
ATOM 1694 C CA . ILE A 1 213 ? -12.587 -9.281 28.064 1.00 92.62 213 ILE A CA 1
ATOM 1695 C C . ILE A 1 213 ? -11.888 -9.551 26.728 1.00 92.62 213 ILE A C 1
ATOM 1697 O O . ILE A 1 213 ? -10.862 -8.928 26.434 1.00 92.62 213 ILE A O 1
ATOM 1701 N N . HIS A 1 214 ? -12.484 -10.385 25.878 1.00 93.81 214 HIS A N 1
ATOM 1702 C CA . HIS A 1 214 ? -12.022 -10.642 24.515 1.00 93.81 214 HIS A CA 1
ATOM 1703 C C . HIS A 1 214 ? -11.909 -9.361 23.685 1.00 93.81 214 HIS A C 1
ATOM 1705 O O . HIS A 1 214 ? -10.881 -9.119 23.046 1.00 93.81 214 HIS A O 1
ATOM 1711 N N . TYR A 1 215 ? -12.922 -8.495 23.753 1.00 93.75 215 TYR A N 1
ATOM 1712 C CA . TYR A 1 215 ? -12.877 -7.180 23.117 1.00 93.75 215 TYR A CA 1
ATOM 1713 C C . TYR A 1 215 ? -11.698 -6.341 23.616 1.00 93.75 215 TYR A C 1
ATOM 1715 O O . TYR A 1 215 ? -10.995 -5.724 22.815 1.00 93.75 215 TYR A O 1
ATOM 1723 N N . GLY A 1 216 ? -11.459 -6.310 24.929 1.00 93.38 216 GLY A N 1
ATOM 1724 C CA . GLY A 1 216 ? -10.369 -5.538 25.518 1.00 93.38 216 GLY A CA 1
ATOM 1725 C C . GLY A 1 216 ? -8.993 -5.989 25.035 1.00 93.38 216 GLY A C 1
ATOM 1726 O O . GLY A 1 216 ? -8.176 -5.140 24.670 1.00 93.38 216 GLY A O 1
ATOM 1727 N N . TYR A 1 217 ? -8.756 -7.301 24.959 1.00 95.38 217 TYR A N 1
ATOM 1728 C CA . TYR A 1 217 ? -7.508 -7.852 24.425 1.00 95.38 217 TYR A CA 1
ATOM 1729 C C . TYR A 1 217 ? -7.324 -7.543 22.938 1.00 95.38 217 TYR A C 1
ATOM 1731 O O . TYR A 1 217 ? -6.285 -7.003 22.554 1.00 95.38 217 TYR A O 1
ATOM 1739 N N . LEU A 1 218 ? -8.337 -7.801 22.105 1.00 95.44 218 LEU A N 1
ATOM 1740 C CA . LEU A 1 218 ? -8.292 -7.471 20.678 1.00 95.44 218 LEU A CA 1
ATOM 1741 C C . LEU A 1 218 ? -8.033 -5.976 20.445 1.00 95.44 218 LEU A C 1
ATOM 1743 O O . LEU A 1 218 ? -7.165 -5.605 19.654 1.00 95.44 218 LEU A O 1
ATOM 1747 N N . ASN A 1 219 ? -8.747 -5.106 21.163 1.00 94.31 219 ASN A N 1
ATOM 1748 C CA . ASN A 1 219 ? -8.577 -3.660 21.071 1.00 94.31 219 ASN A CA 1
ATOM 1749 C C . ASN A 1 219 ? -7.172 -3.220 21.513 1.00 94.31 219 ASN A C 1
ATOM 1751 O O . ASN A 1 219 ? -6.571 -2.356 20.875 1.00 94.31 219 ASN A O 1
ATOM 1755 N N . PHE A 1 220 ? -6.615 -3.826 22.566 1.00 95.06 220 PHE A N 1
ATOM 1756 C CA . PHE A 1 220 ? -5.236 -3.570 22.975 1.00 95.06 220 PHE A CA 1
ATOM 1757 C C . PHE A 1 220 ? -4.240 -3.956 21.879 1.00 95.06 220 PHE A C 1
ATOM 1759 O O . PHE A 1 220 ? -3.406 -3.124 21.515 1.00 95.06 220 PHE A O 1
ATOM 1766 N N . TYR A 1 221 ? -4.326 -5.167 21.321 1.00 95.50 221 TYR A N 1
ATOM 1767 C CA . TYR A 1 221 ? -3.405 -5.607 20.267 1.00 95.50 221 TYR A CA 1
ATOM 1768 C C . TYR A 1 221 ? -3.528 -4.758 18.999 1.00 95.50 221 TYR A C 1
ATOM 1770 O O . TYR A 1 221 ? -2.516 -4.405 18.395 1.00 95.50 221 TYR A O 1
ATOM 1778 N N . LEU A 1 222 ? -4.747 -4.345 18.646 1.00 94.38 222 LEU A N 1
ATOM 1779 C CA . LEU A 1 222 ? -4.999 -3.438 17.530 1.00 94.38 222 LEU A CA 1
ATOM 1780 C C . LEU A 1 222 ? -4.359 -2.056 17.750 1.00 94.38 222 LEU A C 1
ATOM 1782 O O . LEU A 1 222 ? -3.632 -1.566 16.888 1.00 94.38 222 LEU A O 1
ATOM 1786 N N . ILE A 1 223 ? -4.599 -1.418 18.901 1.00 91.06 223 ILE A N 1
ATOM 1787 C CA . ILE A 1 223 ? -4.097 -0.062 19.198 1.00 91.06 223 ILE A CA 1
ATOM 1788 C C . ILE A 1 223 ? -2.576 -0.050 19.423 1.00 91.06 223 ILE A C 1
ATOM 1790 O O . ILE A 1 223 ? -1.897 0.940 19.117 1.00 91.06 223 ILE A O 1
ATOM 1794 N N . SER A 1 224 ? -2.027 -1.127 19.985 1.00 90.81 224 SER A N 1
ATOM 1795 C CA . SER A 1 224 ? -0.589 -1.287 20.230 1.00 90.81 224 SER A CA 1
ATOM 1796 C C . SER A 1 224 ? 0.204 -1.742 19.003 1.00 90.81 224 SER A C 1
ATOM 1798 O O . SER A 1 224 ? 1.425 -1.830 19.098 1.00 90.81 224 SER A O 1
ATOM 1800 N N . ASP A 1 225 ? -0.455 -1.948 17.859 1.00 90.69 225 ASP A N 1
ATOM 1801 C CA . ASP A 1 225 ? 0.168 -2.382 16.601 1.00 90.69 225 ASP A CA 1
ATOM 1802 C C . ASP A 1 225 ? 0.810 -3.781 16.662 1.00 90.69 225 ASP A C 1
ATOM 1804 O O . ASP A 1 225 ? 1.731 -4.101 15.915 1.00 90.69 225 ASP A O 1
ATOM 1808 N N . GLN A 1 226 ? 0.327 -4.644 17.559 1.00 91.31 226 GLN A N 1
ATOM 1809 C CA . GLN A 1 226 ? 0.862 -5.991 17.773 1.00 91.31 226 GLN A CA 1
ATOM 1810 C C . GLN A 1 226 ? 0.164 -7.015 16.867 1.00 91.31 226 GLN A C 1
ATOM 1812 O O . GLN A 1 226 ? -0.520 -7.921 17.341 1.00 91.31 226 GLN A O 1
ATOM 1817 N N . THR A 1 227 ? 0.332 -6.884 15.550 1.00 88.06 227 THR A N 1
ATOM 1818 C CA . THR A 1 227 ? -0.424 -7.646 14.534 1.00 88.06 227 THR A CA 1
ATOM 1819 C C . THR A 1 227 ? -0.314 -9.164 14.679 1.00 88.06 227 THR A C 1
ATOM 1821 O O . THR A 1 227 ? -1.313 -9.865 14.546 1.00 88.06 227 THR A O 1
ATOM 1824 N N . PHE A 1 228 ? 0.876 -9.687 14.992 1.00 90.06 228 PHE A N 1
ATOM 1825 C CA . PHE A 1 228 ? 1.068 -11.127 15.194 1.00 90.06 228 PHE A CA 1
ATOM 1826 C C . PHE A 1 228 ? 0.248 -11.655 16.381 1.00 90.06 228 PHE A C 1
ATOM 1828 O O . PHE A 1 228 ? -0.413 -12.686 16.276 1.00 90.06 228 PHE A O 1
ATOM 1835 N N . LEU A 1 229 ? 0.249 -10.921 17.499 1.00 93.69 229 LEU A N 1
ATOM 1836 C CA . LEU A 1 229 ? -0.525 -11.282 18.687 1.00 93.69 229 LEU A CA 1
ATOM 1837 C C . LEU A 1 229 ? -2.023 -11.076 18.462 1.00 93.69 229 LEU A C 1
ATOM 1839 O O . LEU A 1 229 ? -2.805 -11.910 18.900 1.00 93.69 229 LEU A O 1
ATOM 1843 N N . LEU A 1 230 ? -2.413 -10.033 17.723 1.00 95.38 230 LEU A N 1
ATOM 1844 C CA . LEU A 1 230 ? -3.795 -9.803 17.305 1.00 95.38 230 LEU A CA 1
ATOM 1845 C C . LEU A 1 230 ? -4.340 -10.996 16.512 1.00 95.38 230 LEU A C 1
ATOM 1847 O O . LEU A 1 230 ? -5.393 -11.522 16.866 1.00 95.38 230 LEU A O 1
ATOM 1851 N N . LYS A 1 231 ? -3.606 -11.438 15.480 1.00 94.44 231 LYS A N 1
ATOM 1852 C CA . LYS A 1 231 ? -3.973 -12.598 14.659 1.00 94.44 231 LYS A CA 1
ATOM 1853 C C . LYS A 1 231 ? -4.087 -13.854 15.517 1.00 94.44 231 LYS A C 1
ATOM 1855 O O . LYS A 1 231 ? -5.153 -14.454 15.577 1.00 94.44 231 LYS A O 1
ATOM 1860 N N . ARG A 1 232 ? -3.024 -14.196 16.250 1.00 94.94 232 ARG A N 1
ATOM 1861 C CA . ARG A 1 232 ? -2.988 -15.401 17.090 1.00 94.94 232 ARG A CA 1
ATOM 1862 C C . ARG A 1 232 ? -4.101 -15.412 18.140 1.00 94.94 232 ARG A C 1
ATOM 1864 O O . ARG A 1 232 ? -4.692 -16.453 18.405 1.00 94.94 232 ARG A O 1
ATOM 1871 N N . TYR A 1 233 ? -4.382 -14.267 18.760 1.00 96.12 233 TYR A N 1
ATOM 1872 C CA . TYR A 1 233 ? -5.444 -14.159 19.755 1.00 96.12 233 TYR A CA 1
ATOM 1873 C C . TYR A 1 233 ? -6.828 -14.333 19.124 1.00 96.12 233 TYR A C 1
ATOM 1875 O O . TYR A 1 233 ? -7.661 -15.034 19.697 1.00 96.12 233 TYR A O 1
ATOM 1883 N N . PHE A 1 234 ? -7.059 -13.731 17.953 1.00 96.31 234 PHE A N 1
ATOM 1884 C CA . PHE A 1 234 ? -8.301 -13.892 17.202 1.00 96.31 234 PHE A CA 1
ATOM 1885 C C . PHE A 1 234 ? -8.546 -15.359 16.830 1.00 96.31 234 PHE A C 1
ATOM 1887 O O . PHE A 1 234 ? -9.608 -15.884 17.145 1.00 96.31 234 PHE A O 1
ATOM 1894 N N . GLU A 1 235 ? -7.558 -16.028 16.236 1.00 94.12 235 GLU A N 1
ATOM 1895 C CA . GLU A 1 235 ? -7.671 -17.430 15.807 1.00 94.12 235 GLU A CA 1
ATOM 1896 C C . GLU A 1 235 ? -7.953 -18.361 16.995 1.00 94.12 235 GLU A C 1
ATOM 1898 O O . GLU A 1 235 ? -8.848 -19.196 16.945 1.00 94.12 235 GLU A O 1
ATOM 1903 N N . ASN A 1 236 ? -7.260 -18.160 18.119 1.00 94.38 236 ASN A N 1
ATOM 1904 C CA . ASN A 1 236 ? -7.393 -19.049 19.272 1.00 94.38 236 ASN A CA 1
ATOM 1905 C C . ASN A 1 236 ? -8.672 -18.842 20.098 1.00 94.38 236 ASN A C 1
ATOM 1907 O O . ASN A 1 236 ? -9.078 -19.765 20.797 1.00 94.38 236 ASN A O 1
ATOM 1911 N N . ASN A 1 237 ? -9.256 -17.637 20.104 1.00 93.62 237 ASN A N 1
ATOM 1912 C CA . ASN A 1 237 ? -10.320 -17.290 21.061 1.00 93.62 237 ASN A CA 1
ATOM 1913 C C . ASN A 1 237 ? -11.608 -16.779 20.411 1.00 93.62 237 ASN A C 1
ATOM 1915 O O . ASN A 1 237 ? -12.665 -16.863 21.022 1.00 93.62 237 ASN A O 1
ATOM 1919 N N . ILE A 1 238 ? -11.531 -16.205 19.210 1.00 94.31 238 ILE A N 1
ATOM 1920 C CA . ILE A 1 238 ? -12.638 -15.453 18.603 1.00 94.31 238 ILE A CA 1
ATOM 1921 C C . ILE A 1 238 ? -13.192 -16.185 17.395 1.00 94.31 238 ILE A C 1
ATOM 1923 O O . ILE A 1 238 ? -14.405 -16.225 17.230 1.00 94.31 238 ILE A O 1
ATOM 1927 N N . GLU A 1 239 ? -12.330 -16.791 16.576 1.00 90.75 239 GLU A N 1
ATOM 1928 C CA . GLU A 1 239 ? -12.709 -17.489 15.341 1.00 90.75 239 GLU A CA 1
ATOM 1929 C C . GLU A 1 239 ? -13.863 -18.480 15.575 1.00 90.75 239 GLU A C 1
ATOM 1931 O O . GLU A 1 239 ? -14.849 -18.469 14.841 1.00 90.75 239 GLU A O 1
ATOM 1936 N N . HIS A 1 240 ? -13.819 -19.234 16.675 1.00 88.25 240 HIS A N 1
ATOM 1937 C CA . HIS A 1 240 ? -14.816 -20.255 17.015 1.00 88.25 240 HIS A CA 1
ATOM 1938 C C . HIS A 1 240 ? -15.941 -19.783 17.958 1.00 88.25 240 HIS A C 1
ATOM 1940 O O . HIS A 1 240 ? -16.808 -20.575 18.314 1.00 88.25 240 HIS A O 1
ATOM 1946 N N . MET A 1 241 ? -15.952 -18.514 18.377 1.00 87.50 241 MET A N 1
ATOM 1947 C CA . MET A 1 241 ? -16.927 -17.998 19.349 1.00 87.50 241 MET A CA 1
ATOM 1948 C C . MET A 1 241 ? -18.271 -17.661 18.688 1.00 87.50 241 MET A C 1
ATOM 1950 O O . MET A 1 241 ? -18.314 -16.821 17.796 1.00 87.50 241 MET A O 1
ATOM 1954 N N . THR A 1 242 ? -19.381 -18.252 19.121 1.00 82.69 242 THR A N 1
ATOM 1955 C CA . THR A 1 242 ? -20.720 -17.988 18.553 1.00 82.69 242 THR A CA 1
ATOM 1956 C C . THR A 1 242 ? -21.480 -16.902 19.323 1.00 82.69 242 THR A C 1
ATOM 1958 O O . THR A 1 242 ? -21.259 -16.738 20.519 1.00 82.69 242 THR A O 1
ATOM 1961 N N . GLY A 1 243 ? -22.419 -16.206 18.671 1.00 75.56 243 GLY A N 1
ATOM 1962 C CA . GLY A 1 243 ? -23.385 -15.329 19.357 1.00 75.56 243 GLY A CA 1
ATOM 1963 C C . GLY A 1 243 ? -22.845 -13.954 19.769 1.00 75.56 243 GLY A C 1
ATOM 1964 O O . GLY A 1 243 ? -23.203 -13.429 20.820 1.00 75.56 243 GLY A O 1
ATOM 1965 N N . ILE A 1 244 ? -21.969 -13.348 18.965 1.00 81.31 244 ILE A N 1
ATOM 1966 C CA . ILE A 1 244 ? -21.455 -12.001 19.233 1.00 81.31 244 ILE A CA 1
ATOM 1967 C C . ILE A 1 244 ? -22.478 -10.975 18.724 1.00 81.31 244 ILE A C 1
ATOM 1969 O O . ILE A 1 244 ? -22.531 -10.701 17.533 1.00 81.31 244 ILE A O 1
ATOM 1973 N N . GLU A 1 245 ? -23.262 -10.354 19.609 1.00 73.44 245 GLU A N 1
ATOM 1974 C CA . GLU A 1 245 ? -24.354 -9.436 19.201 1.00 73.44 245 GLU A CA 1
ATOM 1975 C C . GLU A 1 245 ? -24.028 -7.930 19.345 1.00 73.44 245 GLU A C 1
ATOM 1977 O O . GLU A 1 245 ? -24.840 -7.057 19.034 1.00 73.44 245 GLU A O 1
ATOM 1982 N N . SER A 1 246 ? -22.833 -7.567 19.824 1.00 75.94 246 SER A N 1
ATOM 1983 C CA . SER A 1 246 ? -22.504 -6.169 20.148 1.00 75.94 246 SER A CA 1
ATOM 1984 C C . SER A 1 246 ? -22.011 -5.353 18.943 1.00 75.94 246 SER A C 1
ATOM 1986 O O . SER A 1 246 ? -20.940 -5.614 18.393 1.00 75.94 246 SER A O 1
ATOM 1988 N N . GLN A 1 247 ? -22.704 -4.250 18.622 1.00 77.31 247 GLN A N 1
ATOM 1989 C CA . GLN A 1 247 ? -22.289 -3.282 17.587 1.00 77.31 247 GLN A CA 1
ATOM 1990 C C . GLN A 1 247 ? -20.886 -2.690 17.830 1.00 77.31 247 GLN A C 1
ATOM 1992 O O . GLN A 1 247 ? -20.173 -2.339 16.889 1.00 77.31 247 GLN A O 1
ATOM 1997 N N . LEU A 1 248 ? -20.461 -2.566 19.095 1.00 77.62 248 LEU A N 1
ATOM 1998 C CA . LEU A 1 248 ? -19.103 -2.110 19.420 1.00 77.62 248 LEU A CA 1
ATOM 1999 C C . LEU A 1 248 ? -18.058 -3.136 18.962 1.00 77.62 248 LEU A C 1
ATOM 2001 O O . LEU A 1 248 ? -17.004 -2.755 18.454 1.00 77.62 248 LEU A O 1
ATOM 2005 N N . PHE A 1 249 ? -18.376 -4.426 19.078 1.00 87.44 249 PHE A N 1
ATOM 2006 C CA . PHE A 1 249 ? -17.540 -5.515 18.587 1.00 87.44 249 PHE A CA 1
ATOM 2007 C C . PHE A 1 249 ? -17.474 -5.518 17.053 1.00 87.44 249 PHE A C 1
ATOM 2009 O O . PHE A 1 249 ? -16.386 -5.651 16.497 1.00 87.44 249 PHE A O 1
ATOM 2016 N N . ALA A 1 250 ? -18.593 -5.256 16.368 1.00 88.62 250 ALA A N 1
ATOM 2017 C CA . ALA A 1 250 ? -18.633 -5.104 14.908 1.00 88.62 250 ALA A CA 1
ATOM 2018 C C . ALA A 1 250 ? -17.681 -4.003 14.400 1.00 88.62 250 ALA A C 1
ATOM 2020 O O . ALA A 1 250 ? -16.929 -4.204 13.441 1.00 88.62 250 ALA A O 1
ATOM 2021 N N . SER A 1 251 ? -17.656 -2.848 15.077 1.00 89.69 251 SER A N 1
ATOM 2022 C CA . SER A 1 251 ? -16.721 -1.758 14.759 1.00 89.69 251 SER A CA 1
ATOM 2023 C C . SER A 1 251 ? -15.261 -2.172 14.977 1.00 89.69 251 SER A C 1
ATOM 2025 O O . SER A 1 251 ? -14.398 -1.875 14.149 1.00 89.69 251 SER A O 1
ATOM 2027 N N . LEU A 1 252 ? -14.968 -2.909 16.054 1.00 92.00 252 LEU A N 1
ATOM 2028 C CA . LEU A 1 252 ? -13.626 -3.432 16.309 1.00 92.00 252 LEU A CA 1
ATOM 2029 C C . LEU A 1 252 ? -13.184 -4.422 15.221 1.00 92.00 252 LEU A C 1
ATOM 2031 O O . LEU A 1 252 ? -12.084 -4.268 14.693 1.00 92.00 252 LEU A O 1
ATOM 2035 N N . LEU A 1 253 ? -14.036 -5.379 14.841 1.00 94.44 253 LEU A N 1
ATOM 2036 C CA . LEU A 1 253 ? -13.748 -6.329 13.761 1.00 94.44 253 LEU A CA 1
ATOM 2037 C C . LEU A 1 253 ? -13.524 -5.620 12.421 1.00 94.44 253 LEU A C 1
ATOM 2039 O O . LEU A 1 253 ? -12.568 -5.944 11.723 1.00 94.44 253 LEU A O 1
ATOM 2043 N N . SER A 1 254 ? -14.313 -4.586 12.111 1.00 93.56 254 SER A N 1
ATOM 2044 C CA . SER A 1 254 ? -14.106 -3.750 10.916 1.00 93.56 254 SER A CA 1
ATOM 2045 C C . SER A 1 254 ? -12.716 -3.103 10.910 1.00 93.56 254 SER A C 1
ATOM 2047 O O . SER A 1 254 ? -12.008 -3.117 9.902 1.00 93.56 254 SER A O 1
ATOM 2049 N N . ASN A 1 255 ? -12.280 -2.571 12.056 1.00 92.88 255 ASN A N 1
ATOM 2050 C CA . ASN A 1 255 ? -10.949 -1.980 12.183 1.00 92.88 255 ASN A CA 1
ATOM 2051 C C . ASN A 1 255 ? -9.836 -3.032 12.072 1.00 92.88 255 ASN A C 1
ATOM 2053 O O . ASN A 1 255 ? -8.804 -2.762 11.458 1.00 92.88 255 ASN A O 1
ATOM 2057 N N . ILE A 1 256 ? -10.037 -4.232 12.626 1.00 95.62 256 ILE A N 1
ATOM 2058 C CA . ILE A 1 256 ? -9.104 -5.359 12.490 1.00 95.62 256 ILE A CA 1
ATOM 2059 C C . ILE A 1 256 ? -9.007 -5.798 11.024 1.00 95.62 256 ILE A C 1
ATOM 2061 O O . ILE A 1 256 ? -7.898 -5.994 10.537 1.00 95.62 256 ILE A O 1
ATOM 2065 N N . LEU A 1 257 ? -10.125 -5.878 10.300 1.00 95.19 257 LEU A N 1
ATOM 2066 C CA . LEU A 1 257 ? -10.175 -6.222 8.877 1.00 95.19 257 LEU A CA 1
ATOM 2067 C C . LEU A 1 257 ? -9.357 -5.239 8.026 1.00 95.19 257 LEU A C 1
ATOM 2069 O O . LEU A 1 257 ? -8.479 -5.634 7.252 1.00 95.19 257 LEU A O 1
ATOM 2073 N N . LEU A 1 258 ? -9.580 -3.936 8.215 1.00 92.75 258 LEU A N 1
ATOM 2074 C CA . LEU A 1 258 ? -8.801 -2.897 7.535 1.00 92.75 258 LEU A CA 1
ATOM 2075 C C . LEU A 1 258 ? -7.324 -2.929 7.939 1.00 92.75 258 LEU A C 1
ATOM 2077 O O . LEU A 1 258 ? -6.434 -2.636 7.140 1.00 92.75 258 LEU A O 1
ATOM 2081 N N . LYS A 1 259 ? -7.029 -3.294 9.185 1.00 92.56 259 LYS A N 1
ATOM 2082 C CA . LYS A 1 259 ? -5.654 -3.437 9.650 1.00 92.56 259 LYS A CA 1
ATOM 2083 C C . LYS A 1 259 ? -4.966 -4.641 9.001 1.00 92.56 259 LYS A C 1
ATOM 2085 O O . LYS A 1 259 ? -3.864 -4.480 8.487 1.00 92.56 259 LYS A O 1
ATOM 2090 N N . ALA A 1 260 ? -5.621 -5.798 8.950 1.00 91.56 260 ALA A N 1
ATOM 2091 C CA . ALA A 1 260 ? -5.112 -7.019 8.326 1.00 91.56 260 ALA A CA 1
ATOM 2092 C C . ALA A 1 260 ? -4.803 -6.812 6.835 1.00 91.56 260 ALA A C 1
ATOM 2094 O O . ALA A 1 260 ? -3.710 -7.147 6.374 1.00 91.56 260 ALA A O 1
ATOM 2095 N N . THR A 1 261 ? -5.710 -6.153 6.108 1.00 89.62 261 THR A N 1
ATOM 2096 C CA . THR A 1 261 ? -5.514 -5.821 4.686 1.00 89.62 261 THR A CA 1
ATOM 2097 C C . THR A 1 261 ? -4.376 -4.833 4.447 1.00 89.62 261 THR A C 1
ATOM 2099 O O . THR A 1 261 ? -3.670 -4.949 3.444 1.00 89.62 261 THR A O 1
ATOM 2102 N N . ASN A 1 262 ? -4.138 -3.892 5.367 1.00 86.88 262 ASN A N 1
ATOM 2103 C CA . ASN A 1 262 ? -2.988 -2.986 5.297 1.00 86.88 262 ASN A CA 1
ATOM 2104 C C . ASN A 1 262 ? -1.639 -3.695 5.494 1.00 86.88 262 ASN A C 1
ATOM 2106 O O . ASN A 1 262 ? -0.631 -3.181 5.017 1.00 86.88 262 ASN A O 1
ATOM 2110 N N . TYR A 1 263 ? -1.615 -4.846 6.170 1.00 83.00 263 TYR A N 1
ATOM 2111 C CA . TYR A 1 263 ? -0.394 -5.616 6.428 1.00 83.00 263 TYR A CA 1
ATOM 2112 C C . TYR A 1 263 ? -0.088 -6.704 5.399 1.00 83.00 263 TYR A C 1
ATOM 2114 O O . TYR A 1 263 ? 0.903 -7.407 5.571 1.00 83.00 263 TYR A O 1
ATOM 2122 N N . GLY A 1 264 ? -0.904 -6.886 4.360 1.00 79.12 264 GLY A N 1
ATOM 2123 C CA . GLY A 1 264 ? -0.673 -7.989 3.419 1.00 79.12 264 GLY A CA 1
ATOM 2124 C C . GLY A 1 264 ? -1.297 -9.322 3.832 1.00 79.12 264 GLY A C 1
ATOM 2125 O O . GLY A 1 264 ? -1.101 -10.308 3.133 1.00 79.12 264 GLY A O 1
ATOM 2126 N N . SER A 1 265 ? -2.010 -9.403 4.966 1.00 85.75 265 SER A N 1
ATOM 2127 C CA . SER A 1 265 ? -2.506 -10.685 5.487 1.00 85.75 265 SER A CA 1
ATOM 2128 C C . SER A 1 265 ? -3.933 -10.958 5.022 1.00 85.75 265 SER A C 1
ATOM 2130 O O . SER A 1 265 ? -4.901 -10.721 5.746 1.00 85.75 265 SER A O 1
ATOM 2132 N N . GLU A 1 266 ? -4.044 -11.459 3.796 1.00 86.44 266 GLU A N 1
ATOM 2133 C CA . GLU A 1 266 ? -5.318 -11.809 3.171 1.00 86.44 266 GLU A CA 1
ATOM 2134 C C . GLU A 1 266 ? -6.089 -12.880 3.955 1.00 86.44 266 GLU A C 1
ATOM 2136 O O . GLU A 1 266 ? -7.250 -12.661 4.290 1.00 86.44 266 GLU A O 1
ATOM 2141 N N . SER A 1 267 ? -5.442 -13.990 4.323 1.00 86.00 267 SER A N 1
ATOM 2142 C CA . SER A 1 267 ? -6.089 -15.085 5.065 1.00 86.00 267 SER A CA 1
ATOM 2143 C C . SER A 1 267 ? -6.675 -14.622 6.398 1.00 86.00 267 SER A C 1
ATOM 2145 O O . SER A 1 267 ? -7.809 -14.948 6.742 1.00 86.00 267 SER A O 1
ATOM 2147 N N . PHE A 1 268 ? -5.943 -13.781 7.136 1.00 90.38 268 PHE A N 1
ATOM 2148 C CA . PHE A 1 268 ? -6.449 -13.214 8.382 1.00 90.38 268 PHE A CA 1
ATOM 2149 C C . PHE A 1 268 ? -7.619 -12.253 8.137 1.00 90.38 268 PHE A C 1
ATOM 2151 O O . PHE A 1 268 ? -8.615 -12.305 8.856 1.00 90.38 268 PHE A O 1
ATOM 2158 N N . ALA A 1 269 ? -7.538 -11.409 7.104 1.00 92.88 269 ALA A N 1
ATOM 2159 C CA . ALA A 1 269 ? -8.639 -10.533 6.716 1.00 92.88 269 ALA A CA 1
ATOM 2160 C C . ALA A 1 269 ? -9.902 -11.334 6.349 1.00 92.88 269 ALA A C 1
ATOM 2162 O O . ALA A 1 269 ? -10.991 -10.997 6.812 1.00 92.88 269 ALA A O 1
ATOM 2163 N N . ALA A 1 270 ? -9.757 -12.423 5.590 1.00 90.12 270 ALA A N 1
ATOM 2164 C CA . ALA A 1 270 ? -10.863 -13.297 5.214 1.00 90.12 270 ALA A CA 1
ATOM 2165 C C . ALA A 1 270 ? -11.507 -13.948 6.446 1.00 90.12 270 ALA A C 1
ATOM 2167 O O . ALA A 1 270 ? -12.721 -13.878 6.607 1.00 90.12 270 ALA A O 1
ATOM 2168 N N . LYS A 1 271 ? -10.716 -14.475 7.389 1.00 91.81 271 LYS A N 1
ATOM 2169 C CA . LYS A 1 271 ? -11.243 -15.014 8.657 1.00 91.81 271 LYS A CA 1
ATOM 2170 C C . LYS A 1 271 ? -12.049 -13.984 9.453 1.00 91.81 271 LYS A C 1
ATOM 2172 O O . LYS A 1 271 ? -13.114 -14.296 9.985 1.00 91.81 271 LYS A O 1
ATOM 2177 N N . VAL A 1 272 ? -11.572 -12.742 9.519 1.00 94.00 272 VAL A N 1
ATOM 2178 C CA . VAL A 1 272 ? -12.281 -11.656 10.213 1.00 94.00 272 VAL A CA 1
ATOM 2179 C C . VAL A 1 272 ? -13.593 -11.318 9.504 1.00 94.00 272 VAL A C 1
ATOM 2181 O O . VAL A 1 272 ? -14.621 -11.176 10.166 1.00 94.00 272 VAL A O 1
ATOM 2184 N N . LEU A 1 273 ? -13.587 -11.235 8.171 1.00 93.12 273 LEU A N 1
ATOM 2185 C CA . LEU A 1 273 ? -14.787 -10.965 7.378 1.00 93.12 273 LEU A CA 1
ATOM 2186 C C . LEU A 1 273 ? -15.817 -12.103 7.486 1.00 93.12 273 LEU A C 1
ATOM 2188 O O . LEU A 1 273 ? -17.004 -11.833 7.672 1.00 93.12 273 LEU A O 1
ATOM 2192 N N . ALA A 1 274 ? -15.371 -13.362 7.464 1.00 90.88 274 ALA A N 1
ATOM 2193 C CA . ALA A 1 274 ? -16.219 -14.527 7.710 1.00 90.88 274 ALA A CA 1
ATOM 2194 C C . ALA A 1 274 ? -16.886 -14.433 9.083 1.00 90.88 274 ALA A C 1
ATOM 2196 O O . ALA A 1 274 ? -18.092 -14.654 9.206 1.00 90.88 274 ALA A O 1
ATOM 2197 N N . LYS A 1 275 ? -16.127 -14.014 10.104 1.00 91.88 275 LYS A N 1
ATOM 2198 C CA . LYS A 1 275 ? -16.673 -13.859 11.449 1.00 91.88 275 LYS A CA 1
ATOM 2199 C C . LYS A 1 275 ? -17.706 -12.745 11.549 1.00 91.88 275 LYS A C 1
ATOM 2201 O O . LYS A 1 275 ? -18.700 -12.883 12.259 1.00 91.88 275 LYS A O 1
ATOM 2206 N N . MET A 1 276 ? -17.496 -11.647 10.827 1.00 91.75 276 MET A N 1
ATOM 2207 C CA . MET A 1 276 ? -18.494 -10.584 10.720 1.00 91.75 276 MET A CA 1
ATOM 2208 C C . MET A 1 276 ? -19.777 -11.082 10.047 1.00 91.75 276 MET A C 1
ATOM 2210 O O . MET A 1 276 ? -20.862 -10.797 10.551 1.00 91.75 276 MET A O 1
ATOM 2214 N N . LYS A 1 277 ? -19.660 -11.874 8.972 1.00 89.19 277 LYS A N 1
ATOM 2215 C CA . LYS A 1 277 ? -20.803 -12.493 8.281 1.00 89.19 277 LYS A CA 1
ATOM 2216 C C . LYS A 1 277 ? -21.600 -13.415 9.201 1.00 89.19 277 LYS A C 1
ATOM 2218 O O . LYS A 1 277 ? -22.815 -13.284 9.271 1.00 89.19 277 LYS A O 1
ATOM 2223 N N . GLU A 1 278 ? -20.923 -14.314 9.915 1.00 90.19 278 GLU A N 1
ATOM 2224 C CA . GLU A 1 278 ? -21.547 -15.264 10.851 1.00 90.19 278 GLU A CA 1
ATOM 2225 C C . GLU A 1 278 ? -22.412 -14.555 11.905 1.00 90.19 278 GLU A C 1
ATOM 2227 O O . GLU A 1 278 ? -23.478 -15.040 12.267 1.00 90.19 278 GLU A O 1
ATOM 2232 N N . ASN A 1 279 ? -21.978 -13.373 12.353 1.00 88.94 279 ASN A N 1
ATOM 2233 C CA . ASN A 1 279 ? -22.674 -12.570 13.360 1.00 88.94 279 ASN A CA 1
ATOM 2234 C C . ASN A 1 279 ? -23.594 -11.489 12.754 1.00 88.94 279 ASN A C 1
ATOM 2236 O O . ASN A 1 279 ? -24.025 -10.581 13.460 1.00 88.94 279 ASN A O 1
ATOM 2240 N N . ASN A 1 280 ? -23.908 -11.565 11.453 1.00 88.25 280 ASN A N 1
ATOM 2241 C CA . ASN A 1 280 ? -24.763 -10.612 10.732 1.00 88.25 280 ASN A CA 1
ATOM 2242 C C . ASN A 1 280 ? -24.317 -9.139 10.855 1.00 88.25 280 ASN A C 1
ATOM 2244 O O . ASN A 1 280 ? -25.139 -8.219 10.856 1.00 88.25 280 ASN A O 1
ATOM 2248 N N . PHE A 1 281 ? -23.010 -8.891 10.954 1.00 89.44 281 PHE A N 1
ATOM 2249 C CA . PHE A 1 281 ? -22.467 -7.538 11.013 1.00 89.44 281 PHE A CA 1
ATOM 2250 C C . PHE A 1 281 ? -22.284 -6.943 9.620 1.00 89.44 281 PHE A C 1
ATOM 2252 O O . PHE A 1 281 ? -21.604 -7.505 8.764 1.00 89.44 281 PHE A O 1
ATOM 2259 N N . THR A 1 282 ? -22.830 -5.746 9.422 1.00 86.25 282 THR A N 1
ATOM 2260 C CA . THR A 1 282 ? -22.684 -4.983 8.180 1.00 86.25 282 THR A CA 1
ATOM 2261 C C . THR A 1 282 ? -21.487 -4.041 8.251 1.00 86.25 282 THR A C 1
ATOM 2263 O O . THR A 1 282 ? -21.314 -3.325 9.243 1.00 86.25 282 THR A O 1
ATOM 2266 N N . LEU A 1 283 ? -20.694 -3.982 7.180 1.00 86.81 283 LEU A N 1
ATOM 2267 C CA . LEU A 1 283 ? -19.635 -2.984 7.040 1.00 86.81 283 LEU A CA 1
ATOM 2268 C C . LEU A 1 283 ? -20.233 -1.596 6.787 1.00 86.81 283 LEU A C 1
ATOM 2270 O O . LEU A 1 283 ? -21.171 -1.428 6.012 1.00 86.81 283 LEU A O 1
ATOM 2274 N N . GLU A 1 284 ? -19.656 -0.576 7.419 1.00 86.88 284 GLU A N 1
ATOM 2275 C CA . GLU A 1 284 ? -19.968 0.810 7.068 1.00 86.88 284 GLU A CA 1
ATOM 2276 C C . GLU A 1 284 ? -19.523 1.094 5.629 1.00 86.88 284 GLU A C 1
ATOM 2278 O O . GLU A 1 284 ? -18.459 0.639 5.205 1.00 86.88 284 GLU A O 1
ATOM 2283 N N . LYS A 1 285 ? -20.293 1.908 4.895 1.00 87.06 285 LYS A N 1
ATOM 2284 C CA . LYS A 1 285 ? -20.019 2.232 3.485 1.00 87.06 285 LYS A CA 1
ATOM 2285 C C . LYS A 1 285 ? -18.574 2.691 3.245 1.00 87.06 285 LYS A C 1
ATOM 2287 O O . LYS A 1 285 ? -17.931 2.232 2.311 1.00 87.06 285 LYS A O 1
ATOM 2292 N N . SER A 1 286 ? -18.037 3.541 4.120 1.00 88.31 286 SER A N 1
ATOM 2293 C CA . SER A 1 286 ? -16.645 4.000 4.032 1.00 88.31 286 SER A CA 1
ATOM 2294 C C . SER A 1 286 ? -15.627 2.875 4.226 1.00 88.31 286 SER A C 1
ATOM 2296 O O . SER A 1 286 ? -14.597 2.860 3.559 1.00 88.31 286 SER A O 1
ATOM 2298 N N . HIS A 1 287 ? -15.893 1.926 5.129 1.00 88.44 287 HIS A N 1
ATOM 2299 C CA . HIS A 1 287 ? -15.020 0.766 5.322 1.00 88.44 287 HIS A CA 1
ATOM 2300 C C . HIS A 1 287 ? -15.094 -0.188 4.131 1.00 88.44 287 HIS A C 1
ATOM 2302 O O . HIS A 1 287 ? -14.061 -0.718 3.735 1.00 88.44 287 HIS A O 1
ATOM 2308 N N . LEU A 1 288 ? -16.279 -0.359 3.538 1.00 88.88 288 LEU A N 1
ATOM 2309 C CA . LEU A 1 288 ? -16.471 -1.142 2.321 1.00 88.88 288 LEU A CA 1
ATOM 2310 C C . LEU A 1 288 ? -15.675 -0.552 1.149 1.00 88.88 288 LEU A C 1
ATOM 2312 O O . LEU A 1 288 ? -14.884 -1.265 0.545 1.00 88.88 288 LEU A O 1
ATOM 2316 N N . GLU A 1 289 ? -15.806 0.749 0.878 1.00 87.44 289 GLU A N 1
ATOM 2317 C CA . GLU A 1 289 ? -15.052 1.437 -0.184 1.00 87.44 289 GLU A CA 1
ATOM 2318 C C . GLU A 1 289 ? -13.531 1.311 0.027 1.00 87.44 289 GLU A C 1
ATOM 2320 O O . GLU A 1 289 ? -12.778 1.015 -0.903 1.00 87.44 289 GLU A O 1
ATOM 2325 N N . MET A 1 290 ? -13.061 1.480 1.271 1.00 88.44 290 MET A N 1
ATOM 2326 C CA . MET A 1 290 ? -11.647 1.289 1.613 1.00 88.44 290 MET A CA 1
ATOM 2327 C C . MET A 1 290 ? -11.186 -0.154 1.400 1.00 88.44 290 MET A C 1
ATOM 2329 O O . MET A 1 290 ? -10.070 -0.376 0.930 1.00 88.44 290 MET A O 1
ATOM 2333 N N . LEU A 1 291 ? -12.017 -1.126 1.768 1.00 89.75 291 LEU A N 1
ATOM 2334 C CA . LEU A 1 291 ? -11.731 -2.545 1.615 1.00 89.75 291 LEU A CA 1
ATOM 2335 C C . LEU A 1 291 ? -11.663 -2.936 0.135 1.00 89.75 291 LEU A C 1
ATOM 2337 O O . LEU A 1 291 ? -10.692 -3.574 -0.258 1.00 89.75 291 LEU A O 1
ATOM 2341 N N . GLN A 1 292 ? -12.621 -2.495 -0.683 1.00 86.44 292 GLN A N 1
ATOM 2342 C CA . GLN A 1 292 ? -12.649 -2.721 -2.134 1.00 86.44 292 GLN A CA 1
ATOM 2343 C C . GLN A 1 292 ? -11.378 -2.192 -2.800 1.00 86.44 292 GLN A C 1
ATOM 2345 O O . GLN A 1 292 ? -10.656 -2.950 -3.443 1.00 86.44 292 GLN A O 1
ATOM 2350 N N . ALA A 1 293 ? -11.015 -0.936 -2.524 1.00 82.62 293 ALA A N 1
ATOM 2351 C CA . ALA A 1 293 ? -9.791 -0.344 -3.056 1.00 82.62 293 ALA A CA 1
ATOM 2352 C C . ALA A 1 293 ? -8.524 -1.115 -2.632 1.00 82.62 293 ALA A C 1
ATOM 2354 O O . ALA A 1 293 ? -7.542 -1.166 -3.372 1.00 82.62 293 ALA A O 1
ATOM 2355 N N . LYS A 1 294 ? -8.511 -1.711 -1.431 1.00 83.44 294 LYS A N 1
ATOM 2356 C CA . LYS A 1 294 ? -7.386 -2.524 -0.936 1.00 83.44 294 LYS A CA 1
ATOM 2357 C C . LYS A 1 294 ? -7.343 -3.907 -1.573 1.00 83.44 294 LYS A C 1
ATOM 2359 O O . LYS A 1 294 ? -6.250 -4.365 -1.893 1.00 83.44 294 LYS A O 1
ATOM 2364 N N . ILE A 1 295 ? -8.498 -4.541 -1.749 1.00 83.12 295 ILE A N 1
ATOM 2365 C CA . ILE A 1 295 ? -8.643 -5.822 -2.441 1.00 83.12 295 ILE A CA 1
ATOM 2366 C C . ILE A 1 295 ? -8.149 -5.688 -3.878 1.00 83.12 295 ILE A C 1
ATOM 2368 O O . ILE A 1 295 ? -7.294 -6.462 -4.290 1.00 83.12 295 ILE A O 1
ATOM 2372 N N . GLU A 1 296 ? -8.615 -4.673 -4.604 1.00 75.56 296 GLU A N 1
ATOM 2373 C CA . GLU A 1 296 ? -8.225 -4.425 -5.995 1.00 75.56 296 GLU A CA 1
ATOM 2374 C C . GLU A 1 296 ? -6.737 -4.106 -6.118 1.00 75.56 296 GLU A C 1
ATOM 2376 O O . GLU A 1 296 ? -6.040 -4.681 -6.948 1.00 75.56 296 GLU A O 1
ATOM 2381 N N . LYS A 1 297 ? -6.222 -3.226 -5.252 1.00 74.88 297 LYS A N 1
ATOM 2382 C CA . LYS A 1 297 ? -4.811 -2.828 -5.281 1.00 74.88 297 LYS A CA 1
ATOM 2383 C C . LYS A 1 297 ? -3.855 -3.989 -4.997 1.00 74.88 297 LYS A C 1
ATOM 2385 O O . LYS A 1 297 ? -2.773 -4.033 -5.575 1.00 74.88 297 LYS A O 1
ATOM 2390 N N . ASN A 1 298 ? -4.212 -4.866 -4.060 1.00 72.88 298 ASN A N 1
ATOM 2391 C CA . ASN A 1 298 ? -3.320 -5.920 -3.573 1.00 72.88 298 ASN A CA 1
ATOM 2392 C C . ASN A 1 298 ? -3.651 -7.309 -4.139 1.00 72.88 298 ASN A C 1
ATOM 2394 O O . ASN A 1 298 ? -2.923 -8.254 -3.847 1.00 72.88 298 ASN A O 1
ATOM 2398 N N . GLY A 1 299 ? -4.733 -7.440 -4.908 1.00 72.25 299 GLY A N 1
ATOM 2399 C CA . GLY A 1 299 ? -5.145 -8.704 -5.510 1.00 72.25 299 GLY A CA 1
ATOM 2400 C C . GLY A 1 299 ? -5.665 -9.743 -4.526 1.00 72.25 299 GLY A C 1
ATOM 2401 O O . GLY A 1 299 ? -5.434 -10.928 -4.733 1.00 72.25 299 GLY A O 1
ATOM 2402 N N . TYR A 1 300 ? -6.333 -9.329 -3.447 1.00 80.19 300 TYR A N 1
ATOM 2403 C CA . TYR A 1 300 ? -6.821 -10.257 -2.420 1.00 80.19 300 TYR A CA 1
ATOM 2404 C C . TYR A 1 300 ? -8.037 -11.060 -2.897 1.00 80.19 300 TYR A C 1
ATOM 2406 O O . TYR A 1 300 ? -9.181 -10.708 -2.602 1.00 80.19 300 TYR A O 1
ATOM 2414 N N . LEU A 1 301 ? -7.785 -12.129 -3.648 1.00 76.44 301 LEU A N 1
ATOM 2415 C CA . LEU A 1 301 ? -8.798 -12.952 -4.301 1.00 76.44 301 LEU A CA 1
ATOM 2416 C C . LEU A 1 301 ? -9.783 -13.589 -3.311 1.00 76.44 301 LEU A C 1
ATOM 2418 O O . LEU A 1 301 ? -10.984 -13.364 -3.419 1.00 76.44 301 LEU A O 1
ATOM 2422 N N . SER A 1 302 ? -9.307 -14.332 -2.314 1.00 77.62 302 SER A N 1
ATOM 2423 C CA . SER A 1 302 ? -10.162 -14.988 -1.311 1.00 77.62 302 SER A CA 1
ATOM 2424 C C . SER A 1 302 ? -11.033 -13.984 -0.551 1.00 77.62 302 SER A C 1
ATOM 2426 O O . SER A 1 302 ? -12.202 -14.256 -0.267 1.00 77.62 302 SER A O 1
ATOM 2428 N N . LEU A 1 303 ? -10.495 -12.791 -0.288 1.00 86.06 303 LEU A N 1
ATOM 2429 C CA . LEU A 1 303 ? -11.230 -11.717 0.366 1.00 86.06 303 LEU A CA 1
ATOM 2430 C C . LEU A 1 303 ? -12.273 -11.082 -0.563 1.00 86.06 303 LEU A C 1
ATOM 2432 O O . LEU A 1 303 ? -13.369 -10.775 -0.098 1.00 86.06 303 LEU A O 1
ATOM 2436 N N . ALA A 1 304 ? -11.965 -10.923 -1.855 1.00 82.94 304 ALA A N 1
ATOM 2437 C CA . ALA A 1 304 ? -12.899 -10.434 -2.872 1.00 82.94 304 ALA A CA 1
ATOM 2438 C C . ALA A 1 304 ? -14.118 -11.353 -3.002 1.00 82.94 304 ALA A C 1
ATOM 2440 O O . ALA A 1 304 ? -15.254 -10.888 -2.919 1.00 82.94 304 ALA A O 1
ATOM 2441 N N . LEU A 1 305 ? -13.881 -12.662 -3.128 1.00 79.81 305 LEU A N 1
ATOM 2442 C CA . LEU A 1 305 ? -14.945 -13.661 -3.268 1.00 79.81 305 LEU A CA 1
ATOM 2443 C C . LEU A 1 305 ? -15.822 -13.728 -2.021 1.00 79.81 305 LEU A C 1
ATOM 2445 O O . LEU A 1 305 ? -17.048 -13.833 -2.096 1.00 79.81 305 LEU A O 1
ATOM 2449 N N . MET A 1 306 ? -15.199 -13.627 -0.848 1.00 84.38 306 MET A N 1
ATOM 2450 C CA . MET A 1 306 ? -15.941 -13.568 0.399 1.00 84.38 306 MET A CA 1
ATOM 2451 C C . MET A 1 306 ? -16.776 -12.289 0.493 1.00 84.38 306 MET A C 1
ATOM 2453 O O . MET A 1 306 ? -17.933 -12.365 0.907 1.00 84.38 306 MET A O 1
ATOM 2457 N N . LEU A 1 307 ? -16.227 -11.144 0.081 1.00 87.31 307 LEU A N 1
ATOM 2458 C CA . LEU A 1 307 ? -16.943 -9.874 0.081 1.00 87.31 307 LEU A CA 1
ATOM 2459 C C . LEU A 1 307 ? -18.149 -9.900 -0.862 1.00 87.31 307 LEU A C 1
ATOM 2461 O O . LEU A 1 307 ? -19.228 -9.498 -0.446 1.00 87.31 307 LEU A O 1
ATOM 2465 N N . GLU A 1 308 ? -18.004 -10.437 -2.071 1.00 84.94 308 GLU A N 1
ATOM 2466 C CA . GLU A 1 308 ? -19.105 -10.623 -3.030 1.00 84.94 308 GLU A CA 1
ATOM 2467 C C . GLU A 1 308 ? -20.217 -11.520 -2.458 1.00 84.94 308 GLU A C 1
ATOM 2469 O O . GLU A 1 308 ? -21.403 -11.246 -2.627 1.00 84.94 308 GLU A O 1
ATOM 2474 N N . SER A 1 309 ? -19.853 -12.545 -1.677 1.00 80.75 309 SER A N 1
ATOM 2475 C CA . SER A 1 309 ? -20.827 -13.417 -0.999 1.00 80.75 309 SER A CA 1
ATOM 2476 C C . SER A 1 309 ? -21.610 -12.744 0.141 1.00 80.75 309 SER A C 1
ATOM 2478 O O . SER A 1 309 ? -22.535 -13.353 0.689 1.00 80.75 309 SER A O 1
ATOM 2480 N N . ILE A 1 310 ? -21.176 -11.561 0.583 1.00 81.62 310 ILE A N 1
ATOM 2481 C CA . ILE A 1 310 ? -21.747 -10.806 1.711 1.00 81.62 310 ILE A CA 1
ATOM 2482 C C . ILE A 1 310 ? -22.451 -9.548 1.207 1.00 81.62 310 ILE A C 1
ATOM 2484 O O . ILE A 1 310 ? -23.499 -9.186 1.732 1.00 81.62 310 ILE A O 1
ATOM 2488 N N . GLU A 1 311 ? -21.886 -8.903 0.192 1.00 82.31 311 GLU A N 1
ATOM 2489 C CA . GLU A 1 311 ? -22.340 -7.642 -0.370 1.00 82.31 311 GLU A CA 1
ATOM 2490 C C . GLU A 1 311 ? -22.645 -7.832 -1.863 1.00 82.31 311 GLU A C 1
ATOM 2492 O O . GLU A 1 311 ? -21.750 -7.678 -2.694 1.00 82.31 311 GLU A O 1
ATOM 2497 N N . PRO A 1 312 ? -23.904 -8.131 -2.236 1.00 75.38 312 PRO A N 1
ATOM 2498 C CA . PRO A 1 312 ? -24.284 -8.409 -3.624 1.00 75.38 312 PRO A CA 1
ATOM 2499 C C . PRO A 1 312 ? -24.023 -7.246 -4.590 1.00 75.38 312 PRO A C 1
ATOM 2501 O O . PRO A 1 312 ? -23.968 -7.442 -5.804 1.00 75.38 312 PRO A O 1
ATOM 2504 N N . ALA A 1 313 ? -23.904 -6.019 -4.068 1.00 76.50 313 ALA A N 1
ATOM 2505 C CA . ALA A 1 313 ? -23.547 -4.848 -4.861 1.00 76.50 313 ALA A CA 1
ATOM 2506 C C . ALA A 1 313 ? -22.069 -4.850 -5.288 1.00 76.50 313 ALA A C 1
ATOM 2508 O O . ALA A 1 313 ? -21.725 -4.221 -6.291 1.00 76.50 313 ALA A O 1
ATOM 2509 N N . TYR A 1 314 ? -21.196 -5.542 -4.550 1.00 76.44 314 TYR A N 1
ATOM 2510 C CA . TYR A 1 314 ? -19.809 -5.742 -4.940 1.00 76.44 314 TYR A CA 1
ATOM 2511 C C . TYR A 1 314 ? -19.714 -6.941 -5.876 1.00 76.44 314 TYR A C 1
ATOM 2513 O O . TYR A 1 314 ? -19.892 -8.081 -5.462 1.00 76.44 314 TYR A O 1
ATOM 2521 N N . LYS A 1 315 ? -19.394 -6.671 -7.139 1.00 70.81 315 LYS A N 1
ATOM 2522 C CA . LYS A 1 315 ? -19.010 -7.710 -8.090 1.00 70.81 315 LYS A CA 1
ATOM 2523 C C . LYS A 1 315 ? -17.498 -7.766 -8.130 1.00 70.81 315 LYS A C 1
ATOM 2525 O O . LYS A 1 315 ? -16.866 -6.778 -8.512 1.00 70.81 315 LYS A O 1
ATOM 2530 N N . SER A 1 316 ? -16.930 -8.894 -7.717 1.00 66.50 316 SER A N 1
ATOM 2531 C CA . SER A 1 316 ? -15.496 -9.105 -7.860 1.00 66.50 316 SER A CA 1
ATOM 2532 C C . SER A 1 316 ? -15.148 -9.021 -9.350 1.00 66.50 316 SER A C 1
ATOM 2534 O O . SER A 1 316 ? -15.783 -9.701 -10.159 1.00 66.50 316 SER A O 1
ATOM 2536 N N . PRO A 1 317 ? -14.141 -8.227 -9.757 1.00 61.38 317 PRO A N 1
ATOM 2537 C CA . PRO A 1 317 ? -13.646 -8.300 -11.128 1.00 61.38 317 PRO A CA 1
ATOM 2538 C C . PRO A 1 317 ? -12.978 -9.660 -11.407 1.00 61.38 317 PRO A C 1
ATOM 2540 O O . PRO A 1 317 ? -12.798 -10.037 -12.560 1.00 61.38 317 PRO A O 1
ATOM 2543 N N . PHE A 1 318 ? -12.622 -10.419 -10.366 1.00 61.44 318 PHE A N 1
ATOM 2544 C CA . PHE A 1 318 ? -11.935 -11.703 -10.458 1.00 61.44 318 PHE A CA 1
ATOM 2545 C C . PHE A 1 318 ? -12.919 -12.872 -10.295 1.00 61.44 318 PHE A C 1
ATOM 2547 O O . PHE A 1 318 ? -13.713 -12.889 -9.354 1.00 61.44 318 PHE A O 1
ATOM 2554 N N . ASN A 1 319 ? -12.851 -13.854 -11.198 1.00 54.38 319 ASN A N 1
ATOM 2555 C CA . ASN A 1 319 ? -13.757 -15.007 -11.235 1.00 54.38 319 ASN A CA 1
ATOM 2556 C C . ASN A 1 319 ? -13.550 -15.938 -10.004 1.00 54.38 319 ASN A C 1
ATOM 2558 O O . ASN A 1 319 ? -12.401 -16.283 -9.716 1.00 54.38 319 ASN A O 1
ATOM 2562 N N . PRO A 1 320 ? -14.618 -16.386 -9.304 1.00 49.47 320 PRO A N 1
ATOM 2563 C CA . PRO A 1 320 ? -14.578 -17.194 -8.070 1.00 49.47 320 PRO A CA 1
ATOM 2564 C C . PRO A 1 320 ? -13.898 -18.563 -8.102 1.00 49.47 320 PRO A C 1
ATOM 2566 O O . PRO A 1 320 ? -13.851 -19.234 -7.072 1.00 49.47 320 PRO A O 1
ATOM 2569 N N . LEU A 1 321 ? -13.379 -19.012 -9.241 1.00 43.53 321 LEU A N 1
ATOM 2570 C CA . LEU A 1 321 ? -12.989 -20.411 -9.426 1.00 43.53 321 LEU A CA 1
ATOM 2571 C C . LEU A 1 321 ? -11.788 -20.879 -8.584 1.00 43.53 321 LEU A C 1
ATOM 2573 O O . LEU A 1 321 ? -11.523 -22.078 -8.566 1.00 43.53 321 LEU A O 1
ATOM 2577 N N . ILE A 1 322 ? -11.080 -19.998 -7.866 1.00 46.66 322 ILE A N 1
ATOM 2578 C CA . ILE A 1 322 ? -9.905 -20.387 -7.074 1.00 46.66 322 ILE A CA 1
ATOM 2579 C C . ILE A 1 322 ? -9.869 -19.633 -5.734 1.00 46.66 322 ILE A C 1
ATOM 2581 O O . ILE A 1 322 ? -9.491 -18.468 -5.663 1.00 46.66 322 ILE A O 1
ATOM 2585 N N . SER A 1 323 ? -10.231 -20.315 -4.646 1.00 42.38 323 SER A N 1
ATOM 2586 C CA . SER A 1 323 ? -10.021 -19.855 -3.268 1.00 42.38 323 SER A CA 1
ATOM 2587 C C . SER A 1 323 ? -8.827 -20.601 -2.676 1.00 42.38 323 SER A C 1
ATOM 2589 O O . SER A 1 323 ? -8.964 -21.766 -2.310 1.00 42.38 323 SER A O 1
ATOM 2591 N N . HIS A 1 324 ? -7.655 -19.964 -2.590 1.00 50.38 324 HIS A N 1
ATOM 2592 C CA . HIS A 1 324 ? -6.494 -20.538 -1.902 1.00 50.38 324 HIS A CA 1
ATOM 2593 C C . HIS A 1 324 ? -5.763 -19.485 -1.065 1.00 50.38 324 HIS A C 1
ATOM 2595 O O . HIS A 1 324 ? -5.588 -18.348 -1.496 1.00 50.38 324 HIS A O 1
ATOM 2601 N N . GLU A 1 325 ? -5.323 -19.890 0.131 1.00 47.38 325 GLU A N 1
ATOM 2602 C CA . GLU A 1 325 ? -4.706 -19.020 1.145 1.00 47.38 325 GLU A CA 1
ATOM 2603 C C . GLU A 1 325 ? -3.332 -18.451 0.737 1.00 47.38 325 GLU A C 1
ATOM 2605 O O . GLU A 1 325 ? -2.828 -17.551 1.405 1.00 47.38 325 GLU A O 1
ATOM 2610 N N . GLU A 1 326 ? -2.761 -18.894 -0.388 1.00 61.66 326 GLU A N 1
ATOM 2611 C CA . GLU A 1 326 ? -1.544 -18.340 -0.988 1.00 61.66 326 GLU A CA 1
ATOM 2612 C C . GLU A 1 326 ? -1.621 -18.417 -2.522 1.00 61.66 326 GLU A C 1
ATOM 2614 O O . GLU A 1 326 ? -1.074 -19.321 -3.154 1.00 61.66 326 GLU A O 1
ATOM 2619 N N . ALA A 1 327 ? -2.321 -17.468 -3.150 1.00 70.19 327 ALA A N 1
ATOM 2620 C CA . ALA A 1 327 ? -2.390 -17.402 -4.608 1.00 70.19 327 ALA A CA 1
ATOM 2621 C C . ALA A 1 327 ? -0.980 -17.242 -5.216 1.00 70.19 327 ALA A C 1
ATOM 2623 O O . ALA A 1 327 ? -0.319 -16.204 -5.077 1.00 70.19 327 ALA A O 1
ATOM 2624 N N . THR A 1 328 ? -0.508 -18.304 -5.872 1.00 78.00 328 THR A N 1
ATOM 2625 C CA . THR A 1 328 ? 0.698 -18.296 -6.715 1.00 78.00 328 THR A CA 1
ATOM 2626 C C . THR A 1 328 ? 0.421 -17.586 -8.042 1.00 78.00 328 THR A C 1
ATOM 2628 O O . THR A 1 328 ? -0.735 -17.391 -8.419 1.00 78.00 328 THR A O 1
ATOM 2631 N N . PHE A 1 329 ? 1.473 -17.240 -8.790 1.00 83.50 329 PHE A N 1
ATOM 2632 C CA . PHE A 1 329 ? 1.327 -16.666 -10.133 1.00 83.50 329 PHE A CA 1
ATOM 2633 C C . PHE A 1 329 ? 0.412 -17.498 -11.042 1.00 83.50 329 PHE A C 1
ATOM 2635 O O . PHE A 1 329 ? -0.403 -16.946 -11.773 1.00 83.50 329 PHE A O 1
ATOM 2642 N N . ASP A 1 330 ? 0.495 -18.825 -10.948 1.00 81.75 330 ASP A N 1
ATOM 2643 C CA . ASP A 1 330 ? -0.293 -19.737 -11.776 1.00 81.75 330 ASP A CA 1
ATOM 2644 C C . ASP A 1 330 ? -1.797 -19.621 -11.522 1.00 81.75 330 ASP A C 1
ATOM 2646 O O . ASP A 1 330 ? -2.575 -19.655 -12.471 1.00 81.75 330 ASP A O 1
ATOM 2650 N N . HIS A 1 331 ? -2.200 -19.408 -10.269 1.00 79.81 331 HIS A N 1
ATOM 2651 C CA . HIS A 1 331 ? -3.605 -19.191 -9.935 1.00 79.81 331 HIS A CA 1
ATOM 2652 C C . HIS A 1 331 ? -4.132 -17.908 -10.582 1.00 79.81 331 HIS A C 1
ATOM 2654 O O . HIS A 1 331 ? -5.227 -17.902 -11.136 1.00 79.81 331 HIS A O 1
ATOM 2660 N N . TYR A 1 332 ? -3.337 -16.834 -10.577 1.00 80.44 332 TYR A N 1
ATOM 2661 C CA . TYR A 1 332 ? -3.706 -15.590 -11.253 1.00 80.44 332 TYR A CA 1
ATOM 2662 C C . TYR A 1 332 ? -3.809 -15.772 -12.768 1.00 80.44 332 TYR A C 1
ATOM 2664 O O . TYR A 1 332 ? -4.772 -15.299 -13.366 1.00 80.44 332 TYR A O 1
ATOM 2672 N N . VAL A 1 333 ? -2.871 -16.499 -13.387 1.00 82.19 333 VAL A N 1
ATOM 2673 C CA . VAL A 1 333 ? -2.940 -16.839 -14.819 1.00 82.19 333 VAL A CA 1
ATOM 2674 C C . VAL A 1 333 ? -4.251 -17.549 -15.143 1.00 82.19 333 VAL A C 1
ATOM 2676 O O . VAL A 1 333 ? -4.929 -17.160 -16.092 1.00 82.19 333 VAL A O 1
ATOM 2679 N N . ASP A 1 334 ? -4.626 -18.555 -14.352 1.00 80.12 334 ASP A N 1
ATOM 2680 C CA . ASP A 1 334 ? -5.843 -19.323 -14.596 1.00 80.12 334 ASP A CA 1
ATOM 2681 C C . ASP A 1 334 ? -7.099 -18.442 -14.402 1.00 80.12 334 ASP A C 1
ATOM 2683 O O . ASP A 1 334 ? -7.976 -18.443 -15.268 1.00 80.12 334 ASP A O 1
ATOM 2687 N N . VAL A 1 335 ? -7.148 -17.586 -13.371 1.00 78.12 335 VAL A N 1
ATOM 2688 C CA . VAL A 1 335 ? -8.246 -16.616 -13.164 1.00 78.12 335 VAL A CA 1
ATOM 2689 C C . VAL A 1 335 ? -8.380 -15.641 -14.337 1.00 78.12 335 VAL A C 1
ATOM 2691 O O . VAL A 1 335 ? -9.488 -15.446 -14.836 1.00 78.12 335 VAL A O 1
ATOM 2694 N N . PHE A 1 336 ? -7.281 -15.048 -14.810 1.00 80.06 336 PHE A N 1
ATOM 2695 C CA . PHE A 1 336 ? -7.316 -14.098 -15.930 1.00 80.06 336 PHE A CA 1
ATOM 2696 C C . PHE A 1 336 ? -7.571 -14.763 -17.277 1.00 80.06 336 PHE A C 1
ATOM 2698 O O . PHE A 1 336 ? -8.144 -14.143 -18.167 1.00 80.06 336 PHE A O 1
ATOM 2705 N N . SER A 1 337 ? -7.191 -16.030 -17.436 1.00 78.06 337 SER A N 1
ATOM 2706 C CA . SER A 1 337 ? -7.514 -16.790 -18.645 1.00 78.06 337 SER A CA 1
ATOM 2707 C C . SER A 1 337 ? -9.009 -17.062 -18.802 1.00 78.06 337 SER A C 1
ATOM 2709 O O . SER A 1 337 ? -9.495 -17.205 -19.926 1.00 78.06 337 SER A O 1
ATOM 2711 N N . LEU A 1 338 ? -9.727 -17.099 -17.676 1.00 76.06 338 LEU A N 1
ATOM 2712 C CA . LEU A 1 338 ? -11.162 -17.353 -17.589 1.00 76.06 338 LEU A CA 1
ATOM 2713 C C . LEU A 1 338 ? -11.988 -16.080 -17.371 1.00 76.06 338 LEU A C 1
ATOM 2715 O O . LEU A 1 338 ? -13.215 -16.170 -17.306 1.00 76.06 338 LEU A O 1
ATOM 2719 N N . SER A 1 339 ? -11.355 -14.914 -17.217 1.00 73.31 339 SER A N 1
ATOM 2720 C CA . SER A 1 339 ? -12.067 -13.657 -17.009 1.00 73.31 339 SER A CA 1
ATOM 2721 C C . SER A 1 339 ? -12.452 -13.001 -18.338 1.00 73.31 339 SER A C 1
ATOM 2723 O O . SER A 1 339 ? -11.739 -13.080 -19.338 1.00 73.31 339 SER A O 1
ATOM 2725 N N . GLU A 1 340 ? -13.588 -12.303 -18.340 1.00 80.00 340 GLU A N 1
ATOM 2726 C CA . GLU A 1 340 ? -14.058 -11.499 -19.479 1.00 80.00 340 GLU A CA 1
ATOM 2727 C C . GLU A 1 340 ? -13.448 -10.081 -19.483 1.00 80.00 340 GLU A C 1
ATOM 2729 O O . GLU A 1 340 ? -13.928 -9.189 -20.178 1.00 80.00 340 GLU A O 1
ATOM 2734 N N . ILE A 1 341 ? -12.393 -9.844 -18.692 1.00 80.62 341 ILE A N 1
ATOM 2735 C CA . ILE A 1 341 ? -11.769 -8.522 -18.557 1.00 80.62 341 ILE A CA 1
ATOM 2736 C C . ILE A 1 341 ? -10.935 -8.218 -19.797 1.00 80.62 341 ILE A C 1
ATOM 2738 O O . ILE A 1 341 ? -9.883 -8.819 -19.998 1.00 80.62 341 ILE A O 1
ATOM 2742 N N . ASP A 1 342 ? -11.331 -7.224 -20.581 1.00 86.75 342 ASP A N 1
ATOM 2743 C CA . ASP A 1 342 ? -10.462 -6.673 -21.616 1.00 86.75 342 ASP A CA 1
ATOM 2744 C C . ASP A 1 342 ? -9.458 -5.667 -21.017 1.00 86.75 342 ASP A C 1
ATOM 2746 O O . ASP A 1 342 ? -9.796 -4.525 -20.704 1.00 86.75 342 ASP A O 1
ATOM 2750 N N . PHE A 1 343 ? -8.202 -6.086 -20.861 1.00 86.88 343 PHE A N 1
ATOM 2751 C CA . PHE A 1 343 ? -7.114 -5.259 -20.326 1.00 86.88 343 PHE A CA 1
ATOM 2752 C C . PHE A 1 343 ? -6.653 -4.141 -21.273 1.00 86.88 343 PHE A C 1
ATOM 2754 O O . PHE A 1 343 ? -5.909 -3.252 -20.845 1.00 86.88 343 PHE A O 1
ATOM 2761 N N . PHE A 1 344 ? -7.074 -4.146 -22.541 1.00 88.81 344 PHE A N 1
ATOM 2762 C CA . PHE A 1 344 ? -6.814 -3.023 -23.446 1.00 88.81 344 PHE A CA 1
ATOM 2763 C C . PHE A 1 344 ? -7.738 -1.836 -23.165 1.00 88.81 344 PHE A C 1
ATOM 2765 O O . PHE A 1 344 ? -7.345 -0.687 -23.350 1.00 88.81 344 PHE A O 1
ATOM 2772 N N . SER A 1 345 ? -8.946 -2.107 -22.673 1.00 85.75 345 SER A N 1
ATOM 2773 C CA . SER A 1 345 ? -9.957 -1.093 -22.355 1.00 85.75 345 SER A CA 1
ATOM 2774 C C . SER A 1 345 ? -10.037 -0.776 -20.859 1.00 85.75 345 SER A C 1
ATOM 2776 O O . SER A 1 345 ? -10.350 0.352 -20.475 1.00 85.75 345 SER A O 1
ATOM 2778 N N . SER A 1 346 ? -9.720 -1.748 -20.000 1.00 81.12 346 SER A N 1
ATOM 2779 C CA . SER A 1 346 ? -9.952 -1.671 -18.556 1.00 81.12 346 SER A CA 1
ATOM 2780 C C . SER A 1 346 ? -8.653 -1.444 -17.771 1.00 81.12 346 SER A C 1
ATOM 2782 O O . SER A 1 346 ? -7.779 -2.316 -17.778 1.00 81.12 346 SER A O 1
ATOM 2784 N N . PRO A 1 347 ? -8.500 -0.325 -17.032 1.00 74.75 347 PRO A N 1
ATOM 2785 C CA . PRO A 1 347 ? -7.295 -0.023 -16.257 1.00 74.75 347 PRO A CA 1
ATOM 2786 C C . PRO A 1 347 ? -7.278 -0.788 -14.922 1.00 74.75 347 PRO A C 1
ATOM 2788 O O . PRO A 1 347 ? -7.309 -0.199 -13.841 1.00 74.75 347 PRO A O 1
ATOM 2791 N N . VAL A 1 348 ? -7.243 -2.119 -14.986 1.00 74.12 348 VAL A N 1
ATOM 2792 C CA . VAL A 1 348 ? -7.156 -2.981 -13.800 1.00 74.12 348 VAL A CA 1
ATOM 2793 C C . VAL A 1 348 ? -5.719 -2.983 -13.277 1.00 74.12 348 VAL A C 1
ATOM 2795 O O . VAL A 1 348 ? -4.771 -3.245 -14.020 1.00 74.12 348 VAL A O 1
ATOM 2798 N N . SER A 1 349 ? -5.542 -2.691 -11.985 1.00 71.50 349 SER A N 1
ATOM 2799 C CA . SER A 1 349 ? -4.230 -2.772 -11.339 1.00 71.50 349 SER A CA 1
ATOM 2800 C C . SER A 1 349 ? -3.872 -4.232 -11.071 1.00 71.50 349 SER A C 1
ATOM 2802 O O . SER A 1 349 ? -4.590 -4.932 -10.368 1.00 71.50 349 SER A O 1
ATOM 28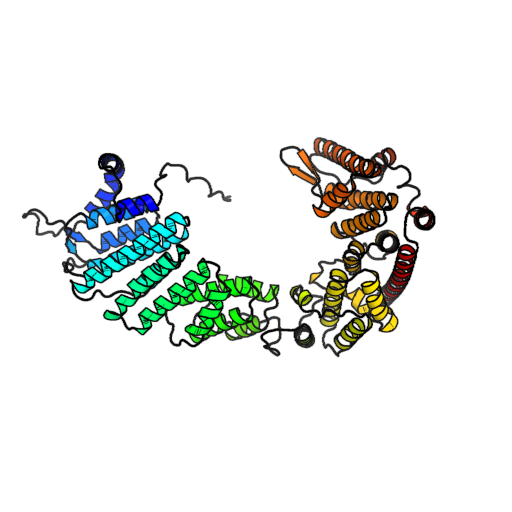04 N N . VAL A 1 350 ? -2.756 -4.684 -11.642 1.00 76.50 350 VAL A N 1
ATOM 2805 C CA . VAL A 1 350 ? -2.263 -6.072 -11.552 1.00 76.50 350 VAL A CA 1
ATOM 2806 C C . VAL A 1 350 ? -0.806 -6.141 -11.079 1.00 76.50 350 VAL A C 1
ATOM 2808 O O . VAL A 1 350 ? -0.151 -7.176 -11.162 1.00 76.50 350 VAL A O 1
ATOM 2811 N N . ASP A 1 351 ? -0.275 -5.032 -10.560 1.00 73.94 351 ASP A N 1
ATOM 2812 C CA . ASP A 1 351 ? 1.136 -4.921 -10.170 1.00 73.94 351 ASP A CA 1
ATOM 2813 C C . ASP A 1 351 ? 1.504 -5.831 -8.995 1.00 73.94 351 ASP A C 1
ATOM 2815 O O . ASP A 1 351 ? 2.646 -6.269 -8.899 1.00 73.94 351 ASP A O 1
ATOM 2819 N N . PHE A 1 352 ? 0.536 -6.183 -8.143 1.00 74.44 352 PHE A N 1
ATOM 2820 C CA . PHE A 1 352 ? 0.729 -7.122 -7.033 1.00 74.44 352 PHE A CA 1
ATOM 2821 C C . PHE A 1 352 ? 1.184 -8.520 -7.498 1.00 74.44 352 PHE A C 1
ATOM 2823 O O . PHE A 1 352 ? 1.771 -9.274 -6.723 1.00 74.44 352 PHE A O 1
ATOM 2830 N N . ILE A 1 353 ? 0.937 -8.877 -8.763 1.00 80.19 353 ILE A N 1
ATOM 2831 C CA . ILE A 1 353 ? 1.335 -10.164 -9.348 1.00 80.19 353 ILE A CA 1
ATOM 2832 C C . ILE A 1 353 ? 2.850 -10.222 -9.578 1.00 80.19 353 ILE A C 1
ATOM 2834 O O . ILE A 1 353 ? 3.419 -11.313 -9.585 1.00 80.19 353 ILE A O 1
ATOM 2838 N N . LEU A 1 354 ? 3.530 -9.077 -9.727 1.00 82.00 354 LEU A N 1
ATOM 2839 C CA . LEU A 1 354 ? 4.981 -9.025 -9.952 1.00 82.00 354 LEU A CA 1
ATOM 2840 C C . LEU A 1 354 ? 5.765 -9.772 -8.870 1.00 82.00 354 LEU A C 1
ATOM 2842 O O . LEU A 1 354 ? 6.743 -10.450 -9.184 1.00 82.00 354 LEU A O 1
ATOM 2846 N N . ASP A 1 355 ? 5.300 -9.693 -7.622 1.00 78.81 355 ASP A N 1
ATOM 2847 C CA . ASP A 1 355 ? 5.914 -10.353 -6.465 1.00 78.81 355 ASP A CA 1
ATOM 2848 C C . ASP A 1 355 ? 5.580 -11.853 -6.387 1.00 78.81 355 ASP A C 1
ATOM 2850 O O . ASP A 1 355 ? 6.116 -12.576 -5.548 1.00 78.81 355 ASP A O 1
ATOM 2854 N N . LYS A 1 356 ? 4.676 -12.336 -7.246 1.00 81.75 356 LYS A N 1
ATOM 2855 C CA . LYS A 1 356 ? 4.270 -13.744 -7.338 1.00 81.75 356 LYS A CA 1
ATOM 2856 C C . LYS A 1 356 ? 4.980 -14.490 -8.461 1.00 81.75 356 LYS A C 1
ATOM 2858 O O . LYS A 1 356 ? 4.972 -15.721 -8.437 1.00 81.75 356 LYS A O 1
ATOM 2863 N N . VAL A 1 357 ? 5.570 -13.778 -9.427 1.00 86.81 357 VAL A N 1
ATOM 2864 C CA . VAL A 1 357 ? 6.331 -14.379 -10.532 1.00 86.81 357 VAL A CA 1
ATOM 2865 C C . VAL A 1 357 ? 7.486 -15.211 -9.949 1.00 86.81 357 VAL A C 1
ATOM 2867 O O . VAL A 1 357 ? 8.277 -14.678 -9.167 1.00 86.81 357 VAL A O 1
ATOM 2870 N N . PRO A 1 358 ? 7.603 -16.506 -10.298 1.00 86.88 358 PRO A N 1
ATOM 2871 C CA . PRO A 1 358 ? 8.689 -17.342 -9.808 1.00 86.88 358 PRO A CA 1
ATOM 2872 C C . PRO A 1 358 ? 10.053 -16.840 -10.284 1.00 86.88 358 PRO A C 1
ATOM 2874 O O . PRO A 1 358 ? 10.216 -16.429 -11.433 1.00 86.88 358 PRO A O 1
ATOM 2877 N N . GLN A 1 359 ? 11.054 -16.936 -9.410 1.00 86.88 359 GLN A N 1
ATOM 2878 C CA . GLN A 1 359 ? 12.411 -16.511 -9.720 1.00 86.88 359 GLN A CA 1
ATOM 2879 C C . GLN A 1 359 ? 13.262 -17.697 -10.200 1.00 86.88 359 GLN A C 1
ATOM 2881 O O . GLN A 1 359 ? 13.825 -18.432 -9.393 1.00 86.88 359 GLN A O 1
ATOM 2886 N N . PHE A 1 360 ? 13.416 -17.842 -11.517 1.00 87.88 360 PHE A N 1
ATOM 2887 C CA . PHE A 1 360 ? 14.264 -18.881 -12.120 1.00 87.88 360 PHE A CA 1
ATOM 2888 C C . PHE A 1 360 ? 15.691 -18.402 -12.349 1.00 87.88 360 PHE A C 1
ATOM 2890 O O . PHE A 1 360 ? 15.909 -17.226 -12.648 1.00 87.88 360 PHE A O 1
ATOM 2897 N N . SER A 1 361 ? 16.673 -19.284 -12.180 1.00 84.38 361 SER A N 1
ATOM 2898 C CA . SER A 1 361 ? 18.096 -18.931 -12.339 1.00 84.38 361 SER A CA 1
ATOM 2899 C C . SER A 1 361 ? 18.570 -19.051 -13.780 1.00 84.38 361 SER A C 1
ATOM 2901 O O . SER A 1 361 ? 19.567 -18.425 -14.139 1.00 84.38 361 SER A O 1
ATOM 2903 N N . ASP A 1 362 ? 17.848 -19.831 -14.575 1.00 91.44 362 ASP A N 1
ATOM 2904 C CA . ASP A 1 362 ? 18.193 -20.188 -15.936 1.00 91.44 362 ASP A CA 1
ATOM 2905 C C . ASP A 1 362 ? 17.252 -19.534 -16.966 1.00 91.44 362 ASP A C 1
ATOM 2907 O O . ASP A 1 362 ? 16.089 -19.225 -16.682 1.00 91.44 362 ASP A O 1
ATOM 2911 N N . VAL A 1 363 ? 17.788 -19.266 -18.159 1.00 89.75 363 VAL A N 1
ATOM 2912 C CA . VAL A 1 363 ? 17.040 -18.638 -19.258 1.00 89.75 363 VAL A CA 1
ATOM 2913 C C . VAL A 1 363 ? 16.014 -19.614 -19.827 1.00 89.75 363 VAL A C 1
ATOM 2915 O O . VAL A 1 363 ? 14.879 -19.202 -20.071 1.00 89.75 363 VAL A O 1
ATOM 2918 N N . GLU A 1 364 ? 16.367 -20.889 -20.010 1.00 91.25 364 GLU A N 1
ATOM 2919 C CA . GLU A 1 364 ? 15.458 -21.897 -20.567 1.00 91.25 364 GLU A CA 1
ATOM 2920 C C . GLU A 1 364 ? 14.294 -22.172 -19.617 1.00 91.25 364 GLU A C 1
ATOM 2922 O O . GLU A 1 364 ? 13.161 -22.323 -20.075 1.00 91.25 364 GLU A O 1
ATOM 2927 N N . GLU A 1 365 ? 14.526 -22.152 -18.301 1.00 90.62 365 GLU A N 1
ATOM 2928 C CA . GLU A 1 365 ? 13.456 -22.235 -17.296 1.00 90.62 365 GLU A CA 1
ATOM 2929 C C . GLU A 1 365 ? 12.441 -21.092 -17.446 1.00 90.62 365 GLU A C 1
ATOM 2931 O O . GLU A 1 365 ? 11.233 -21.344 -17.497 1.00 90.62 365 GLU A O 1
ATOM 2936 N N . TYR A 1 366 ? 12.903 -19.841 -17.579 1.00 89.62 366 TYR A N 1
ATOM 2937 C CA . TYR A 1 366 ? 12.005 -18.703 -17.813 1.00 89.62 366 TYR A CA 1
ATOM 2938 C C . TYR A 1 366 ? 11.282 -18.802 -19.150 1.00 89.62 366 TYR A C 1
ATOM 2940 O O . TYR A 1 366 ? 10.079 -18.557 -19.203 1.00 89.62 366 TYR A O 1
ATOM 2948 N N . VAL A 1 367 ? 11.985 -19.156 -20.225 1.00 90.25 367 VAL A N 1
ATOM 2949 C CA . VAL A 1 367 ? 11.387 -19.298 -21.558 1.00 90.25 367 VAL A CA 1
ATOM 2950 C C . VAL A 1 367 ? 10.333 -20.398 -21.543 1.00 90.25 367 VAL A C 1
ATOM 2952 O O . VAL A 1 367 ? 9.219 -20.175 -22.008 1.00 90.25 367 VAL A O 1
ATOM 2955 N N . THR A 1 368 ? 10.632 -21.548 -20.942 1.00 89.50 368 THR A N 1
ATOM 2956 C CA . THR A 1 368 ? 9.691 -22.664 -20.795 1.00 89.50 368 THR A CA 1
ATOM 2957 C C . THR A 1 368 ? 8.490 -22.252 -19.957 1.00 89.50 368 THR A C 1
ATOM 2959 O O . THR A 1 368 ? 7.356 -22.550 -20.327 1.00 89.50 368 THR A O 1
ATOM 2962 N N . PHE A 1 369 ? 8.708 -21.537 -18.852 1.00 88.06 369 PHE A N 1
ATOM 2963 C CA . PHE A 1 369 ? 7.638 -21.009 -18.014 1.00 88.06 369 PHE A CA 1
ATOM 2964 C C . PHE A 1 369 ? 6.731 -20.045 -18.788 1.00 88.06 369 PHE A C 1
ATOM 2966 O O . PHE A 1 369 ? 5.514 -20.233 -18.803 1.00 88.06 369 PHE A O 1
ATOM 2973 N N . ILE A 1 370 ? 7.314 -19.063 -19.480 1.00 86.31 370 ILE A N 1
ATOM 2974 C CA . ILE A 1 370 ? 6.596 -18.087 -20.306 1.00 86.31 370 ILE A CA 1
ATOM 2975 C C . ILE A 1 370 ? 5.827 -18.805 -21.412 1.00 86.31 370 ILE A C 1
ATOM 2977 O O . ILE A 1 370 ? 4.624 -18.611 -21.535 1.00 86.31 370 ILE A O 1
ATOM 2981 N N . CYS A 1 371 ? 6.478 -19.681 -22.175 1.00 83.88 371 CYS A N 1
ATOM 2982 C CA . CYS A 1 371 ? 5.862 -20.395 -23.289 1.00 83.88 371 CYS A CA 1
ATOM 2983 C C . CYS A 1 371 ? 4.742 -21.314 -22.815 1.00 83.88 371 CYS A C 1
ATOM 2985 O O . CYS A 1 371 ? 3.625 -21.216 -23.309 1.00 83.88 371 CYS A O 1
ATOM 2987 N N . LYS A 1 372 ? 4.979 -22.143 -21.795 1.00 81.88 372 LYS A N 1
ATOM 2988 C CA . LYS A 1 372 ? 3.948 -23.025 -21.231 1.00 81.88 372 LYS A CA 1
ATOM 2989 C C . LYS A 1 372 ? 2.729 -22.247 -20.737 1.00 81.88 372 LYS A C 1
ATOM 2991 O O . LYS A 1 372 ? 1.628 -22.787 -20.759 1.00 81.88 372 LYS A O 1
ATOM 2996 N N . ARG A 1 373 ? 2.912 -21.014 -20.258 1.00 75.88 373 ARG A N 1
ATOM 2997 C CA . ARG A 1 373 ? 1.826 -20.190 -19.715 1.00 75.88 373 ARG A CA 1
ATOM 2998 C C . ARG A 1 373 ? 1.139 -19.342 -20.771 1.00 75.88 373 ARG A C 1
ATOM 3000 O O . ARG A 1 373 ? -0.079 -19.312 -20.744 1.00 75.88 373 ARG A O 1
ATOM 3007 N N . LEU A 1 374 ? 1.871 -18.714 -21.689 1.00 70.06 374 LEU A N 1
ATOM 3008 C CA . LEU A 1 374 ? 1.342 -17.830 -22.737 1.00 70.06 374 LEU A CA 1
ATOM 3009 C C . LEU A 1 374 ? 0.839 -18.575 -23.979 1.00 70.06 374 LEU A C 1
ATOM 3011 O O . LEU A 1 374 ? -0.022 -18.047 -24.678 1.00 70.06 374 LEU A O 1
ATOM 3015 N N . LEU A 1 375 ? 1.333 -19.791 -24.238 1.00 64.75 375 LEU A N 1
ATOM 3016 C CA . LEU A 1 375 ? 0.829 -20.674 -25.300 1.00 64.75 375 LEU A CA 1
ATOM 3017 C C . LEU A 1 375 ? -0.382 -21.510 -24.858 1.00 64.75 375 LEU A C 1
ATOM 3019 O O . LEU A 1 375 ? -0.919 -22.264 -25.666 1.00 64.75 375 LEU A O 1
ATOM 3023 N N . LYS A 1 376 ? -0.837 -21.396 -23.598 1.00 63.94 376 LYS A N 1
ATOM 3024 C CA . LYS A 1 376 ? -2.168 -21.898 -23.222 1.00 63.94 376 LYS A CA 1
ATOM 3025 C C . LYS A 1 376 ? -3.222 -21.195 -24.084 1.00 63.94 376 LYS A C 1
ATOM 3027 O O . LYS A 1 376 ? -3.079 -20.021 -24.414 1.00 63.94 376 LYS A O 1
ATOM 3032 N N . GLU A 1 377 ? -4.307 -21.886 -24.416 1.00 60.59 377 GLU A N 1
ATOM 3033 C CA . GLU A 1 377 ? -5.453 -21.260 -25.078 1.00 60.59 377 GLU A CA 1
ATOM 3034 C C . GLU A 1 377 ? -6.145 -20.283 -24.115 1.00 60.59 377 GLU A C 1
ATOM 3036 O O . GLU A 1 377 ? -7.004 -20.666 -23.324 1.00 60.59 377 GLU A O 1
ATOM 3041 N N . PHE A 1 378 ? -5.773 -19.000 -24.155 1.00 68.00 378 PHE A N 1
ATOM 3042 C CA . PHE A 1 378 ? -6.578 -17.964 -23.505 1.00 68.00 378 PHE A CA 1
ATOM 3043 C C . PHE A 1 378 ? -7.731 -17.596 -24.419 1.00 68.00 378 PHE A C 1
ATOM 3045 O O . PHE A 1 378 ? -7.519 -17.308 -25.600 1.00 68.00 378 PHE A O 1
ATOM 3052 N N . ARG A 1 379 ? -8.927 -17.477 -23.845 1.00 66.56 379 ARG A N 1
ATOM 3053 C CA . ARG A 1 379 ? -10.074 -16.889 -24.545 1.00 66.56 379 ARG A CA 1
ATOM 3054 C C . ARG A 1 379 ? -9.857 -15.409 -24.880 1.00 66.56 379 ARG A C 1
ATOM 3056 O O . ARG A 1 379 ? -10.452 -14.915 -25.826 1.00 66.56 379 ARG A O 1
ATOM 3063 N N . ASN A 1 380 ? -8.991 -14.724 -24.129 1.00 77.94 380 ASN A N 1
ATOM 3064 C CA . ASN A 1 380 ? -8.770 -13.284 -24.217 1.00 77.94 380 ASN A CA 1
ATOM 3065 C C . ASN A 1 380 ? -7.300 -12.945 -24.539 1.00 77.94 380 ASN A C 1
ATOM 3067 O O . ASN A 1 380 ? -6.388 -13.319 -23.798 1.00 77.94 380 ASN A O 1
ATOM 3071 N N . GLU A 1 381 ? -7.065 -12.234 -25.646 1.00 85.38 381 GLU A N 1
ATOM 3072 C CA . GLU A 1 381 ? -5.729 -11.809 -26.097 1.00 85.38 381 GLU A CA 1
ATOM 3073 C C . GLU A 1 381 ? -5.118 -10.743 -25.172 1.00 85.38 381 GLU A C 1
ATOM 3075 O O . GLU A 1 381 ? -3.935 -10.826 -24.839 1.00 85.38 381 GLU A O 1
ATOM 3080 N N . SER A 1 382 ? -5.927 -9.810 -24.660 1.00 88.50 382 SER A N 1
ATOM 3081 C CA . SER A 1 382 ? -5.459 -8.748 -23.755 1.00 88.50 382 SER A CA 1
ATOM 3082 C C . SER A 1 382 ? -4.869 -9.305 -22.450 1.00 88.50 382 SER A C 1
ATOM 3084 O O . SER A 1 382 ? -3.888 -8.774 -21.925 1.00 88.50 382 SER A O 1
ATOM 3086 N N . ALA A 1 383 ? -5.397 -10.435 -21.963 1.00 86.06 383 ALA A N 1
ATOM 3087 C CA . ALA A 1 383 ? -4.883 -11.132 -20.787 1.00 86.06 383 ALA A CA 1
ATOM 3088 C C . ALA A 1 383 ? -3.498 -11.752 -21.040 1.00 86.06 383 ALA A C 1
ATOM 3090 O O . ALA A 1 383 ? -2.633 -11.685 -20.167 1.00 86.06 383 ALA A O 1
ATOM 3091 N N . ARG A 1 384 ? -3.246 -12.303 -22.240 1.00 86.88 384 ARG A N 1
ATOM 3092 C CA . ARG A 1 384 ? -1.917 -12.828 -22.622 1.00 86.88 384 ARG A CA 1
ATOM 3093 C C . ARG A 1 384 ? -0.870 -11.727 -22.609 1.00 86.88 384 ARG A C 1
ATOM 3095 O O . ARG A 1 384 ? 0.201 -11.898 -22.031 1.00 86.88 384 ARG A O 1
ATOM 3102 N N . VAL A 1 385 ? -1.205 -10.596 -23.222 1.00 89.38 385 VAL A N 1
ATOM 3103 C CA . VAL A 1 385 ? -0.335 -9.420 -23.303 1.00 89.38 385 VAL A CA 1
ATOM 3104 C C . VAL A 1 385 ? -0.037 -8.869 -21.909 1.00 89.38 385 VAL A C 1
ATOM 3106 O O . VAL A 1 385 ? 1.118 -8.607 -21.580 1.00 89.38 385 VAL A O 1
ATOM 3109 N N . MET A 1 386 ? -1.055 -8.768 -21.053 1.00 88.12 386 MET A N 1
ATOM 3110 C CA . MET A 1 386 ? -0.906 -8.347 -19.659 1.00 88.12 386 MET A CA 1
ATOM 3111 C C . MET A 1 386 ? 0.017 -9.285 -18.860 1.00 88.12 386 MET A C 1
ATOM 3113 O O . MET A 1 386 ? 0.900 -8.818 -18.141 1.00 88.12 386 MET A O 1
ATOM 3117 N N . LEU A 1 387 ? -0.129 -10.604 -19.007 1.00 87.81 387 LEU A N 1
ATOM 3118 C CA . LEU A 1 387 ? 0.720 -11.574 -18.307 1.00 87.81 387 LEU A CA 1
ATOM 3119 C C . LEU A 1 387 ? 2.171 -11.530 -18.792 1.00 87.81 387 LEU A C 1
ATOM 3121 O O . LEU A 1 387 ? 3.089 -11.564 -17.968 1.00 87.81 387 LEU A O 1
ATOM 3125 N N . LEU A 1 388 ? 2.384 -11.419 -20.107 1.00 88.69 388 LEU A N 1
ATOM 3126 C CA . LEU A 1 388 ? 3.716 -11.224 -20.676 1.00 88.69 388 LEU A CA 1
ATOM 3127 C C . LEU A 1 388 ? 4.362 -9.959 -20.103 1.00 88.69 388 LEU A C 1
ATOM 3129 O O . LEU A 1 388 ? 5.504 -10.006 -19.647 1.00 88.69 388 LEU A O 1
ATOM 3133 N N . ASP A 1 389 ? 3.616 -8.855 -20.061 1.00 89.50 389 ASP A N 1
ATOM 3134 C CA . ASP A 1 389 ? 4.079 -7.586 -19.511 1.00 89.50 389 ASP A CA 1
ATOM 3135 C C . ASP A 1 389 ? 4.573 -7.714 -18.063 1.00 89.50 389 ASP A C 1
ATOM 3137 O O . ASP A 1 389 ? 5.650 -7.224 -17.716 1.00 89.50 389 ASP A O 1
ATOM 3141 N N . ILE A 1 390 ? 3.809 -8.405 -17.215 1.00 88.88 390 ILE A N 1
ATOM 3142 C CA . ILE A 1 390 ? 4.161 -8.636 -15.809 1.00 88.88 390 ILE A CA 1
ATOM 3143 C C . ILE A 1 390 ? 5.438 -9.463 -15.694 1.00 88.88 390 ILE A C 1
ATOM 3145 O O . ILE A 1 390 ? 6.345 -9.089 -14.946 1.00 88.88 390 ILE A O 1
ATOM 3149 N N . VAL A 1 391 ? 5.544 -10.570 -16.431 1.00 89.69 391 VAL A N 1
ATOM 3150 C CA . VAL A 1 391 ? 6.736 -11.427 -16.359 1.00 89.69 391 VAL A CA 1
ATOM 3151 C C . VAL A 1 391 ? 7.970 -10.669 -16.847 1.00 89.69 391 VAL A C 1
ATOM 3153 O O . VAL A 1 391 ? 9.012 -10.709 -16.192 1.00 89.69 391 VAL A O 1
ATOM 3156 N N . LEU A 1 392 ? 7.857 -9.900 -17.931 1.00 89.25 392 LEU A N 1
ATOM 3157 C CA . LEU A 1 392 ? 8.960 -9.081 -18.433 1.00 89.25 392 LEU A CA 1
ATOM 3158 C C . LEU A 1 392 ? 9.354 -7.973 -17.453 1.00 89.25 392 LEU A C 1
ATOM 3160 O O . LEU A 1 392 ? 10.544 -7.775 -17.204 1.00 89.25 392 LEU A O 1
ATOM 3164 N N . ARG A 1 393 ? 8.387 -7.294 -16.822 1.00 89.50 393 ARG A N 1
ATOM 3165 C CA . ARG A 1 393 ? 8.649 -6.338 -15.732 1.00 89.50 393 ARG A CA 1
ATOM 3166 C C . ARG A 1 393 ? 9.387 -6.989 -14.570 1.00 89.50 393 ARG A C 1
ATOM 3168 O O . ARG A 1 393 ? 10.351 -6.409 -14.061 1.00 89.50 393 ARG A O 1
ATOM 3175 N N . HIS A 1 394 ? 8.982 -8.188 -14.164 1.00 90.25 394 HIS A N 1
ATOM 3176 C CA . HIS A 1 394 ? 9.661 -8.936 -13.110 1.00 90.25 394 HIS A CA 1
ATOM 3177 C C . HIS A 1 394 ? 11.107 -9.273 -13.503 1.00 90.25 394 HIS A C 1
ATOM 3179 O O . HIS A 1 394 ? 12.042 -8.954 -12.768 1.00 90.25 394 HIS A O 1
ATOM 3185 N N . ILE A 1 395 ? 11.328 -9.844 -14.688 1.00 90.75 395 ILE A N 1
ATOM 3186 C CA . ILE A 1 395 ? 12.670 -10.218 -15.160 1.00 90.75 395 ILE A CA 1
ATOM 3187 C C . ILE A 1 395 ? 13.566 -8.980 -15.267 1.00 90.75 395 ILE A C 1
ATOM 3189 O O . ILE A 1 395 ? 14.662 -8.955 -14.707 1.00 90.75 395 ILE A O 1
ATOM 3193 N N . CYS A 1 396 ? 13.094 -7.912 -15.907 1.00 90.38 396 CYS A N 1
ATOM 3194 C CA . CYS A 1 396 ? 13.857 -6.677 -16.068 1.00 90.38 396 CYS A CA 1
ATOM 3195 C C . CYS A 1 396 ? 14.112 -5.949 -14.736 1.00 90.38 396 CYS A C 1
ATOM 3197 O O . CYS A 1 396 ? 15.099 -5.222 -14.595 1.00 90.38 396 CYS A O 1
ATOM 3199 N N . SER A 1 397 ? 13.262 -6.132 -13.723 1.00 87.69 397 SER A N 1
ATOM 3200 C CA . SER A 1 397 ? 13.465 -5.550 -12.390 1.00 87.69 397 SER A CA 1
ATOM 3201 C C . SER A 1 397 ? 14.372 -6.384 -11.475 1.00 87.69 397 SER A C 1
ATOM 3203 O O . SER A 1 397 ? 14.970 -5.822 -10.556 1.00 87.69 397 SER A O 1
ATOM 3205 N N . THR A 1 398 ? 14.549 -7.680 -11.730 1.00 87.75 398 THR A N 1
ATOM 3206 C CA . THR A 1 398 ? 15.320 -8.578 -10.848 1.00 87.75 398 THR A CA 1
ATOM 3207 C C . THR A 1 398 ? 16.631 -9.073 -11.461 1.00 87.75 398 THR A C 1
ATOM 3209 O O . THR A 1 398 ? 17.560 -9.419 -10.727 1.00 87.75 398 THR A O 1
ATOM 3212 N N . ARG A 1 399 ? 16.757 -9.084 -12.794 1.00 90.19 399 ARG A N 1
ATOM 3213 C CA . ARG A 1 399 ? 17.910 -9.635 -13.523 1.00 90.19 399 ARG A CA 1
ATOM 3214 C C . ARG A 1 399 ? 18.763 -8.553 -14.198 1.00 90.19 399 ARG A C 1
ATOM 3216 O O . ARG A 1 399 ? 18.383 -7.387 -14.312 1.00 90.19 399 ARG A O 1
ATOM 3223 N N . LYS A 1 400 ? 19.981 -8.945 -14.592 1.00 89.81 400 LYS A N 1
ATOM 3224 C CA . LYS A 1 400 ? 20.913 -8.111 -15.373 1.00 89.81 400 LYS A CA 1
ATOM 3225 C C . LYS A 1 400 ? 20.513 -8.100 -16.851 1.00 89.81 400 LYS A C 1
ATOM 3227 O O . LYS A 1 400 ? 19.791 -8.983 -17.306 1.00 89.81 400 LYS A O 1
ATOM 3232 N N . LEU A 1 401 ? 21.048 -7.137 -17.598 1.00 90.56 401 LEU A N 1
ATOM 3233 C CA . LEU A 1 401 ? 20.703 -6.877 -18.996 1.00 90.56 401 LEU A CA 1
ATOM 3234 C C . LEU A 1 401 ? 20.880 -8.095 -19.902 1.00 90.56 401 LEU A C 1
ATOM 3236 O O . LEU A 1 401 ? 19.928 -8.459 -20.574 1.00 90.56 401 LEU A O 1
ATOM 3240 N N . GLY A 1 402 ? 22.036 -8.764 -19.867 1.00 89.44 402 GLY A N 1
ATOM 3241 C CA . GLY A 1 402 ? 22.272 -9.930 -20.727 1.00 89.44 402 GLY A CA 1
ATOM 3242 C C . GLY A 1 402 ? 21.260 -11.056 -20.504 1.00 89.44 402 GLY A C 1
ATOM 3243 O O . GLY A 1 402 ? 20.750 -11.624 -21.458 1.00 89.44 402 GLY A O 1
ATOM 3244 N N . PHE A 1 403 ? 20.874 -11.314 -19.250 1.00 91.94 403 PHE A N 1
ATOM 3245 C CA . PHE A 1 403 ? 19.848 -12.313 -18.944 1.00 91.94 403 PHE A CA 1
ATOM 3246 C C . PHE A 1 403 ? 18.480 -11.914 -19.513 1.00 91.94 403 PHE A C 1
ATOM 3248 O O . PHE A 1 403 ? 17.816 -12.720 -20.156 1.00 91.94 403 PHE A O 1
ATOM 3255 N N . ALA A 1 404 ? 18.069 -10.660 -19.297 1.00 92.25 404 ALA A N 1
ATOM 3256 C CA . ALA A 1 404 ? 16.801 -10.150 -19.812 1.00 92.25 404 ALA A CA 1
ATOM 3257 C C . ALA A 1 404 ? 16.753 -10.185 -21.351 1.00 92.25 404 ALA A C 1
ATOM 3259 O O . ALA A 1 404 ? 15.737 -10.579 -21.917 1.00 92.25 404 ALA A O 1
ATOM 3260 N N . LEU A 1 405 ? 17.858 -9.829 -22.018 1.00 92.12 405 LEU A N 1
ATOM 3261 C CA . LEU A 1 405 ? 17.978 -9.878 -23.476 1.00 92.12 405 LEU A CA 1
ATOM 3262 C C . LEU A 1 405 ? 17.922 -11.306 -24.013 1.00 92.12 405 LEU A C 1
ATOM 3264 O O . LEU A 1 405 ? 17.214 -11.535 -24.982 1.00 92.12 405 LEU A O 1
ATOM 3268 N N . LEU A 1 406 ? 18.595 -12.272 -23.382 1.00 92.81 406 LEU A N 1
ATOM 3269 C CA . LEU A 1 406 ? 18.538 -13.671 -23.817 1.00 92.81 406 LEU A CA 1
ATOM 3270 C C . LEU A 1 406 ? 17.120 -14.250 -23.716 1.00 92.81 406 LEU A C 1
ATOM 3272 O O . LEU A 1 406 ? 16.667 -14.914 -24.648 1.00 92.81 406 LEU A O 1
ATOM 3276 N N . VAL A 1 407 ? 16.397 -13.955 -22.628 1.00 92.12 407 VAL A N 1
ATOM 3277 C CA . VAL A 1 407 ? 14.983 -14.346 -22.504 1.00 92.12 407 VAL A CA 1
ATOM 3278 C C . VAL A 1 407 ? 14.150 -13.690 -23.605 1.00 92.12 407 VAL A C 1
ATOM 3280 O O . VAL A 1 407 ? 13.411 -14.383 -24.299 1.00 92.12 407 VAL A O 1
ATOM 3283 N N . LEU A 1 408 ? 14.286 -12.373 -23.796 1.00 90.19 408 LEU A N 1
ATOM 3284 C CA . LEU A 1 408 ? 13.531 -11.624 -24.806 1.00 90.19 408 LEU A CA 1
ATOM 3285 C C . LEU A 1 408 ? 13.808 -12.110 -26.227 1.00 90.19 408 LEU A C 1
ATOM 3287 O O . LEU A 1 408 ? 12.876 -12.311 -26.998 1.00 90.19 408 LEU A O 1
ATOM 3291 N N . LYS A 1 409 ? 15.076 -12.346 -26.554 1.00 90.88 409 LYS A N 1
ATOM 3292 C CA . LYS A 1 409 ? 15.501 -12.895 -27.838 1.00 90.88 409 LYS A CA 1
ATOM 3293 C C . LYS A 1 409 ? 14.850 -14.247 -28.091 1.00 90.88 409 LYS A C 1
ATOM 3295 O O . LYS A 1 409 ? 14.270 -14.453 -29.148 1.00 90.88 409 LYS A O 1
ATOM 3300 N N . SER A 1 410 ? 14.880 -15.138 -27.102 1.00 90.25 410 SER A N 1
ATOM 3301 C CA . SER A 1 410 ? 14.255 -16.452 -27.226 1.00 90.25 410 SER A CA 1
ATOM 3302 C C . SER A 1 410 ? 12.739 -16.346 -27.442 1.00 90.25 410 SER A C 1
ATOM 3304 O O . SER A 1 410 ? 12.207 -16.898 -28.402 1.00 90.25 410 SER A O 1
ATOM 3306 N N . ILE A 1 411 ? 12.020 -15.569 -26.626 1.00 89.25 411 ILE A N 1
ATOM 3307 C CA . ILE A 1 411 ? 10.559 -15.478 -26.780 1.00 89.25 411 ILE A CA 1
ATOM 3308 C C . ILE A 1 411 ? 10.142 -14.758 -28.078 1.00 89.25 411 ILE A C 1
ATOM 3310 O O . ILE A 1 411 ? 9.154 -15.154 -28.693 1.00 89.25 411 ILE A O 1
ATOM 3314 N N . ILE A 1 412 ? 10.880 -13.732 -28.519 1.00 88.06 412 ILE A N 1
ATOM 3315 C CA . ILE A 1 412 ? 10.548 -12.942 -29.717 1.00 88.06 412 ILE A CA 1
ATOM 3316 C C . ILE A 1 412 ? 10.968 -13.676 -30.994 1.00 88.06 412 ILE A C 1
ATOM 3318 O O . ILE A 1 412 ? 10.137 -13.852 -31.879 1.00 88.06 412 ILE A O 1
ATOM 3322 N N . GLU A 1 413 ? 12.225 -14.114 -31.092 1.00 86.25 413 GLU A N 1
ATOM 3323 C CA . GLU A 1 413 ? 12.789 -14.675 -32.328 1.00 86.25 413 GLU A CA 1
ATOM 3324 C C . GLU A 1 413 ? 12.511 -16.171 -32.472 1.00 86.25 413 GLU A C 1
ATOM 3326 O O . GLU A 1 413 ? 12.180 -16.631 -33.561 1.00 86.25 413 GLU A O 1
ATOM 3331 N N . VAL A 1 414 ? 12.634 -16.944 -31.386 1.00 84.31 414 VAL A N 1
ATOM 3332 C CA . VAL A 1 414 ? 12.472 -18.409 -31.438 1.00 84.31 414 VAL A CA 1
ATOM 3333 C C . VAL A 1 414 ? 11.002 -18.801 -31.314 1.00 84.31 414 VAL A C 1
ATOM 3335 O O . VAL A 1 414 ? 10.538 -19.689 -32.025 1.00 84.31 414 VAL A O 1
ATOM 3338 N N . HIS A 1 415 ? 10.250 -18.129 -30.437 1.00 84.31 415 HIS A N 1
ATOM 3339 C CA . HIS A 1 415 ? 8.843 -18.451 -30.168 1.00 84.31 415 HIS A CA 1
ATOM 3340 C C . HIS A 1 415 ? 7.831 -17.491 -30.813 1.00 84.31 415 HIS A C 1
ATOM 3342 O O . HIS A 1 415 ? 6.628 -17.659 -30.608 1.00 84.31 415 HIS A O 1
ATOM 3348 N N . GLY A 1 416 ? 8.280 -16.502 -31.593 1.00 84.19 416 GLY A N 1
ATOM 3349 C CA . GLY A 1 416 ? 7.399 -15.628 -32.376 1.00 84.19 416 GLY A CA 1
ATOM 3350 C C . GLY A 1 416 ? 6.472 -14.736 -31.543 1.00 84.19 416 GLY A C 1
ATOM 3351 O O . GLY A 1 416 ? 5.428 -14.309 -32.030 1.00 84.19 416 GLY A O 1
ATOM 3352 N N . MET A 1 417 ? 6.814 -14.438 -30.284 1.00 84.94 417 MET A N 1
ATOM 3353 C CA . MET A 1 417 ? 5.965 -13.647 -29.377 1.00 84.94 417 MET A CA 1
ATOM 3354 C C . MET A 1 417 ? 6.099 -12.124 -29.561 1.00 84.94 417 MET A C 1
ATOM 3356 O O . MET A 1 417 ? 5.634 -11.362 -28.713 1.00 84.94 417 MET A O 1
ATOM 3360 N N . GLY A 1 418 ? 6.712 -11.665 -30.659 1.00 85.44 418 GLY A N 1
ATOM 3361 C CA . GLY A 1 418 ? 6.941 -10.243 -30.944 1.00 85.44 418 GLY A CA 1
ATOM 3362 C C . GLY A 1 418 ? 5.662 -9.402 -30.913 1.00 85.44 418 GLY A C 1
ATOM 3363 O O . GLY A 1 418 ? 5.650 -8.337 -30.299 1.00 85.44 418 GLY A O 1
ATOM 3364 N N . LYS A 1 419 ? 4.560 -9.925 -31.469 1.00 85.94 419 LYS A N 1
ATOM 3365 C CA . LYS A 1 419 ? 3.255 -9.246 -31.469 1.00 85.94 419 LYS A CA 1
ATOM 3366 C C . LYS A 1 419 ? 2.775 -8.923 -30.051 1.00 85.94 419 LYS A C 1
ATOM 3368 O O . LYS A 1 419 ? 2.452 -7.783 -29.742 1.00 85.94 419 LYS A O 1
ATOM 3373 N N . TYR A 1 420 ? 2.814 -9.910 -29.154 1.00 87.19 420 TYR A N 1
ATOM 3374 C CA . TYR A 1 420 ? 2.367 -9.724 -27.773 1.00 87.19 420 TYR A CA 1
ATOM 3375 C C . TYR A 1 420 ? 3.222 -8.707 -27.012 1.00 87.19 420 TYR A C 1
ATOM 3377 O O . TYR A 1 420 ? 2.703 -8.014 -26.142 1.00 87.19 420 TYR A O 1
ATOM 3385 N N . PHE A 1 421 ? 4.520 -8.610 -27.325 1.00 87.31 421 PHE A N 1
ATOM 3386 C CA . PHE A 1 421 ? 5.399 -7.590 -26.751 1.00 87.31 421 PHE A CA 1
ATOM 3387 C C . PHE A 1 421 ? 4.983 -6.185 -27.200 1.00 87.31 421 PHE A C 1
ATOM 3389 O O . PHE A 1 421 ? 4.799 -5.303 -26.359 1.00 87.31 421 PHE A O 1
ATOM 3396 N N . VAL A 1 422 ? 4.779 -5.998 -28.505 1.00 85.88 422 VAL A N 1
ATOM 3397 C CA . VAL A 1 422 ? 4.318 -4.730 -29.092 1.00 85.88 422 VAL A CA 1
ATOM 3398 C C . VAL A 1 422 ? 2.958 -4.327 -28.524 1.00 85.88 422 VAL A C 1
ATOM 3400 O O . VAL A 1 422 ? 2.762 -3.178 -28.127 1.00 85.88 422 VAL A O 1
ATOM 3403 N N . ASP A 1 423 ? 2.028 -5.274 -28.404 1.00 87.25 423 ASP A N 1
ATOM 3404 C CA . ASP A 1 423 ? 0.684 -5.029 -27.883 1.00 87.25 423 ASP A CA 1
ATOM 3405 C C . ASP A 1 423 ? 0.670 -4.587 -26.410 1.00 87.25 423 ASP A C 1
ATOM 3407 O O . ASP A 1 423 ? -0.331 -4.026 -25.958 1.00 87.25 423 ASP A O 1
ATOM 3411 N N . THR A 1 424 ? 1.759 -4.745 -25.641 1.00 86.38 424 THR A N 1
ATOM 3412 C CA . THR A 1 424 ? 1.803 -4.256 -24.246 1.00 86.38 424 THR A CA 1
ATOM 3413 C C . THR A 1 424 ? 1.571 -2.746 -24.147 1.00 86.38 424 THR A C 1
ATOM 3415 O O . THR A 1 424 ? 1.020 -2.278 -23.148 1.00 86.38 424 THR A O 1
ATOM 3418 N N . ARG A 1 425 ? 1.878 -1.975 -25.202 1.00 83.12 425 ARG A N 1
ATOM 3419 C CA . ARG A 1 425 ? 1.569 -0.534 -25.290 1.00 83.12 425 ARG A CA 1
ATOM 3420 C C . ARG A 1 425 ? 0.066 -0.227 -25.263 1.00 83.12 425 ARG A C 1
ATOM 3422 O O . ARG A 1 425 ? -0.317 0.882 -24.901 1.00 83.12 425 ARG A O 1
ATOM 3429 N N . ARG A 1 426 ? -0.777 -1.194 -25.649 1.00 85.44 426 ARG A N 1
ATOM 3430 C CA . ARG A 1 426 ? -2.244 -1.066 -25.711 1.00 85.44 426 ARG A CA 1
ATOM 3431 C C . ARG A 1 426 ? -2.917 -1.315 -24.364 1.00 85.44 426 ARG A C 1
ATOM 3433 O O . ARG A 1 426 ? -4.112 -1.079 -24.245 1.00 85.44 426 ARG A O 1
ATOM 3440 N N . LEU A 1 427 ? -2.188 -1.799 -23.354 1.00 86.50 427 LEU A N 1
ATOM 3441 C CA . LEU A 1 427 ? -2.744 -2.032 -22.021 1.00 86.50 427 LEU A CA 1
ATOM 3442 C C . LEU A 1 427 ? -3.216 -0.710 -21.402 1.00 86.50 427 LEU A C 1
ATOM 3444 O O . LEU A 1 427 ? -2.425 0.222 -21.232 1.00 86.50 427 LEU A O 1
ATOM 3448 N N . ALA A 1 428 ? -4.484 -0.648 -20.988 1.00 82.50 428 ALA A N 1
ATOM 3449 C CA . ALA A 1 428 ? -5.083 0.553 -20.397 1.00 82.50 428 ALA A CA 1
ATOM 3450 C C . ALA A 1 428 ? -4.333 1.030 -19.140 1.00 82.50 428 ALA A C 1
ATOM 3452 O O . ALA A 1 428 ? -4.266 2.226 -18.858 1.00 82.50 428 ALA A O 1
ATOM 3453 N N . SER A 1 429 ? -3.716 0.105 -18.398 1.00 73.12 429 SER A N 1
ATOM 3454 C CA . SER A 1 429 ? -2.918 0.400 -17.202 1.00 73.12 429 SER A CA 1
ATOM 3455 C C . SER A 1 429 ? -1.617 1.158 -17.494 1.00 73.12 429 SER A C 1
ATOM 3457 O O . SER A 1 429 ? -1.069 1.796 -16.592 1.00 73.12 429 SER A O 1
ATOM 3459 N N . ARG A 1 430 ? -1.112 1.129 -18.735 1.00 69.44 430 ARG A N 1
ATOM 3460 C CA . ARG A 1 430 ? 0.181 1.722 -19.094 1.00 69.44 430 ARG A CA 1
ATOM 3461 C C . ARG A 1 430 ? 0.126 3.198 -19.469 1.00 69.44 430 ARG A C 1
ATOM 3463 O O . ARG A 1 430 ? 1.183 3.760 -19.715 1.00 69.44 430 ARG A O 1
ATOM 3470 N N . ASN A 1 431 ? -1.030 3.871 -19.476 1.00 60.31 431 ASN A N 1
ATOM 3471 C CA . ASN A 1 431 ? -1.130 5.306 -19.810 1.00 60.31 431 ASN A CA 1
ATOM 3472 C C . ASN A 1 431 ? -0.338 5.700 -21.085 1.00 60.31 431 ASN A C 1
ATOM 3474 O O . ASN A 1 431 ? 0.280 6.763 -21.128 1.00 60.31 431 ASN A O 1
ATOM 3478 N N . SER A 1 432 ? -0.336 4.849 -22.121 1.00 55.94 432 SER A N 1
ATOM 3479 C CA . SER A 1 432 ? 0.437 5.040 -23.370 1.00 55.94 432 SER A CA 1
ATOM 3480 C C . SER A 1 432 ? 1.973 5.021 -23.215 1.00 55.94 432 SER A C 1
ATOM 3482 O O . SER A 1 432 ? 2.693 5.575 -24.045 1.00 55.94 432 SER A O 1
ATOM 3484 N N . ILE A 1 433 ? 2.499 4.414 -22.148 1.00 66.88 433 ILE A N 1
ATOM 3485 C CA . ILE A 1 433 ? 3.937 4.228 -21.911 1.00 66.88 433 ILE A CA 1
ATOM 3486 C C . ILE A 1 433 ? 4.423 3.019 -22.718 1.00 66.88 433 ILE A C 1
ATOM 3488 O O . ILE A 1 433 ? 3.916 1.908 -22.556 1.00 66.88 433 ILE A O 1
ATOM 3492 N N . SER A 1 434 ? 5.440 3.231 -23.554 1.00 74.81 434 SER A N 1
ATOM 3493 C CA . SER A 1 434 ? 6.006 2.191 -24.416 1.00 74.81 434 SER A CA 1
ATOM 3494 C C . SER A 1 434 ? 6.593 0.997 -23.636 1.00 74.81 434 SER A C 1
ATOM 3496 O O . SER A 1 434 ? 7.146 1.092 -22.538 1.00 74.81 434 SER A O 1
ATOM 3498 N N . GLU A 1 435 ? 6.497 -0.170 -24.243 1.00 80.25 435 GLU A N 1
ATOM 3499 C CA . GLU A 1 435 ? 7.142 -1.423 -23.885 1.00 80.25 435 GLU A CA 1
ATOM 3500 C C . GLU A 1 435 ? 8.663 -1.294 -23.673 1.00 80.25 435 GLU A C 1
ATOM 3502 O O . GLU A 1 435 ? 9.218 -1.911 -22.760 1.00 80.25 435 GLU A O 1
ATOM 3507 N N . PHE A 1 436 ? 9.341 -0.404 -24.407 1.00 85.88 436 PHE A N 1
ATOM 3508 C CA . PHE A 1 436 ? 10.796 -0.239 -24.326 1.00 85.88 436 PHE A CA 1
ATOM 3509 C C . PHE A 1 436 ? 11.292 0.353 -22.997 1.00 85.88 436 PHE A C 1
ATOM 3511 O O . PHE A 1 436 ? 12.465 0.193 -22.651 1.00 85.88 436 PHE A O 1
ATOM 3518 N N . HIS A 1 437 ? 10.413 0.948 -22.182 1.00 88.62 437 HIS A N 1
ATOM 3519 C CA . HIS A 1 437 ? 10.775 1.388 -20.828 1.00 88.62 437 HIS A CA 1
ATOM 3520 C C . HIS A 1 437 ? 11.268 0.230 -19.932 1.00 88.62 437 HIS A C 1
ATOM 3522 O O . HIS A 1 437 ? 11.999 0.445 -18.963 1.00 88.62 437 HIS A O 1
ATOM 3528 N N . LEU A 1 438 ? 10.935 -1.019 -20.278 1.00 88.19 438 LEU A N 1
ATOM 3529 C CA . LEU A 1 438 ? 11.372 -2.226 -19.573 1.00 88.19 438 LEU A CA 1
ATOM 3530 C C . LEU A 1 438 ? 12.886 -2.463 -19.614 1.00 88.19 438 LEU A C 1
ATOM 3532 O O . LEU A 1 438 ? 13.410 -3.142 -18.734 1.00 88.19 438 LEU A O 1
ATOM 3536 N N . PHE A 1 439 ? 13.607 -1.904 -20.586 1.00 90.06 439 PHE A N 1
ATOM 3537 C CA . PHE A 1 439 ? 15.046 -2.141 -20.744 1.00 90.06 439 PHE A CA 1
ATOM 3538 C C . PHE A 1 439 ? 15.924 -1.274 -19.833 1.00 90.06 439 PHE A C 1
ATOM 3540 O O . PHE A 1 439 ? 17.064 -1.639 -19.537 1.00 90.06 439 PHE A O 1
ATOM 3547 N N . PHE A 1 440 ? 15.414 -0.151 -19.326 1.00 92.12 440 PHE A N 1
ATOM 3548 C CA . PHE A 1 440 ? 16.208 0.776 -18.513 1.00 92.12 440 PHE A CA 1
ATOM 3549 C C . PHE A 1 440 ? 16.546 0.253 -17.105 1.00 92.12 440 PHE A C 1
ATOM 3551 O O . PHE A 1 440 ? 17.702 0.393 -16.691 1.00 92.12 440 PHE A O 1
ATOM 3558 N N . PRO A 1 441 ? 15.640 -0.412 -16.358 1.00 91.5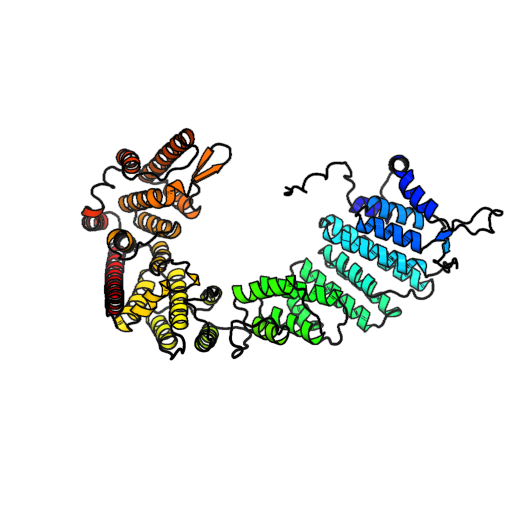0 441 PRO A N 1
ATOM 3559 C CA . PRO A 1 441 ? 16.007 -1.023 -15.082 1.00 91.50 441 PRO A CA 1
ATOM 3560 C C . PRO A 1 441 ? 17.201 -2.001 -15.162 1.00 91.50 441 PRO A C 1
ATOM 3562 O O . PRO A 1 441 ? 18.137 -1.855 -14.366 1.00 91.50 441 PRO A O 1
ATOM 3565 N N . PRO A 1 442 ? 17.250 -2.985 -16.085 1.00 91.00 442 PRO A N 1
ATOM 3566 C CA . PRO A 1 442 ? 18.384 -3.901 -16.163 1.00 91.00 442 PRO A CA 1
ATOM 3567 C C . PRO A 1 442 ? 19.660 -3.234 -16.711 1.00 91.00 442 PRO A C 1
ATOM 3569 O O . PRO A 1 442 ? 20.753 -3.633 -16.292 1.00 91.00 442 PRO A O 1
ATOM 3572 N N . ILE A 1 443 ? 19.556 -2.188 -17.549 1.00 91.69 443 ILE A N 1
ATOM 3573 C CA . ILE A 1 443 ? 20.692 -1.316 -17.924 1.00 91.69 443 ILE A CA 1
ATOM 3574 C C . ILE A 1 443 ? 21.322 -0.705 -16.667 1.00 91.69 443 ILE A C 1
ATOM 3576 O O . ILE A 1 443 ? 22.519 -0.866 -16.437 1.00 91.69 443 ILE A O 1
ATOM 3580 N N . ALA A 1 444 ? 20.515 -0.101 -15.789 1.00 87.81 444 ALA A N 1
ATOM 3581 C CA . ALA A 1 444 ? 21.004 0.527 -14.560 1.00 87.81 444 ALA A CA 1
ATOM 3582 C C . ALA A 1 444 ? 21.750 -0.454 -13.631 1.00 87.81 444 ALA A C 1
ATOM 3584 O O . ALA A 1 444 ? 22.648 -0.055 -12.888 1.00 87.81 444 ALA A O 1
ATOM 3585 N N . ARG A 1 445 ? 21.389 -1.744 -13.644 1.00 86.38 445 ARG A N 1
ATOM 3586 C CA . ARG A 1 445 ? 22.005 -2.786 -12.795 1.00 86.38 445 ARG A CA 1
ATOM 3587 C C . ARG A 1 445 ? 23.258 -3.426 -13.395 1.00 86.38 445 ARG A C 1
ATOM 3589 O O . ARG A 1 445 ? 23.921 -4.202 -12.706 1.00 86.38 445 ARG A O 1
ATOM 3596 N N . SER A 1 446 ? 23.569 -3.148 -14.65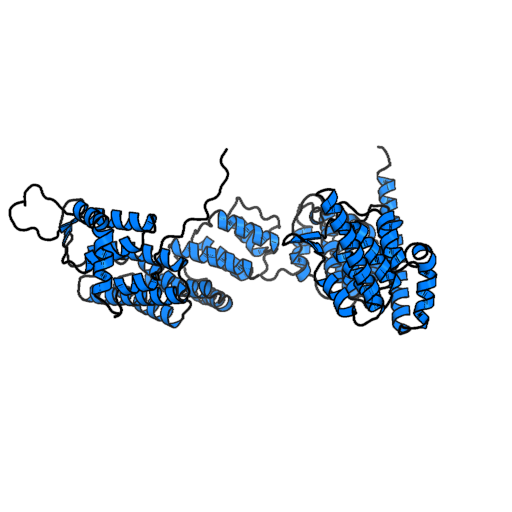7 1.00 85.25 446 SER A N 1
ATOM 3597 C CA . SER A 1 446 ? 24.601 -3.866 -15.405 1.00 85.25 446 SER A CA 1
ATOM 3598 C C . SER A 1 446 ? 25.792 -2.965 -15.696 1.00 85.25 446 SER A C 1
ATOM 3600 O O . SER A 1 446 ? 25.645 -1.932 -16.341 1.00 85.25 446 SER A O 1
ATOM 3602 N N . ASN A 1 447 ? 26.984 -3.394 -15.280 1.00 80.12 447 ASN A N 1
ATOM 3603 C CA . ASN A 1 447 ? 28.224 -2.655 -15.543 1.00 80.12 447 ASN A CA 1
ATOM 3604 C C . ASN A 1 447 ? 28.612 -2.687 -17.036 1.00 80.12 447 ASN A C 1
ATOM 3606 O O . ASN A 1 447 ? 29.176 -1.732 -17.545 1.00 80.12 447 ASN A O 1
ATOM 3610 N N . SER A 1 448 ? 28.244 -3.753 -17.753 1.00 79.62 448 SER A N 1
ATOM 3611 C CA . SER A 1 448 ? 28.484 -3.953 -19.189 1.00 79.62 448 SER A CA 1
ATOM 3612 C C . SER A 1 448 ? 27.218 -3.663 -20.011 1.00 79.62 448 SER A C 1
ATOM 3614 O O . SER A 1 448 ? 26.628 -4.574 -20.600 1.00 79.62 448 SER A O 1
ATOM 3616 N N . SER A 1 449 ? 26.729 -2.425 -19.943 1.00 85.62 449 SER A N 1
ATOM 3617 C CA . SER A 1 449 ? 25.499 -1.993 -20.629 1.00 85.62 449 SER A CA 1
ATOM 3618 C C . SER A 1 449 ? 25.645 -0.698 -21.417 1.00 85.62 449 SER A C 1
ATOM 3620 O O . SER A 1 449 ? 24.672 -0.241 -22.001 1.00 85.62 449 SER A O 1
ATOM 3622 N N . CYS A 1 450 ? 26.822 -0.081 -21.406 1.00 84.38 450 CYS A N 1
ATOM 3623 C CA . CYS A 1 450 ? 27.037 1.273 -21.897 1.00 84.38 450 CYS A CA 1
ATOM 3624 C C . CYS A 1 450 ? 26.843 1.371 -23.410 1.00 84.38 450 CYS A C 1
ATOM 3626 O O . CYS A 1 450 ? 26.158 2.279 -23.889 1.00 84.38 450 CYS A O 1
ATOM 3628 N N . LEU A 1 451 ? 27.373 0.399 -24.157 1.00 80.75 451 LEU A N 1
ATOM 3629 C CA . LEU A 1 451 ? 27.167 0.316 -25.598 1.00 80.75 451 LEU A CA 1
ATOM 3630 C C . LEU A 1 451 ? 25.697 0.044 -25.898 1.00 80.75 451 LEU A C 1
ATOM 3632 O O . LEU A 1 451 ? 25.068 0.783 -26.653 1.00 80.75 451 LEU A O 1
ATOM 3636 N N . THR A 1 452 ? 25.146 -0.988 -25.266 1.00 85.56 452 THR A N 1
ATOM 3637 C CA . THR A 1 452 ? 23.757 -1.410 -25.468 1.00 85.56 452 THR A CA 1
ATOM 3638 C C . THR A 1 452 ? 22.766 -0.275 -25.169 1.00 85.56 452 THR A C 1
ATOM 3640 O O . THR A 1 452 ? 21.849 -0.028 -25.947 1.00 85.56 452 THR A O 1
ATOM 3643 N N . ALA A 1 453 ? 22.990 0.475 -24.088 1.00 88.38 453 ALA A N 1
ATOM 3644 C CA . ALA A 1 453 ? 22.192 1.627 -23.681 1.00 88.38 453 ALA A CA 1
ATOM 3645 C C . ALA A 1 453 ? 22.253 2.778 -24.692 1.00 88.38 453 ALA A C 1
ATOM 3647 O O . ALA A 1 453 ? 21.222 3.374 -24.996 1.00 88.38 453 ALA A O 1
ATOM 3648 N N . ALA A 1 454 ? 23.436 3.070 -25.238 1.00 85.44 454 ALA A N 1
ATOM 3649 C CA . ALA A 1 454 ? 23.604 4.121 -26.238 1.00 85.44 454 ALA A CA 1
ATOM 3650 C C . ALA A 1 454 ? 22.898 3.783 -27.553 1.00 85.44 454 ALA A C 1
ATOM 3652 O O . ALA A 1 454 ? 22.247 4.646 -28.138 1.00 85.44 454 ALA A O 1
ATOM 3653 N N . TYR A 1 455 ? 22.984 2.524 -27.991 1.00 84.50 455 TYR A N 1
ATOM 3654 C CA . TYR A 1 455 ? 22.249 2.055 -29.166 1.00 84.50 455 TYR A CA 1
ATOM 3655 C C . TYR A 1 455 ? 20.739 2.098 -28.943 1.00 84.50 455 TYR A C 1
ATOM 3657 O O . TYR A 1 455 ? 20.031 2.619 -29.799 1.00 84.50 455 TYR A O 1
ATOM 3665 N N . LEU A 1 456 ? 20.254 1.627 -27.788 1.00 88.12 456 LEU A N 1
ATOM 3666 C CA . LEU A 1 456 ? 18.833 1.710 -27.450 1.00 88.12 456 LEU A CA 1
ATOM 3667 C C . LEU A 1 456 ? 18.341 3.160 -27.448 1.00 88.12 456 LEU A C 1
ATOM 3669 O O . LEU A 1 456 ? 17.304 3.457 -28.030 1.00 88.12 456 LEU A O 1
ATOM 3673 N N . PHE A 1 457 ? 19.088 4.065 -26.809 1.00 89.12 457 PHE A N 1
ATOM 3674 C CA . PHE A 1 457 ? 18.739 5.481 -26.757 1.00 89.12 457 PHE A CA 1
ATOM 3675 C C . PHE A 1 457 ? 18.652 6.087 -28.158 1.00 89.12 457 PHE A C 1
ATOM 3677 O O . PHE A 1 457 ? 17.655 6.727 -28.474 1.00 89.12 457 PHE A O 1
ATOM 3684 N N . LYS A 1 458 ? 19.668 5.849 -28.998 1.00 84.81 458 LYS A N 1
ATOM 3685 C CA . LYS A 1 458 ? 19.691 6.338 -30.378 1.00 84.81 458 LYS A CA 1
ATOM 3686 C C . LYS A 1 458 ? 18.502 5.803 -31.174 1.00 84.81 458 LYS A C 1
ATOM 3688 O O . LYS A 1 458 ? 17.788 6.589 -31.780 1.00 84.81 458 LYS A O 1
ATOM 3693 N N . TYR A 1 459 ? 18.268 4.492 -31.128 1.00 83.81 459 TYR A N 1
ATOM 3694 C CA . TYR A 1 459 ? 17.144 3.871 -31.822 1.00 83.81 459 TYR A CA 1
ATOM 3695 C C . TYR A 1 459 ? 15.815 4.519 -31.412 1.00 83.81 459 TYR A C 1
ATOM 3697 O O . TYR A 1 459 ? 15.064 4.979 -32.261 1.00 83.81 459 TYR A O 1
ATOM 3705 N N . LEU A 1 460 ? 15.561 4.644 -30.107 1.00 87.12 460 LEU A N 1
ATOM 3706 C CA . LEU A 1 460 ? 14.315 5.216 -29.590 1.00 87.12 460 LEU A CA 1
ATOM 3707 C C . LEU A 1 460 ? 14.161 6.722 -29.854 1.00 87.12 460 LEU A C 1
ATOM 3709 O O . LEU A 1 460 ? 13.033 7.202 -29.906 1.00 87.12 460 LEU A O 1
ATOM 3713 N N . LYS A 1 461 ? 15.262 7.473 -29.978 1.00 83.31 461 LYS A N 1
ATOM 3714 C CA . LYS A 1 461 ? 15.236 8.925 -30.216 1.00 83.31 461 LYS A CA 1
ATOM 3715 C C . LYS A 1 461 ? 15.137 9.278 -31.703 1.00 83.31 461 LYS A C 1
ATOM 3717 O O . LYS A 1 461 ? 14.439 10.234 -32.027 1.00 83.31 461 LYS A O 1
ATOM 3722 N N . ASP A 1 462 ? 15.824 8.526 -32.566 1.00 77.31 462 ASP A N 1
ATOM 3723 C CA . ASP A 1 462 ? 16.065 8.907 -33.964 1.00 77.31 462 ASP A CA 1
ATOM 3724 C C . ASP A 1 462 ? 15.397 7.969 -34.989 1.00 77.31 462 ASP A C 1
ATOM 3726 O O . ASP A 1 462 ? 15.117 8.397 -36.106 1.00 77.31 462 ASP A O 1
ATOM 3730 N N . GLU A 1 463 ? 15.178 6.692 -34.652 1.00 74.44 463 GLU A N 1
ATOM 3731 C CA . GLU A 1 463 ? 14.813 5.638 -35.621 1.00 74.44 463 GLU A CA 1
ATOM 3732 C C . GLU A 1 463 ? 13.456 4.969 -35.320 1.00 74.44 463 GLU A C 1
ATOM 3734 O O . GLU A 1 463 ? 12.885 4.308 -36.187 1.00 74.44 463 GLU A O 1
ATOM 3739 N N . TYR A 1 464 ? 12.918 5.122 -34.107 1.00 75.38 464 TYR A N 1
ATOM 3740 C CA . TYR A 1 464 ? 11.691 4.448 -33.688 1.00 75.38 464 TYR A CA 1
ATOM 3741 C C . TYR A 1 464 ? 10.445 5.140 -34.274 1.00 75.38 464 TYR A C 1
ATOM 3743 O O . TYR A 1 464 ? 10.266 6.339 -34.065 1.00 75.38 464 TYR A O 1
ATOM 3751 N N . PRO A 1 465 ? 9.550 4.411 -34.974 1.00 63.66 465 PRO A N 1
ATOM 3752 C CA . PRO A 1 465 ? 8.436 4.999 -35.731 1.00 63.66 465 PRO A CA 1
ATOM 3753 C C . PRO A 1 465 ? 7.320 5.618 -34.872 1.00 63.66 465 PRO A C 1
ATOM 3755 O O . PRO A 1 465 ? 6.370 6.180 -35.411 1.00 63.66 465 PRO A O 1
ATOM 3758 N N . LEU A 1 466 ? 7.401 5.507 -33.545 1.00 66.56 466 LEU A N 1
ATOM 3759 C CA . LEU A 1 466 ? 6.431 6.054 -32.600 1.00 66.56 466 LEU A CA 1
ATOM 3760 C C . LEU A 1 466 ? 7.184 6.982 -31.653 1.00 66.56 466 LEU A C 1
ATOM 3762 O O . LEU A 1 466 ? 8.154 6.545 -31.047 1.00 66.56 466 LEU A O 1
ATOM 3766 N N . ASP A 1 467 ? 6.748 8.232 -31.494 1.00 68.94 467 ASP A N 1
ATOM 3767 C CA . ASP A 1 467 ? 7.422 9.226 -30.646 1.00 68.94 467 ASP A CA 1
ATOM 3768 C C . ASP A 1 467 ? 7.632 8.724 -29.198 1.00 68.94 467 ASP A C 1
ATOM 3770 O O . ASP A 1 467 ? 6.768 8.877 -28.323 1.00 68.94 467 ASP A O 1
ATOM 3774 N N . PHE A 1 468 ? 8.799 8.134 -28.918 1.00 82.75 468 PHE A N 1
ATOM 3775 C CA . PHE A 1 468 ? 9.136 7.601 -27.602 1.00 82.75 468 PHE A CA 1
ATOM 3776 C C . PHE A 1 468 ? 9.487 8.741 -26.644 1.00 82.75 468 PHE A C 1
ATOM 3778 O O . PHE A 1 468 ? 10.371 9.563 -26.897 1.00 82.75 468 PHE A O 1
ATOM 3785 N N . LYS A 1 469 ? 8.818 8.780 -25.488 1.00 86.50 469 LYS A N 1
ATOM 3786 C CA . LYS A 1 469 ? 9.037 9.813 -24.466 1.00 86.50 469 LYS A CA 1
ATOM 3787 C C . LYS A 1 469 ? 9.811 9.251 -23.284 1.00 86.50 469 LYS A C 1
ATOM 3789 O O . LYS A 1 469 ? 9.231 8.660 -22.379 1.00 86.50 469 LYS A O 1
ATOM 3794 N N . PHE A 1 470 ? 11.112 9.520 -23.249 1.00 88.88 470 PHE A N 1
ATOM 3795 C CA . PHE A 1 470 ? 11.972 9.151 -22.125 1.00 88.88 470 PHE A CA 1
ATOM 3796 C C . PHE A 1 470 ? 11.484 9.753 -20.801 1.00 88.88 470 PHE A C 1
ATOM 3798 O O . PHE A 1 470 ? 11.211 10.952 -20.691 1.00 88.88 470 PHE A O 1
ATOM 3805 N N . THR A 1 471 ? 11.431 8.926 -19.762 1.00 89.31 471 THR A N 1
ATOM 3806 C CA . THR A 1 471 ? 11.137 9.324 -18.385 1.00 89.31 471 THR A CA 1
ATOM 3807 C C . THR A 1 471 ? 12.406 9.747 -17.645 1.00 89.31 471 THR A C 1
ATOM 3809 O O . THR A 1 471 ? 13.531 9.427 -18.031 1.00 89.31 471 THR A O 1
ATOM 3812 N N . LYS A 1 472 ? 12.242 10.418 -16.496 1.00 87.25 472 LYS A N 1
ATOM 3813 C CA . LYS A 1 472 ? 13.370 10.731 -15.600 1.00 87.25 472 LYS A CA 1
ATOM 3814 C C . LYS A 1 472 ? 14.122 9.473 -15.133 1.00 87.25 472 LYS A C 1
ATOM 3816 O O . LYS A 1 472 ? 15.314 9.555 -14.846 1.00 87.25 472 LYS A O 1
ATOM 3821 N N . TYR A 1 473 ? 13.434 8.332 -15.024 1.00 88.88 473 TYR A N 1
ATOM 3822 C CA . TYR A 1 473 ? 14.052 7.067 -14.624 1.00 88.88 473 TYR A CA 1
ATOM 3823 C C . TYR A 1 473 ? 14.915 6.473 -15.745 1.00 88.88 473 TYR A C 1
ATOM 3825 O O . TYR A 1 473 ? 16.015 5.997 -15.470 1.00 88.88 473 TYR A O 1
ATOM 3833 N N . ASP A 1 474 ? 14.470 6.569 -16.999 1.00 92.06 474 ASP A N 1
ATOM 3834 C CA . ASP A 1 474 ? 15.243 6.089 -18.152 1.00 92.06 474 ASP A CA 1
ATOM 3835 C C . ASP A 1 474 ? 16.565 6.850 -18.261 1.00 92.06 474 ASP A C 1
ATOM 3837 O O . ASP A 1 474 ? 17.636 6.247 -18.334 1.00 92.06 474 ASP A O 1
ATOM 3841 N N . TYR A 1 475 ? 16.510 8.179 -18.130 1.00 90.69 475 TYR A N 1
ATOM 3842 C CA . TYR A 1 475 ? 17.708 9.015 -18.070 1.00 90.69 475 TYR A CA 1
ATOM 3843 C C . TYR A 1 475 ? 18.624 8.656 -16.896 1.00 90.69 475 TYR A C 1
ATOM 3845 O O . TYR A 1 475 ? 19.840 8.606 -17.067 1.00 90.69 475 TYR A O 1
ATOM 3853 N N . TYR A 1 476 ? 18.074 8.344 -15.719 1.00 90.44 476 TYR A N 1
ATOM 3854 C CA . TYR A 1 476 ? 18.876 7.845 -14.599 1.00 90.44 476 TYR A CA 1
ATOM 3855 C C . TYR A 1 476 ? 19.628 6.553 -14.951 1.00 90.44 476 TYR A C 1
ATOM 3857 O O . TYR A 1 476 ? 20.815 6.438 -14.637 1.00 90.44 476 TYR A O 1
ATOM 3865 N N . ALA A 1 477 ? 18.977 5.599 -15.619 1.00 91.06 477 ALA A N 1
ATOM 3866 C CA . ALA A 1 477 ? 19.616 4.356 -16.038 1.00 91.06 477 ALA A CA 1
ATOM 3867 C C . ALA A 1 477 ? 20.749 4.591 -17.051 1.00 91.06 477 ALA A C 1
ATOM 3869 O O . ALA A 1 477 ? 21.831 4.021 -16.897 1.00 91.06 477 ALA A O 1
ATOM 3870 N N . LEU A 1 478 ? 20.520 5.464 -18.036 1.00 90.94 478 LEU A N 1
ATOM 3871 C CA . LEU A 1 478 ? 21.504 5.842 -19.056 1.00 90.94 478 LEU A CA 1
ATOM 3872 C C . LEU A 1 478 ? 22.738 6.519 -18.441 1.00 90.94 478 LEU A C 1
ATOM 3874 O O . LEU A 1 478 ? 23.870 6.092 -18.673 1.00 90.94 478 LEU A O 1
ATOM 3878 N N . VAL A 1 479 ? 22.523 7.526 -17.589 1.00 88.12 479 VAL A N 1
ATOM 3879 C CA . VAL A 1 479 ? 23.584 8.247 -16.861 1.00 88.12 479 VAL A CA 1
ATOM 3880 C C . VAL A 1 479 ? 24.379 7.282 -15.980 1.00 88.12 479 VAL A C 1
ATOM 3882 O O . VAL A 1 479 ? 25.610 7.312 -15.978 1.00 88.12 479 VAL A O 1
ATOM 3885 N N . ARG A 1 480 ? 23.699 6.380 -15.263 1.00 87.44 480 ARG A N 1
ATOM 3886 C CA . ARG A 1 480 ? 24.358 5.367 -14.429 1.00 87.44 480 ARG A CA 1
ATOM 3887 C C . ARG A 1 480 ? 25.236 4.433 -15.251 1.00 87.44 480 ARG A C 1
ATOM 3889 O O . ARG A 1 480 ? 26.370 4.184 -14.854 1.00 87.44 480 ARG A O 1
ATOM 3896 N N . SER A 1 481 ? 24.734 3.958 -16.387 1.00 87.81 481 SER A N 1
ATOM 3897 C CA . SER A 1 481 ? 25.487 3.100 -17.302 1.00 87.81 481 SER A CA 1
ATOM 3898 C C . SER A 1 481 ? 26.756 3.795 -17.818 1.00 87.81 481 SER A C 1
ATOM 3900 O O . SER A 1 481 ? 27.848 3.225 -17.749 1.00 87.81 481 SER A O 1
ATOM 3902 N N . ALA A 1 482 ? 26.651 5.069 -18.218 1.00 84.06 482 ALA A N 1
ATOM 3903 C CA . ALA A 1 482 ? 27.795 5.871 -18.653 1.00 84.06 482 ALA A CA 1
ATOM 3904 C C . ALA A 1 482 ? 28.846 6.052 -17.540 1.00 84.06 482 ALA A C 1
ATOM 3906 O O . ALA A 1 482 ? 30.043 5.891 -17.784 1.00 84.06 482 ALA A O 1
ATOM 3907 N N . ILE A 1 483 ? 28.413 6.311 -16.301 1.00 80.69 483 ILE A N 1
ATOM 3908 C CA . ILE A 1 483 ? 29.307 6.436 -15.137 1.00 80.69 483 ILE A CA 1
ATOM 3909 C C . ILE A 1 483 ? 30.009 5.111 -14.827 1.00 80.69 483 ILE A C 1
ATOM 3911 O O . ILE A 1 483 ? 31.227 5.101 -14.628 1.00 80.69 483 ILE A O 1
ATOM 3915 N N . SER A 1 484 ? 29.277 3.992 -14.824 1.00 80.12 484 SER A N 1
ATOM 3916 C CA . SER A 1 484 ? 29.834 2.649 -14.603 1.00 80.12 484 SER A CA 1
ATOM 3917 C C . SER A 1 484 ? 30.884 2.269 -15.649 1.00 80.12 484 SER A C 1
ATOM 3919 O O . SER A 1 484 ? 31.863 1.595 -15.325 1.00 80.12 484 SER A O 1
ATOM 3921 N N . ALA A 1 485 ? 30.721 2.738 -16.885 1.00 74.81 485 ALA A N 1
ATOM 3922 C CA . ALA A 1 485 ? 31.699 2.569 -17.956 1.00 74.81 485 ALA A CA 1
ATOM 3923 C C . ALA A 1 485 ? 32.795 3.648 -17.982 1.00 74.81 485 ALA A C 1
ATOM 3925 O O . ALA A 1 485 ? 33.688 3.594 -18.822 1.00 74.81 485 ALA A O 1
ATOM 3926 N N . SER A 1 486 ? 32.741 4.640 -17.085 1.00 75.75 486 SER A N 1
ATOM 3927 C CA . SER A 1 486 ? 33.589 5.841 -17.127 1.00 75.75 486 SER A CA 1
ATOM 3928 C C . SER A 1 486 ? 33.585 6.544 -18.497 1.00 75.75 486 SER A C 1
ATOM 3930 O O . SER A 1 486 ? 34.591 7.127 -18.896 1.00 75.75 486 SER A O 1
ATOM 3932 N N . ASN A 1 487 ? 32.454 6.505 -19.210 1.00 75.88 487 ASN A N 1
ATOM 3933 C CA . ASN A 1 487 ? 32.274 7.161 -20.502 1.00 75.88 487 ASN A CA 1
ATOM 3934 C C . ASN A 1 487 ? 31.663 8.553 -20.296 1.00 75.88 487 ASN A C 1
ATOM 3936 O O . ASN A 1 487 ? 30.452 8.716 -20.137 1.00 75.88 487 ASN A O 1
ATOM 3940 N N . LEU A 1 488 ? 32.538 9.553 -20.258 1.00 75.00 488 LEU A N 1
ATOM 3941 C CA . LEU A 1 488 ? 32.162 10.933 -19.971 1.00 75.00 488 LEU A CA 1
ATOM 3942 C C . LEU A 1 488 ? 31.383 11.578 -21.115 1.00 75.00 488 LEU A C 1
ATOM 3944 O O . LEU A 1 488 ? 30.471 12.356 -20.849 1.00 75.00 488 LEU A O 1
ATOM 3948 N N . ASP A 1 489 ? 31.687 11.246 -22.364 1.00 74.88 489 ASP A N 1
ATOM 3949 C CA . ASP A 1 489 ? 30.998 11.837 -23.510 1.00 74.88 489 ASP A CA 1
ATOM 3950 C C . ASP A 1 489 ? 29.528 11.397 -23.551 1.00 74.88 489 ASP A C 1
ATOM 3952 O O . ASP A 1 489 ? 28.634 12.236 -23.671 1.00 74.88 489 ASP A O 1
ATOM 3956 N N . LEU A 1 490 ? 29.257 10.104 -23.314 1.00 78.81 490 LEU A N 1
ATOM 3957 C CA . LEU A 1 490 ? 27.887 9.594 -23.167 1.00 78.81 490 LEU A CA 1
ATOM 3958 C C . LEU A 1 490 ? 27.158 10.224 -21.986 1.00 78.81 490 LEU A C 1
ATOM 3960 O O . LEU A 1 490 ? 25.972 10.531 -22.080 1.00 78.81 490 LEU A O 1
ATOM 3964 N N . LEU A 1 491 ? 27.861 10.434 -20.876 1.00 80.81 491 LEU A N 1
ATOM 3965 C CA . LEU A 1 491 ? 27.284 11.081 -19.708 1.00 80.81 491 LEU A CA 1
ATOM 3966 C C . LEU A 1 491 ? 26.824 12.512 -20.034 1.00 80.81 491 LEU A C 1
ATOM 3968 O O . LEU A 1 491 ? 25.685 12.864 -19.727 1.00 80.81 491 LEU A O 1
ATOM 3972 N N . HIS A 1 492 ? 27.664 13.316 -20.694 1.00 77.19 492 HIS A N 1
ATOM 3973 C CA . HIS A 1 492 ? 27.288 14.664 -21.135 1.00 77.19 492 HIS A CA 1
ATOM 3974 C C . HIS A 1 492 ? 26.134 14.625 -22.142 1.00 77.19 492 HIS A C 1
ATOM 3976 O O . HIS A 1 492 ? 25.201 15.421 -22.034 1.00 77.19 492 HIS A O 1
ATOM 3982 N N . TYR A 1 493 ? 26.158 13.672 -23.074 1.00 80.88 493 TYR A N 1
ATOM 3983 C CA . TYR A 1 493 ? 25.116 13.500 -24.080 1.00 80.88 493 TYR A CA 1
ATOM 3984 C C . TYR A 1 493 ? 23.747 13.163 -23.461 1.00 80.88 493 TYR A C 1
ATOM 3986 O O . TYR A 1 493 ? 22.741 13.793 -23.790 1.00 80.88 493 TYR A O 1
ATOM 3994 N N . TYR A 1 494 ? 23.685 12.238 -22.500 1.00 86.75 494 TYR A N 1
ATOM 3995 C CA . TYR A 1 494 ? 22.432 11.923 -21.805 1.00 86.75 494 TYR A CA 1
ATOM 3996 C C . TYR A 1 494 ? 21.941 13.074 -20.925 1.00 86.75 494 TYR A C 1
ATOM 3998 O O . TYR A 1 494 ? 20.739 13.327 -20.860 1.00 86.75 494 TYR A O 1
ATOM 4006 N N . MET A 1 495 ? 22.853 13.796 -20.268 1.00 83.56 495 MET A N 1
ATOM 4007 C CA . MET A 1 495 ? 22.501 14.963 -19.455 1.00 83.56 495 MET A CA 1
ATOM 4008 C C . MET A 1 495 ? 21.956 16.115 -20.305 1.00 83.56 495 MET A C 1
ATOM 4010 O O . MET A 1 495 ? 20.996 16.767 -19.897 1.00 83.56 495 MET A O 1
ATOM 4014 N N . TYR A 1 496 ? 22.514 16.333 -21.496 1.00 84.44 496 TYR A N 1
ATOM 4015 C CA . TYR A 1 496 ? 21.995 17.288 -22.473 1.00 84.44 496 TYR A CA 1
ATOM 4016 C C . TYR A 1 496 ? 20.530 17.004 -22.817 1.00 84.44 496 TYR A C 1
ATOM 4018 O O . TYR A 1 496 ? 19.668 17.867 -22.637 1.00 84.44 496 TYR A O 1
ATOM 4026 N N . HIS A 1 497 ? 20.233 15.773 -23.235 1.00 86.44 497 HIS A N 1
ATOM 4027 C CA . HIS A 1 497 ? 18.874 15.372 -23.606 1.00 86.44 497 HIS A CA 1
ATOM 4028 C C . HIS A 1 497 ? 17.908 15.380 -22.420 1.00 86.44 497 HIS A C 1
ATOM 4030 O O . HIS A 1 497 ? 16.767 15.822 -22.557 1.00 86.44 497 HIS A O 1
ATOM 4036 N N . LEU A 1 498 ? 18.370 15.008 -21.222 1.00 87.88 498 LEU A N 1
ATOM 4037 C CA . LEU A 1 498 ? 17.580 15.150 -20.000 1.00 87.88 498 LEU A CA 1
ATOM 4038 C C . LEU A 1 498 ? 17.171 16.613 -19.757 1.00 87.88 498 LEU A C 1
ATOM 4040 O O . LEU A 1 498 ? 16.023 16.876 -19.395 1.00 87.88 498 LEU A O 1
ATOM 4044 N N . ILE A 1 499 ? 18.089 17.567 -19.926 1.00 87.25 499 ILE A N 1
ATOM 4045 C CA . ILE A 1 499 ? 17.809 18.995 -19.721 1.00 87.25 499 ILE A CA 1
ATOM 4046 C C . ILE A 1 499 ? 16.836 19.520 -20.783 1.00 87.25 499 ILE A C 1
ATOM 4048 O O . ILE A 1 499 ? 15.919 20.269 -20.430 1.00 87.25 499 ILE A O 1
ATOM 4052 N N . LEU A 1 500 ? 16.992 19.118 -22.047 1.00 86.44 500 LEU A N 1
ATOM 4053 C CA . LEU A 1 500 ? 16.059 19.481 -23.121 1.00 86.44 500 LEU A CA 1
ATOM 4054 C C . LEU A 1 500 ? 14.635 18.993 -22.832 1.00 86.44 500 LEU A C 1
ATOM 4056 O O . LEU A 1 500 ? 13.680 19.772 -22.911 1.00 86.44 500 LEU A O 1
ATOM 4060 N N . ASP A 1 501 ? 14.498 17.722 -22.457 1.00 87.31 501 ASP A N 1
ATOM 4061 C CA . ASP A 1 501 ? 13.194 17.075 -22.302 1.00 87.31 501 ASP A CA 1
ATOM 4062 C C . ASP A 1 501 ? 12.518 17.446 -20.965 1.00 87.31 501 ASP A C 1
ATOM 4064 O O . ASP A 1 501 ? 11.301 17.660 -20.898 1.00 87.31 501 ASP A O 1
ATOM 4068 N N . TRP A 1 502 ? 13.297 17.545 -19.881 1.00 88.00 502 TRP A N 1
ATOM 4069 C CA . TRP A 1 502 ? 12.785 17.641 -18.507 1.00 88.00 502 TRP A CA 1
ATOM 4070 C C . TRP A 1 502 ? 13.233 18.876 -17.726 1.00 88.00 502 TRP A C 1
ATOM 4072 O O . TRP A 1 502 ? 12.736 19.063 -16.610 1.00 88.00 502 TRP A O 1
ATOM 4082 N N . GLY A 1 503 ? 14.122 19.717 -18.260 1.00 86.62 503 GLY A N 1
ATOM 4083 C CA . GLY A 1 503 ? 14.717 20.844 -17.531 1.00 86.62 503 GLY A CA 1
ATOM 4084 C C . GLY A 1 503 ? 13.667 21.782 -16.931 1.00 86.62 503 GLY A C 1
ATOM 4085 O O . GLY A 1 503 ? 13.566 21.917 -15.714 1.00 86.62 503 GLY A O 1
ATOM 4086 N N . HIS A 1 504 ? 12.789 22.321 -17.776 1.00 85.44 504 HIS A N 1
ATOM 4087 C CA . HIS A 1 504 ? 11.691 23.207 -17.372 1.00 85.44 504 HIS A CA 1
ATOM 4088 C C . HIS A 1 504 ? 10.688 22.563 -16.389 1.00 85.44 504 HIS A C 1
ATOM 4090 O O . HIS A 1 504 ? 10.109 23.254 -15.556 1.00 85.44 504 HIS A O 1
ATOM 4096 N N . LYS A 1 505 ? 10.508 21.232 -16.435 1.00 86.44 505 LYS A N 1
ATOM 4097 C CA . LYS A 1 505 ? 9.617 20.462 -15.534 1.00 86.44 505 LYS A CA 1
ATOM 4098 C C . LYS A 1 505 ? 10.283 20.048 -14.224 1.00 86.44 505 LYS A C 1
ATOM 4100 O O . LYS A 1 505 ? 9.641 19.450 -13.359 1.00 86.44 505 LYS A O 1
ATOM 4105 N N . SER A 1 506 ? 11.584 20.272 -14.096 1.00 83.94 506 SER A N 1
ATOM 4106 C CA . SER A 1 506 ? 12.385 19.814 -12.962 1.00 83.94 506 SER A CA 1
ATOM 4107 C C . SER A 1 506 ? 12.869 20.986 -12.125 1.00 83.94 506 SER A C 1
ATOM 4109 O O . SER A 1 506 ? 13.928 20.898 -11.521 1.00 83.94 506 SER A O 1
ATOM 4111 N N . LEU A 1 507 ? 12.098 22.071 -12.072 1.00 83.69 507 LEU A N 1
ATOM 4112 C CA . LEU A 1 507 ? 12.404 23.263 -11.292 1.00 83.69 507 LEU A CA 1
ATOM 4113 C C . LEU A 1 507 ? 11.300 23.503 -10.258 1.00 83.69 507 LEU A C 1
ATOM 4115 O O . LEU A 1 507 ? 10.118 23.327 -10.546 1.00 83.69 507 LEU A O 1
ATOM 4119 N N . ILE A 1 508 ? 11.690 23.880 -9.042 1.00 82.88 508 ILE A N 1
ATOM 4120 C CA . ILE A 1 508 ? 10.778 24.247 -7.954 1.00 82.88 508 ILE A CA 1
ATOM 4121 C C . ILE A 1 508 ? 11.087 25.654 -7.466 1.00 82.88 508 ILE A C 1
ATOM 4123 O O . ILE A 1 508 ? 12.247 26.059 -7.395 1.00 82.88 508 ILE A O 1
ATOM 4127 N N . HIS A 1 509 ? 10.039 26.390 -7.105 1.00 78.69 509 HIS A N 1
ATOM 4128 C CA . HIS A 1 509 ? 10.171 27.698 -6.481 1.00 78.69 509 HIS A CA 1
ATOM 4129 C C . HIS A 1 509 ? 10.090 27.534 -4.960 1.00 78.69 509 HIS A C 1
ATOM 4131 O O . HIS A 1 509 ? 9.020 27.277 -4.407 1.00 78.69 509 HIS A O 1
ATOM 4137 N N . SER A 1 510 ? 11.230 27.638 -4.281 1.00 72.12 510 SER A N 1
ATOM 4138 C CA . SER A 1 510 ? 11.337 27.456 -2.831 1.00 72.12 510 SER A CA 1
ATOM 4139 C C . SER A 1 510 ? 12.089 28.630 -2.209 1.00 72.12 510 SER A C 1
ATOM 4141 O O . SER A 1 510 ? 13.231 28.903 -2.583 1.00 72.12 510 SER A O 1
ATOM 4143 N N . GLY A 1 511 ? 11.460 29.327 -1.257 1.00 64.38 511 GLY A N 1
ATOM 4144 C CA . GLY A 1 511 ? 12.108 30.411 -0.506 1.00 64.38 511 GLY A CA 1
ATOM 4145 C C . GLY A 1 511 ? 12.559 31.600 -1.364 1.00 64.38 511 GLY A C 1
ATOM 4146 O O . GLY A 1 511 ? 13.602 32.176 -1.088 1.00 64.38 511 GLY A O 1
ATOM 4147 N N . GLY A 1 512 ? 11.820 31.932 -2.430 1.00 67.44 512 GLY A N 1
ATOM 4148 C CA . GLY A 1 512 ? 12.166 33.029 -3.345 1.00 67.44 512 GLY A CA 1
ATOM 4149 C C . GLY A 1 512 ? 13.256 32.692 -4.368 1.00 67.44 512 GLY A C 1
ATOM 4150 O O . GLY A 1 512 ? 13.693 33.574 -5.096 1.00 67.44 512 GLY A O 1
ATOM 4151 N N . SER A 1 513 ? 13.688 31.428 -4.455 1.00 74.88 513 SER A N 1
ATOM 4152 C CA . SER A 1 513 ? 14.686 30.973 -5.428 1.00 74.88 513 SER A CA 1
ATOM 4153 C C . SER A 1 513 ? 14.182 29.779 -6.240 1.00 74.88 513 SER A C 1
ATOM 4155 O O . SER A 1 513 ? 13.485 28.902 -5.722 1.00 74.88 513 SER A O 1
ATOM 4157 N N . LEU A 1 514 ? 14.522 29.760 -7.531 1.00 80.94 514 LEU A N 1
ATOM 4158 C CA . LEU A 1 514 ? 14.273 28.631 -8.424 1.00 80.94 514 LEU A CA 1
ATOM 4159 C C . LEU A 1 514 ? 15.409 27.609 -8.278 1.00 80.94 514 LEU A C 1
ATOM 4161 O O . LEU A 1 514 ? 16.571 27.965 -8.472 1.00 80.94 514 LEU A O 1
ATOM 4165 N N . ASN A 1 515 ? 15.089 26.359 -7.949 1.00 82.44 515 ASN A N 1
ATOM 4166 C CA . ASN A 1 515 ? 16.077 25.297 -7.739 1.00 82.44 515 ASN A CA 1
ATOM 4167 C C . ASN A 1 515 ? 15.713 24.028 -8.509 1.00 82.44 515 ASN A C 1
ATOM 4169 O O . ASN A 1 515 ? 14.540 23.769 -8.779 1.00 82.44 515 ASN A O 1
ATOM 4173 N N . TRP A 1 516 ? 16.723 23.215 -8.824 1.00 82.69 516 TRP A N 1
ATOM 4174 C CA . TRP A 1 516 ? 16.524 21.891 -9.408 1.00 82.69 516 TRP A CA 1
ATOM 4175 C C . TRP A 1 516 ? 15.746 20.968 -8.457 1.00 82.69 516 TRP A C 1
ATOM 4177 O O . TRP A 1 516 ? 16.065 20.839 -7.280 1.00 82.69 516 TRP A O 1
ATOM 4187 N N . ASN A 1 517 ? 14.761 20.270 -9.009 1.00 83.38 517 ASN A N 1
ATOM 4188 C CA . ASN A 1 517 ? 14.014 19.165 -8.417 1.00 83.38 517 ASN A CA 1
ATOM 4189 C C . ASN A 1 517 ? 14.189 17.914 -9.290 1.00 83.38 517 ASN A C 1
ATOM 4191 O O . ASN A 1 517 ? 13.247 17.369 -9.882 1.00 83.38 517 ASN A O 1
ATOM 4195 N N . LEU A 1 518 ? 15.450 17.517 -9.443 1.00 77.69 518 LEU A N 1
ATOM 4196 C CA . LEU A 1 518 ? 15.822 16.258 -10.073 1.00 77.69 518 LEU A CA 1
ATOM 4197 C C . LEU A 1 518 ? 15.637 15.106 -9.069 1.00 77.69 518 LEU A C 1
ATOM 4199 O O . LEU A 1 518 ? 15.733 15.329 -7.860 1.00 77.69 518 LEU A O 1
ATOM 4203 N N . PRO A 1 519 ? 15.385 13.866 -9.531 1.00 76.56 519 PRO A N 1
ATOM 4204 C CA . PRO A 1 519 ? 15.286 12.717 -8.638 1.00 76.56 519 PRO A CA 1
ATOM 4205 C C . PRO A 1 519 ? 16.536 12.594 -7.761 1.00 76.56 519 PRO A C 1
ATOM 4207 O O . PRO A 1 519 ? 17.656 12.649 -8.272 1.00 76.56 519 PRO A O 1
ATOM 4210 N N . VAL A 1 520 ? 16.351 12.367 -6.457 1.00 76.44 520 VAL A N 1
ATOM 4211 C CA . VAL A 1 520 ? 17.449 12.276 -5.471 1.00 76.44 520 VAL A CA 1
ATOM 4212 C C . VAL A 1 520 ? 18.522 11.279 -5.908 1.00 76.44 520 VAL A C 1
ATOM 4214 O O . VAL A 1 520 ? 19.705 11.544 -5.750 1.00 76.44 520 VAL A O 1
ATOM 4217 N N . ASN A 1 521 ? 18.125 10.165 -6.527 1.00 74.19 521 ASN A N 1
ATOM 4218 C CA . ASN A 1 521 ? 19.056 9.150 -7.020 1.00 74.19 521 ASN A CA 1
ATOM 4219 C C . ASN A 1 521 ? 19.963 9.663 -8.143 1.00 74.19 521 ASN A C 1
ATOM 4221 O O . ASN A 1 521 ? 21.116 9.255 -8.208 1.00 74.19 521 ASN A O 1
ATOM 4225 N N . LEU A 1 522 ? 19.460 10.543 -9.012 1.00 75.50 522 LEU A N 1
ATOM 4226 C CA . LEU A 1 522 ? 20.249 11.149 -10.081 1.00 75.50 522 LEU A CA 1
ATOM 4227 C C . LEU A 1 522 ? 21.210 12.198 -9.513 1.00 75.50 522 LEU A C 1
ATOM 4229 O O . LEU A 1 522 ? 22.387 12.187 -9.854 1.00 75.50 522 LEU A O 1
ATOM 4233 N N . LEU A 1 523 ? 20.730 13.046 -8.597 1.00 73.00 523 LEU A N 1
ATOM 4234 C CA . LEU A 1 523 ? 21.572 14.024 -7.899 1.00 73.00 523 LEU A CA 1
ATOM 4235 C C . LEU A 1 523 ? 22.689 13.336 -7.113 1.00 73.00 523 LEU A C 1
ATOM 4237 O O . LEU A 1 523 ? 23.843 13.731 -7.225 1.00 73.00 523 LEU A O 1
ATOM 4241 N N . LYS A 1 524 ? 22.347 12.270 -6.384 1.00 74.25 524 LYS A N 1
ATOM 4242 C CA . LYS A 1 524 ? 23.298 11.456 -5.630 1.00 74.25 524 LYS A CA 1
ATOM 4243 C C . LYS A 1 524 ? 24.308 10.762 -6.542 1.00 74.25 524 LYS A C 1
ATOM 4245 O O . LYS A 1 524 ? 25.492 10.733 -6.250 1.00 74.25 524 LYS A O 1
ATOM 4250 N N . LEU A 1 525 ? 23.856 10.224 -7.672 1.00 74.62 525 LEU A N 1
ATOM 4251 C CA . LEU A 1 525 ? 24.728 9.569 -8.647 1.00 74.62 525 LEU A CA 1
ATOM 4252 C C . LEU A 1 525 ? 25.753 10.547 -9.249 1.00 74.62 525 LEU A C 1
ATOM 4254 O O . LEU A 1 525 ? 26.931 10.209 -9.380 1.00 74.62 525 LEU A O 1
ATOM 4258 N N . ILE A 1 526 ? 25.311 11.762 -9.581 1.00 68.31 526 ILE A N 1
ATOM 4259 C CA . ILE A 1 526 ? 26.190 12.848 -10.030 1.00 68.31 526 ILE A CA 1
ATOM 4260 C C . ILE A 1 526 ? 27.128 13.246 -8.885 1.00 68.31 526 ILE A C 1
ATOM 4262 O O . ILE A 1 526 ? 28.324 13.420 -9.119 1.00 68.31 526 ILE A O 1
ATOM 4266 N N . SER A 1 527 ? 26.624 13.308 -7.644 1.00 67.69 527 SER A N 1
ATOM 4267 C CA . SER A 1 527 ? 27.423 13.763 -6.513 1.00 67.69 527 SER A CA 1
ATOM 4268 C C . SER A 1 527 ? 28.490 12.793 -6.036 1.00 67.69 527 SER A C 1
ATOM 4270 O O . SER A 1 527 ? 29.624 13.181 -5.772 1.00 67.69 527 SER A O 1
ATOM 4272 N N . ASP A 1 528 ? 28.163 11.512 -5.973 1.00 65.25 528 ASP A N 1
ATOM 4273 C CA . ASP A 1 528 ? 29.091 10.466 -5.544 1.00 65.25 528 ASP A CA 1
ATOM 4274 C C . ASP A 1 528 ? 30.225 10.280 -6.577 1.00 65.25 528 ASP A C 1
ATOM 4276 O O . ASP A 1 528 ? 31.293 9.752 -6.270 1.00 65.25 528 ASP A O 1
ATOM 4280 N N . SER A 1 529 ? 30.031 10.790 -7.799 1.00 63.12 529 SER A N 1
ATOM 4281 C CA . SER A 1 529 ? 31.022 10.796 -8.879 1.00 63.12 529 SER A CA 1
ATOM 4282 C C . SER A 1 529 ? 31.966 12.019 -8.850 1.00 63.12 529 SER A C 1
ATOM 4284 O O . SER A 1 529 ? 32.904 12.073 -9.650 1.00 63.12 529 SER A O 1
ATOM 4286 N N . PHE A 1 530 ? 31.782 12.979 -7.923 1.00 54.03 530 PHE A N 1
ATOM 4287 C CA . PHE A 1 530 ? 32.503 14.272 -7.858 1.00 54.03 530 PHE A CA 1
ATOM 4288 C C . PHE A 1 530 ? 34.024 14.194 -7.640 1.00 54.03 530 PHE A C 1
ATOM 4290 O O . PHE A 1 530 ? 34.716 15.205 -7.770 1.00 54.03 530 PHE A O 1
ATOM 4297 N N . HIS A 1 531 ? 34.582 13.024 -7.331 1.00 53.31 531 HIS A N 1
ATOM 4298 C CA . HIS A 1 531 ? 36.027 12.871 -7.127 1.00 53.31 531 HIS A CA 1
ATOM 4299 C C . HIS A 1 531 ? 36.845 12.857 -8.436 1.00 53.31 531 HIS A C 1
ATOM 4301 O O . HIS A 1 531 ? 38.073 12.916 -8.388 1.00 53.31 531 HIS A O 1
ATOM 4307 N N . LYS A 1 532 ? 36.195 12.822 -9.608 1.00 58.88 532 LYS A N 1
ATOM 4308 C CA . LYS A 1 532 ? 36.845 12.917 -10.928 1.00 58.88 532 LYS A CA 1
ATOM 4309 C C . LYS A 1 532 ? 36.796 14.368 -11.438 1.00 58.88 532 LYS A C 1
ATOM 4311 O O . LYS A 1 532 ? 35.737 14.992 -11.396 1.00 58.88 532 LYS A O 1
ATOM 4316 N N . LYS A 1 533 ? 37.925 14.908 -11.933 1.00 55.56 533 LYS A N 1
ATOM 4317 C CA . LYS A 1 533 ? 38.065 16.300 -12.439 1.00 55.56 533 LYS A CA 1
ATOM 4318 C C . LYS A 1 533 ? 36.946 16.711 -13.413 1.00 55.56 533 LYS A C 1
ATOM 4320 O O . LYS A 1 533 ? 36.532 17.864 -13.387 1.00 55.56 533 LYS A O 1
ATOM 4325 N N . ASP A 1 534 ? 36.425 15.762 -14.183 1.00 55.53 534 ASP A N 1
ATOM 4326 C CA . ASP A 1 534 ? 35.505 15.996 -15.299 1.00 55.53 534 ASP A CA 1
ATOM 4327 C C . ASP A 1 534 ? 34.014 16.058 -14.903 1.00 55.53 534 ASP A C 1
ATOM 4329 O O . ASP A 1 534 ? 33.186 16.528 -15.678 1.00 55.53 534 ASP A O 1
ATOM 4333 N N . VAL A 1 535 ? 33.644 15.666 -13.674 1.00 60.69 535 VAL A N 1
ATOM 4334 C CA . VAL A 1 535 ? 32.257 15.804 -13.164 1.00 60.69 535 VAL A CA 1
ATOM 4335 C C . VAL A 1 535 ? 31.958 17.245 -12.723 1.00 60.69 535 VAL A C 1
ATOM 4337 O O . VAL A 1 535 ? 30.801 17.671 -12.704 1.00 60.69 535 VAL A O 1
ATOM 4340 N N . LYS A 1 536 ? 33.001 18.052 -12.471 1.00 64.75 536 LYS A N 1
ATOM 4341 C CA . LYS A 1 536 ? 32.868 19.503 -12.250 1.00 64.75 536 LYS A CA 1
ATOM 4342 C C . LYS A 1 536 ? 32.248 20.210 -13.457 1.00 64.75 536 LYS A C 1
ATOM 4344 O O . LYS A 1 536 ? 31.442 21.114 -13.281 1.00 64.75 536 LYS A O 1
ATOM 4349 N N . THR A 1 537 ? 32.560 19.750 -14.665 1.00 69.25 537 THR A N 1
ATOM 4350 C CA . THR A 1 537 ? 32.055 20.289 -15.935 1.00 69.25 537 THR A CA 1
ATOM 4351 C C . THR A 1 537 ? 30.544 20.080 -16.099 1.00 69.25 537 THR A C 1
ATOM 4353 O O . THR A 1 537 ? 29.830 20.956 -16.592 1.00 69.25 537 THR A O 1
ATOM 4356 N N . ILE A 1 538 ? 30.024 18.951 -15.607 1.00 72.44 538 ILE A N 1
ATOM 4357 C CA . ILE A 1 538 ? 28.585 18.642 -15.595 1.00 72.44 538 ILE A CA 1
ATOM 4358 C C . ILE A 1 538 ? 27.858 19.485 -14.545 1.00 72.44 538 ILE A C 1
ATOM 4360 O O . ILE A 1 538 ? 26.782 20.008 -14.832 1.00 72.44 538 ILE A O 1
ATOM 4364 N N . SER A 1 539 ? 28.449 19.665 -13.356 1.00 73.81 539 SER A N 1
ATOM 4365 C CA . SER A 1 539 ? 27.910 20.582 -12.338 1.00 73.81 539 SER A CA 1
ATOM 4366 C C . SER A 1 539 ? 27.820 22.001 -12.879 1.00 73.81 539 SER A C 1
ATOM 4368 O O . SER A 1 539 ? 26.761 22.613 -12.799 1.00 73.81 539 SER A O 1
ATOM 4370 N N . GLN A 1 540 ? 28.890 22.477 -13.523 1.00 77.62 540 GLN A N 1
ATOM 4371 C CA . GLN A 1 540 ? 28.920 23.798 -14.142 1.00 77.62 540 GLN A CA 1
ATOM 4372 C C . GLN A 1 540 ? 27.829 23.937 -15.205 1.00 77.62 540 GLN A C 1
ATOM 4374 O O . GLN A 1 540 ? 27.098 24.917 -15.217 1.00 77.62 540 GLN A O 1
ATOM 4379 N N . THR A 1 541 ? 27.644 22.916 -16.044 1.00 78.56 541 THR A N 1
ATOM 4380 C CA . THR A 1 541 ? 26.572 22.906 -17.049 1.00 78.56 541 THR A CA 1
ATOM 4381 C C . THR A 1 541 ? 25.188 22.998 -16.397 1.00 78.56 541 THR A C 1
ATOM 4383 O O . THR A 1 541 ? 24.339 23.760 -16.859 1.00 78.56 541 THR A O 1
ATOM 4386 N N . LEU A 1 542 ? 24.941 22.262 -15.307 1.00 82.75 542 LEU A N 1
ATOM 4387 C CA . LEU A 1 542 ? 23.679 22.325 -14.560 1.00 82.75 542 LEU A CA 1
ATOM 4388 C C . LEU A 1 542 ? 23.471 23.676 -13.861 1.00 82.75 542 LEU A C 1
ATOM 4390 O O . LEU A 1 542 ? 22.332 24.145 -13.788 1.00 82.75 542 LEU A O 1
ATOM 4394 N N . GLU A 1 543 ? 24.537 24.292 -13.355 1.00 84.44 543 GLU A N 1
ATOM 4395 C CA . GLU A 1 543 ? 24.527 25.611 -12.716 1.00 84.44 543 GLU A CA 1
ATOM 4396 C C . GLU A 1 543 ? 24.275 26.729 -13.729 1.00 84.44 543 GLU A C 1
ATOM 4398 O O . GLU A 1 543 ? 23.373 27.541 -13.524 1.00 84.44 543 GLU A O 1
ATOM 4403 N N . ASP A 1 544 ? 24.986 26.725 -14.856 1.00 84.94 544 ASP A N 1
ATOM 4404 C CA . ASP A 1 544 ? 24.823 27.694 -15.943 1.00 84.94 544 ASP A CA 1
ATOM 4405 C C . ASP A 1 544 ? 23.423 27.593 -16.562 1.00 84.94 544 ASP A C 1
ATOM 4407 O O . ASP A 1 544 ? 22.764 28.600 -16.837 1.00 84.94 544 ASP A O 1
ATOM 4411 N N . THR A 1 545 ? 22.918 26.367 -16.717 1.00 86.25 545 THR A N 1
ATOM 4412 C CA . THR A 1 545 ? 21.544 26.125 -17.168 1.00 86.25 545 THR A CA 1
ATOM 4413 C C . THR A 1 545 ? 20.533 26.652 -16.146 1.00 86.25 545 THR A C 1
ATOM 4415 O O . THR A 1 545 ? 19.561 27.311 -16.521 1.00 86.25 545 THR A O 1
ATOM 4418 N N . LEU A 1 546 ? 20.746 26.410 -14.847 1.00 86.31 546 LEU A N 1
ATOM 4419 C CA . LEU A 1 546 ? 19.876 26.936 -13.791 1.00 86.31 546 LEU A CA 1
ATOM 4420 C C . LEU A 1 546 ? 19.887 28.466 -13.756 1.00 86.31 546 LEU A C 1
ATOM 4422 O O . LEU A 1 546 ? 18.839 29.079 -13.555 1.00 86.31 546 LEU A O 1
ATOM 4426 N N . PHE A 1 547 ? 21.054 29.078 -13.957 1.00 87.75 547 PHE A N 1
ATOM 4427 C CA . PHE A 1 547 ? 21.200 30.524 -14.060 1.00 87.75 547 PHE A CA 1
ATOM 4428 C C . PHE A 1 547 ? 20.362 31.072 -15.217 1.00 87.75 547 PHE A C 1
ATOM 4430 O O . PHE A 1 547 ? 19.573 31.994 -15.013 1.00 87.75 547 PHE A O 1
ATOM 4437 N N . TRP A 1 548 ? 20.430 30.443 -16.393 1.00 88.94 548 TRP A N 1
ATOM 4438 C CA . TRP A 1 548 ? 19.595 30.827 -17.531 1.00 88.94 548 TRP A CA 1
ATOM 4439 C C . TRP A 1 548 ? 18.089 30.717 -17.234 1.00 88.94 548 TRP A C 1
ATOM 4441 O O . TRP A 1 548 ? 17.325 31.634 -17.555 1.00 88.94 548 TRP A O 1
ATOM 4451 N N . TYR A 1 549 ? 17.651 29.634 -16.581 1.00 88.12 549 TYR A N 1
ATOM 4452 C CA . TYR A 1 549 ? 16.250 29.466 -16.181 1.00 88.12 549 TYR A CA 1
ATOM 4453 C C . TYR A 1 549 ? 15.800 30.534 -15.178 1.00 88.12 549 TYR A C 1
ATOM 4455 O O . TYR A 1 549 ? 14.691 31.050 -15.314 1.00 88.12 549 TYR A O 1
ATOM 4463 N N . LYS A 1 550 ? 16.650 30.898 -14.207 1.00 86.69 550 LYS A N 1
ATOM 4464 C CA . LYS A 1 550 ? 16.385 31.986 -13.250 1.00 86.69 550 LYS A CA 1
ATOM 4465 C C . LYS A 1 550 ? 16.200 33.316 -13.972 1.00 86.69 550 LYS A C 1
ATOM 4467 O O . LYS A 1 550 ? 15.144 33.923 -13.844 1.00 86.69 550 LYS A O 1
ATOM 4472 N N . SER A 1 551 ? 17.159 33.707 -14.813 1.00 85.44 551 SER A N 1
ATOM 4473 C CA . SER A 1 551 ? 17.073 34.956 -15.579 1.00 85.44 551 SER A CA 1
ATOM 4474 C C . SER A 1 551 ? 15.840 35.004 -16.486 1.00 85.44 551 SER A C 1
ATOM 4476 O O . SER A 1 551 ? 15.201 36.045 -16.614 1.00 85.44 551 SER A O 1
ATOM 4478 N N . SER A 1 552 ? 15.471 33.873 -17.091 1.00 84.06 552 SER A N 1
ATOM 4479 C CA . SER A 1 552 ? 14.277 33.781 -17.937 1.00 84.06 552 SER A CA 1
ATOM 4480 C C . SER A 1 552 ? 12.979 33.875 -17.132 1.00 84.06 552 SER A C 1
ATOM 4482 O O . SER A 1 552 ? 12.031 34.524 -17.575 1.00 84.06 552 SER A O 1
ATOM 4484 N N . TYR A 1 553 ? 12.936 33.255 -15.951 1.00 84.31 553 TYR A N 1
ATOM 4485 C CA . TYR A 1 553 ? 11.801 33.332 -15.033 1.00 84.31 553 TYR A CA 1
ATOM 4486 C C . TYR A 1 553 ? 11.599 34.756 -14.510 1.00 84.31 553 TYR A C 1
ATOM 4488 O O . TYR A 1 553 ? 10.475 35.251 -14.531 1.00 84.31 553 TYR A O 1
ATOM 4496 N N . ASP A 1 554 ? 12.679 35.442 -14.134 1.00 82.88 554 ASP A N 1
ATOM 4497 C CA . ASP A 1 554 ? 12.628 36.825 -13.651 1.00 82.88 554 ASP A CA 1
ATOM 4498 C C . ASP A 1 554 ? 12.104 37.794 -14.727 1.00 82.88 554 ASP A C 1
ATOM 4500 O O . ASP A 1 554 ? 11.414 38.762 -14.415 1.00 82.88 554 ASP A O 1
ATOM 4504 N N . GLN A 1 555 ? 12.375 37.514 -16.006 1.00 81.56 555 GLN A N 1
ATOM 4505 C CA . GLN A 1 555 ? 11.902 38.327 -17.132 1.00 81.56 555 GLN A CA 1
ATOM 4506 C C . GLN A 1 555 ? 10.466 38.007 -17.569 1.00 81.56 555 GLN A C 1
ATOM 4508 O O . GLN A 1 555 ? 9.739 38.907 -17.985 1.00 81.56 555 GLN A O 1
ATOM 4513 N N . LYS A 1 556 ? 10.059 36.731 -17.538 1.00 82.19 556 LYS A N 1
ATOM 4514 C CA . LYS A 1 556 ? 8.799 36.257 -18.151 1.00 82.19 556 LYS A CA 1
ATOM 4515 C C . LYS A 1 556 ? 7.744 35.790 -17.145 1.00 82.19 556 LYS A C 1
ATOM 4517 O O . LYS A 1 556 ? 6.647 35.413 -17.554 1.00 82.19 556 LYS A O 1
ATOM 4522 N N . GLY A 1 557 ? 8.070 35.736 -15.854 1.00 77.62 557 GLY A N 1
ATOM 4523 C CA . GLY A 1 557 ? 7.202 35.226 -14.784 1.00 77.62 557 GLY A CA 1
ATOM 4524 C C . GLY A 1 557 ? 6.855 33.733 -14.889 1.00 77.62 557 GLY A C 1
ATOM 4525 O O . GLY A 1 557 ? 6.028 33.237 -14.128 1.00 77.62 557 GLY A O 1
ATOM 4526 N N . THR A 1 558 ? 7.449 33.010 -15.841 1.00 80.69 558 THR A N 1
ATOM 4527 C CA . THR A 1 558 ? 7.186 31.596 -16.138 1.00 80.69 558 THR A CA 1
ATOM 4528 C C . THR A 1 558 ? 8.486 30.897 -16.529 1.00 80.69 558 THR A C 1
ATOM 4530 O O . THR A 1 558 ? 9.429 31.545 -16.978 1.00 80.69 558 THR A O 1
ATOM 4533 N N . VAL A 1 559 ? 8.564 29.578 -16.328 1.00 82.94 559 VAL A N 1
ATOM 4534 C CA . VAL A 1 559 ? 9.743 28.769 -16.681 1.00 82.94 559 VAL A CA 1
ATOM 4535 C C . VAL A 1 559 ? 9.577 28.262 -18.123 1.00 82.94 559 VAL A C 1
ATOM 4537 O O . VAL A 1 559 ? 8.767 27.358 -18.340 1.00 82.94 559 VAL A O 1
ATOM 4540 N N . PRO A 1 560 ? 10.287 28.825 -19.122 1.00 83.81 560 PRO A N 1
ATOM 4541 C CA . PRO A 1 560 ? 10.151 28.393 -20.513 1.00 83.81 560 PRO A CA 1
ATOM 4542 C C . PRO A 1 560 ? 10.868 27.063 -20.749 1.00 83.81 560 PRO A C 1
ATOM 4544 O O . PRO A 1 560 ? 11.789 26.730 -20.017 1.00 83.81 560 PRO A O 1
ATOM 4547 N N . GLN A 1 561 ? 10.524 26.325 -21.804 1.00 86.75 561 GLN A N 1
ATOM 4548 C CA . GLN A 1 561 ? 11.388 25.244 -22.286 1.00 86.75 561 GLN A CA 1
ATOM 4549 C C . GLN A 1 561 ? 12.661 25.841 -22.911 1.00 86.75 561 GLN A C 1
ATOM 4551 O O . GLN A 1 561 ? 12.582 26.803 -23.677 1.00 86.75 561 GLN A O 1
ATOM 4556 N N . ILE A 1 562 ? 13.835 25.302 -22.565 1.00 85.44 562 ILE A N 1
ATOM 4557 C CA . ILE A 1 562 ? 15.108 25.744 -23.147 1.00 85.44 562 ILE A CA 1
ATOM 4558 C C . ILE A 1 562 ? 15.211 25.295 -24.610 1.00 85.44 562 ILE A C 1
ATOM 4560 O O . ILE A 1 562 ? 14.875 24.157 -24.934 1.00 85.44 562 ILE A O 1
ATOM 4564 N N . SER A 1 563 ? 15.661 26.185 -25.498 1.00 85.62 563 SER A N 1
ATOM 4565 C CA . SER A 1 563 ? 15.890 25.831 -26.901 1.00 85.62 563 SER A CA 1
ATOM 4566 C C . SER A 1 563 ? 17.231 25.120 -27.083 1.00 85.62 563 SER A C 1
ATOM 4568 O O . SER A 1 563 ? 18.178 25.332 -26.320 1.00 85.62 563 SER A O 1
ATOM 4570 N N . VAL A 1 564 ? 17.319 24.309 -28.140 1.00 82.75 564 VAL A N 1
ATOM 4571 C CA . VAL A 1 564 ? 18.550 23.615 -28.553 1.00 82.75 564 VAL A CA 1
ATOM 4572 C C . VAL A 1 564 ? 19.711 24.597 -28.718 1.00 82.75 564 VAL A C 1
ATOM 4574 O O . VAL A 1 564 ? 20.790 24.357 -28.194 1.00 82.75 564 VAL A O 1
ATOM 4577 N N . GLU A 1 565 ? 19.484 25.737 -29.371 1.00 82.88 565 GLU A N 1
ATOM 4578 C CA . GLU A 1 565 ? 20.506 26.769 -29.598 1.00 82.88 565 GLU A CA 1
ATOM 4579 C C . GLU A 1 565 ? 21.084 27.326 -28.292 1.00 82.88 565 GLU A C 1
ATOM 4581 O O . GLU A 1 565 ? 22.298 27.461 -28.141 1.00 82.88 565 GLU A O 1
ATOM 4586 N N . ILE A 1 566 ? 20.220 27.620 -27.317 1.00 83.62 566 ILE A N 1
ATOM 4587 C CA . ILE A 1 566 ? 20.634 28.177 -26.027 1.00 83.62 566 ILE A CA 1
ATOM 4588 C C . ILE A 1 566 ? 21.399 27.133 -25.222 1.00 83.62 566 ILE A C 1
ATOM 4590 O O . ILE A 1 566 ? 22.461 27.439 -24.677 1.00 83.62 566 ILE A O 1
ATOM 4594 N N . LEU A 1 567 ? 20.891 25.901 -25.159 1.00 82.06 567 LEU A N 1
ATOM 4595 C CA . LEU A 1 567 ? 21.573 24.838 -24.432 1.00 82.06 567 LEU A CA 1
ATOM 4596 C C . LEU A 1 567 ? 22.914 24.483 -25.090 1.00 82.06 567 LEU A C 1
ATOM 4598 O O . LEU A 1 567 ? 23.895 24.266 -24.381 1.00 82.06 567 LEU A O 1
ATOM 4602 N N . ASN A 1 568 ? 22.994 24.522 -26.422 1.00 80.44 568 ASN A N 1
ATOM 4603 C CA . ASN A 1 568 ? 24.252 24.364 -27.147 1.00 80.44 568 ASN A CA 1
ATOM 4604 C C . ASN A 1 568 ? 25.245 25.468 -26.781 1.00 80.44 568 ASN A C 1
ATOM 4606 O O . ASN A 1 568 ? 26.400 25.169 -26.508 1.00 80.44 568 ASN A O 1
ATOM 4610 N N . ASN A 1 569 ? 24.812 26.726 -26.684 1.00 80.44 569 ASN A N 1
ATOM 4611 C CA . ASN A 1 569 ? 25.681 27.829 -26.260 1.00 80.44 569 ASN A CA 1
ATOM 4612 C C . ASN A 1 569 ? 26.191 27.685 -24.818 1.00 80.44 569 ASN A C 1
ATOM 4614 O O . ASN A 1 569 ? 27.283 28.161 -24.505 1.00 80.44 569 ASN A O 1
ATOM 4618 N N . ILE A 1 570 ? 25.412 27.059 -23.934 1.00 79.62 570 ILE A N 1
ATOM 4619 C CA . ILE A 1 570 ? 25.828 26.765 -22.557 1.00 79.62 570 ILE A CA 1
ATOM 4620 C C . ILE A 1 570 ? 26.845 25.618 -22.552 1.00 79.62 570 ILE A C 1
ATOM 4622 O O . ILE A 1 570 ? 27.905 25.742 -21.948 1.00 79.62 570 ILE A O 1
ATOM 4626 N N . ILE A 1 571 ? 26.574 24.535 -23.280 1.00 73.88 571 ILE A N 1
ATOM 4627 C CA . ILE A 1 571 ? 27.423 23.336 -23.283 1.00 73.88 571 ILE A CA 1
ATOM 4628 C C . ILE A 1 571 ? 28.686 23.506 -24.123 1.00 73.88 571 ILE A C 1
ATOM 4630 O O . ILE A 1 571 ? 29.715 22.955 -23.766 1.00 73.88 571 ILE A O 1
ATOM 4634 N N . LEU A 1 572 ? 28.688 24.297 -25.196 1.00 69.75 572 LEU A N 1
ATOM 4635 C CA . LEU A 1 572 ? 29.908 24.588 -25.963 1.00 69.75 572 LEU A CA 1
ATOM 4636 C C . LEU A 1 572 ? 30.984 25.273 -25.103 1.00 69.75 572 LEU A C 1
ATOM 4638 O O . LEU A 1 572 ? 32.170 25.156 -25.405 1.00 69.75 572 LEU A O 1
ATOM 4642 N N . LYS A 1 573 ? 30.589 25.948 -24.015 1.00 67.94 573 LYS A N 1
ATOM 4643 C CA . LYS A 1 573 ? 31.520 26.536 -23.040 1.00 67.94 573 LYS A CA 1
ATOM 4644 C C . LYS A 1 573 ? 32.168 25.493 -22.131 1.00 67.94 573 LYS A C 1
ATOM 4646 O O . LYS A 1 573 ? 33.243 25.755 -21.601 1.00 67.94 573 LYS A O 1
ATOM 4651 N N . THR A 1 574 ? 31.527 24.342 -21.935 1.00 64.94 574 THR A N 1
ATOM 4652 C CA . THR A 1 574 ? 31.925 23.334 -20.943 1.00 64.94 574 THR A CA 1
ATOM 4653 C C . THR A 1 574 ? 32.402 22.022 -21.584 1.00 64.94 574 THR A C 1
ATOM 4655 O O . THR A 1 574 ? 33.381 21.449 -21.119 1.00 64.94 574 THR A O 1
ATOM 4658 N N . ALA A 1 575 ? 31.787 21.567 -22.679 1.00 64.62 575 ALA A N 1
ATOM 4659 C CA . ALA A 1 575 ? 32.081 20.317 -23.388 1.00 64.62 575 ALA A CA 1
ATOM 4660 C C . ALA A 1 575 ? 31.852 20.423 -24.925 1.00 64.62 575 ALA A C 1
ATOM 4662 O O . ALA A 1 575 ? 30.915 19.826 -25.467 1.00 64.62 575 ALA A O 1
ATOM 4663 N N . PRO A 1 576 ? 32.712 21.149 -25.671 1.00 57.81 576 PRO A N 1
ATOM 4664 C CA . PRO A 1 576 ? 32.487 21.480 -27.086 1.00 57.81 576 PRO A CA 1
ATOM 4665 C C . PRO A 1 576 ? 32.473 20.290 -28.068 1.00 57.81 576 PRO A C 1
ATOM 4667 O O . PRO A 1 576 ? 31.880 20.398 -29.139 1.00 57.81 576 PRO A O 1
ATOM 4670 N N . ALA A 1 577 ? 33.068 19.146 -27.712 1.00 57.16 577 ALA A N 1
ATOM 4671 C CA . ALA A 1 577 ? 33.138 17.957 -28.573 1.00 57.16 577 ALA A CA 1
ATOM 4672 C C . ALA A 1 577 ? 31.840 17.112 -28.606 1.00 57.16 577 ALA A C 1
ATOM 4674 O O . ALA A 1 577 ? 31.660 16.287 -29.500 1.00 57.16 577 ALA A O 1
ATOM 4675 N N . VAL A 1 578 ? 30.918 17.314 -27.655 1.00 59.34 578 VAL A N 1
ATOM 4676 C CA . VAL A 1 578 ? 29.775 16.405 -27.419 1.00 59.34 578 VAL A CA 1
ATOM 4677 C C . VAL A 1 578 ? 28.576 16.687 -28.338 1.00 59.34 578 VAL A C 1
ATOM 4679 O O . VAL A 1 578 ? 27.806 15.782 -28.641 1.00 59.34 578 VAL A O 1
ATOM 4682 N N . ILE A 1 579 ? 28.398 17.922 -28.817 1.00 56.00 579 ILE A N 1
ATOM 4683 C CA . ILE A 1 579 ? 27.162 18.319 -29.524 1.00 56.00 579 ILE A CA 1
ATOM 4684 C C . ILE A 1 579 ? 27.235 18.064 -31.035 1.00 56.00 579 ILE A C 1
ATOM 4686 O O . ILE A 1 579 ? 26.271 17.583 -31.625 1.00 56.00 579 ILE A O 1
ATOM 4690 N N . ASN A 1 580 ? 28.369 18.367 -31.671 1.00 51.66 580 ASN A N 1
ATOM 4691 C CA . ASN A 1 580 ? 28.450 18.402 -33.138 1.00 51.66 580 ASN A CA 1
ATOM 4692 C C . ASN A 1 580 ? 28.968 17.101 -33.768 1.00 51.66 580 ASN A C 1
ATOM 4694 O O . ASN A 1 580 ? 28.692 16.832 -34.940 1.00 51.66 580 ASN A O 1
ATOM 4698 N N . GLU A 1 581 ? 29.702 16.283 -33.010 1.00 53.69 581 GLU A N 1
ATOM 4699 C CA . GLU A 1 581 ? 30.387 15.103 -33.551 1.00 53.69 581 GLU A CA 1
ATOM 4700 C C . GLU A 1 581 ? 29.899 13.775 -32.959 1.00 53.69 581 GLU A C 1
ATOM 4702 O O . GLU A 1 581 ? 30.068 12.730 -33.583 1.00 53.69 581 GLU A O 1
ATOM 4707 N N . PHE A 1 582 ? 29.236 13.787 -31.802 1.00 55.59 582 PHE A N 1
ATOM 4708 C CA . PHE A 1 582 ? 28.925 12.569 -31.051 1.00 55.59 582 PHE A CA 1
ATOM 4709 C C . PHE A 1 582 ? 27.988 11.577 -31.777 1.00 55.59 582 PHE A C 1
ATOM 4711 O O . PHE A 1 582 ? 28.321 10.391 -31.825 1.00 55.59 582 PHE A O 1
ATOM 4718 N N . PRO A 1 583 ? 26.901 11.997 -32.464 1.00 52.75 583 PRO A N 1
ATOM 4719 C CA . PRO A 1 583 ? 26.084 11.071 -33.262 1.00 52.75 583 PRO A CA 1
ATOM 4720 C C . PRO A 1 583 ? 26.853 10.436 -34.434 1.00 52.75 583 PRO A C 1
ATOM 4722 O O . PRO A 1 583 ? 26.564 9.308 -34.834 1.00 52.75 583 PRO A O 1
ATOM 4725 N N . LYS A 1 584 ? 27.850 11.153 -34.975 1.00 51.91 584 LYS A N 1
ATOM 4726 C CA . LYS A 1 584 ? 28.690 10.719 -36.105 1.00 51.91 584 LYS A CA 1
ATOM 4727 C C . LYS A 1 584 ? 29.881 9.864 -35.654 1.00 51.91 584 LYS A C 1
ATOM 4729 O O . LYS A 1 584 ? 30.366 9.040 -36.424 1.00 51.91 584 LYS A O 1
ATOM 4734 N N . LEU A 1 585 ? 30.336 10.039 -34.413 1.00 51.53 585 LEU A N 1
ATOM 4735 C CA . LEU A 1 585 ? 31.506 9.376 -33.835 1.00 51.53 585 LEU A CA 1
ATOM 4736 C C . LEU A 1 585 ? 31.169 8.261 -32.841 1.00 51.53 585 LEU A C 1
ATOM 4738 O O . LEU A 1 585 ? 32.093 7.551 -32.443 1.00 51.53 585 LEU A O 1
ATOM 4742 N N . LEU A 1 586 ? 29.894 8.050 -32.486 1.00 57.66 586 LEU A N 1
ATOM 4743 C CA . LEU A 1 586 ? 29.453 7.010 -31.546 1.00 57.66 586 LEU A CA 1
ATOM 4744 C C . LEU A 1 586 ? 30.123 5.642 -31.818 1.00 57.66 586 LEU A C 1
ATOM 4746 O O . LEU A 1 586 ? 30.712 5.091 -30.889 1.00 57.66 586 LEU A O 1
ATOM 4750 N N . PRO A 1 587 ? 30.188 5.117 -33.063 1.00 50.50 587 PRO A N 1
ATOM 4751 C CA . PRO A 1 587 ? 30.852 3.836 -33.328 1.00 50.50 587 PRO A CA 1
ATOM 4752 C C . PRO A 1 587 ? 32.387 3.877 -33.166 1.00 50.50 587 PRO A C 1
ATOM 4754 O O . PRO A 1 587 ? 32.992 2.890 -32.752 1.00 50.50 587 PRO A O 1
ATOM 4757 N N . LEU A 1 588 ? 33.027 5.014 -33.471 1.00 48.69 588 LEU A N 1
ATOM 4758 C CA . LEU A 1 588 ? 34.489 5.197 -33.479 1.00 48.69 588 LEU A CA 1
ATOM 4759 C C . LEU A 1 588 ? 35.059 5.523 -32.086 1.00 48.69 588 LEU A C 1
ATOM 4761 O O . LEU A 1 588 ? 36.136 5.043 -31.725 1.00 48.69 588 LEU A O 1
ATOM 4765 N N . GLN A 1 589 ? 34.338 6.299 -31.275 1.00 53.16 589 GLN A N 1
ATOM 4766 C CA . GLN A 1 589 ? 34.699 6.609 -29.885 1.00 53.16 589 GLN A CA 1
ATOM 4767 C C . GLN A 1 589 ? 34.489 5.397 -28.964 1.00 53.16 589 GLN A C 1
ATOM 4769 O O . GLN A 1 589 ? 35.310 5.148 -28.079 1.00 53.16 589 GLN A O 1
ATOM 4774 N N . MET A 1 590 ? 33.476 4.566 -29.240 1.00 50.88 590 MET A N 1
ATOM 4775 C CA . MET A 1 590 ? 33.269 3.272 -28.573 1.00 50.88 590 MET A CA 1
ATOM 4776 C C . MET A 1 590 ? 34.410 2.269 -28.814 1.00 50.88 590 MET A C 1
ATOM 4778 O O . MET A 1 590 ? 34.701 1.455 -27.938 1.00 50.88 590 MET A O 1
ATOM 4782 N N . MET A 1 591 ? 35.083 2.328 -29.971 1.00 46.62 591 MET A N 1
ATOM 4783 C CA . MET A 1 591 ? 36.282 1.525 -30.249 1.00 46.62 591 MET A CA 1
ATOM 4784 C C . MET A 1 591 ? 37.527 2.077 -29.540 1.00 46.62 591 MET A C 1
ATOM 4786 O O . MET A 1 591 ? 38.271 1.303 -28.941 1.00 46.62 591 MET A O 1
ATOM 4790 N N . LYS A 1 592 ? 37.746 3.400 -29.533 1.00 51.97 592 LYS A N 1
ATOM 4791 C CA . LYS A 1 592 ? 38.933 4.015 -28.900 1.00 51.97 592 LYS A CA 1
ATOM 4792 C C . LYS A 1 592 ? 38.964 3.881 -27.372 1.00 51.97 592 LYS A C 1
ATOM 4794 O O . LYS A 1 592 ? 40.037 3.682 -26.809 1.00 51.97 592 LYS A O 1
ATOM 4799 N N . HIS A 1 593 ? 37.816 3.925 -26.694 1.00 48.22 593 HIS A N 1
ATOM 4800 C CA . HIS A 1 593 ? 37.757 3.776 -25.231 1.00 48.22 593 HIS A CA 1
ATOM 4801 C C . HIS A 1 593 ? 37.842 2.324 -24.731 1.00 48.22 593 HIS A C 1
ATOM 4803 O O . HIS A 1 593 ? 38.116 2.110 -23.552 1.00 48.22 593 HIS A O 1
ATOM 4809 N N . SER A 1 594 ? 37.713 1.329 -25.620 1.00 45.88 594 SER A N 1
ATOM 4810 C CA . SER A 1 594 ? 37.968 -0.085 -25.289 1.00 45.88 594 SER A CA 1
ATOM 4811 C C . SER A 1 594 ? 39.448 -0.392 -25.015 1.00 45.88 594 SER A C 1
ATOM 4813 O O . SER A 1 594 ? 39.761 -1.415 -24.414 1.00 45.88 594 SER A O 1
ATOM 4815 N N . VAL A 1 595 ? 40.355 0.506 -25.420 1.00 43.88 595 VAL A N 1
ATOM 4816 C CA . VAL A 1 595 ? 41.807 0.297 -25.333 1.00 43.88 595 VAL A CA 1
ATOM 4817 C C . VAL A 1 595 ? 42.393 0.801 -24.011 1.00 43.88 595 VAL A C 1
ATOM 4819 O O . VAL A 1 595 ? 43.407 0.271 -23.573 1.00 43.88 595 VAL A O 1
ATOM 4822 N N . ASN A 1 596 ? 41.762 1.777 -23.341 1.00 46.34 596 ASN A N 1
ATOM 4823 C CA . ASN A 1 596 ? 42.435 2.505 -22.256 1.00 46.34 596 ASN A CA 1
ATOM 4824 C C . ASN A 1 596 ? 41.817 2.421 -20.853 1.00 46.34 596 ASN A C 1
ATOM 4826 O O . ASN A 1 596 ? 42.504 2.827 -19.922 1.00 46.34 596 ASN A O 1
ATOM 4830 N N . THR A 1 597 ? 40.616 1.869 -20.628 1.00 48.97 597 THR A N 1
ATOM 4831 C CA . THR A 1 597 ? 40.076 1.779 -19.245 1.00 48.97 597 THR A CA 1
ATOM 4832 C C . THR A 1 597 ? 39.023 0.691 -18.976 1.00 48.97 597 THR A C 1
ATOM 4834 O O . THR A 1 597 ? 38.312 0.796 -17.980 1.00 48.97 597 THR A O 1
ATOM 4837 N N . TYR A 1 598 ? 38.917 -0.384 -19.769 1.00 53.09 598 TYR A N 1
ATOM 4838 C CA . TYR A 1 598 ? 37.955 -1.463 -19.484 1.00 53.09 598 TYR A CA 1
ATOM 4839 C C . TYR A 1 598 ? 38.547 -2.861 -19.685 1.00 53.09 598 TYR A C 1
ATOM 4841 O O . TYR A 1 598 ? 39.224 -3.139 -20.670 1.00 53.09 598 TYR A O 1
ATOM 4849 N N . ASP A 1 599 ? 38.254 -3.743 -18.733 1.00 59.69 599 ASP A N 1
ATOM 4850 C CA . ASP A 1 599 ? 38.575 -5.167 -18.751 1.00 59.69 599 ASP A CA 1
ATOM 4851 C C . ASP A 1 599 ? 37.989 -5.783 -20.036 1.00 59.69 599 ASP A C 1
ATOM 4853 O O . ASP A 1 599 ? 36.769 -5.759 -20.231 1.00 59.69 599 ASP A O 1
ATOM 4857 N N . GLY A 1 600 ? 38.824 -6.282 -20.956 1.00 63.72 600 GLY A N 1
ATOM 4858 C CA . GLY A 1 600 ? 38.399 -6.696 -22.308 1.00 63.72 600 GLY A CA 1
ATOM 4859 C C . GLY A 1 600 ? 37.270 -7.740 -22.328 1.00 63.72 600 GLY A C 1
ATOM 4860 O O . GLY A 1 600 ? 36.600 -7.926 -23.343 1.00 63.72 600 GLY A O 1
ATOM 4861 N N . TYR A 1 601 ? 37.023 -8.392 -21.194 1.00 67.88 601 TYR A N 1
ATOM 4862 C CA . TYR A 1 601 ? 35.871 -9.245 -20.926 1.00 67.88 601 TYR A CA 1
ATOM 4863 C C . TYR A 1 601 ? 34.527 -8.487 -20.915 1.00 67.88 601 TYR A C 1
ATOM 4865 O O . TYR A 1 601 ? 33.577 -8.903 -21.576 1.00 67.88 601 TYR A O 1
ATOM 4873 N N . GLN A 1 602 ? 34.437 -7.347 -20.224 1.00 69.00 602 GLN A N 1
ATOM 4874 C CA . GLN A 1 602 ? 33.190 -6.578 -20.106 1.00 69.00 602 GLN A CA 1
ATOM 4875 C C . GLN A 1 602 ? 32.773 -5.955 -21.443 1.00 69.00 602 GLN A C 1
ATOM 4877 O O . GLN A 1 602 ? 31.583 -5.898 -21.750 1.00 69.00 602 GLN A O 1
ATOM 4882 N N . TYR A 1 603 ? 33.747 -5.563 -22.269 1.00 71.88 603 TYR A N 1
ATOM 4883 C CA . TYR A 1 603 ? 33.494 -5.082 -23.627 1.00 71.88 603 TYR A CA 1
ATOM 4884 C C . TYR A 1 603 ? 32.878 -6.163 -24.524 1.00 71.88 603 TYR A C 1
ATOM 4886 O O . TYR A 1 603 ? 31.912 -5.891 -25.233 1.00 71.88 603 TYR A O 1
ATOM 4894 N N . ARG A 1 604 ? 33.385 -7.406 -24.469 1.00 76.69 604 ARG A N 1
ATOM 4895 C CA . ARG A 1 604 ? 32.806 -8.527 -25.233 1.00 76.69 604 ARG A CA 1
ATOM 4896 C C . ARG A 1 604 ? 31.363 -8.807 -24.821 1.00 76.69 604 ARG A C 1
ATOM 4898 O O . ARG A 1 604 ? 30.530 -9.039 -25.689 1.00 76.69 604 ARG A O 1
ATOM 4905 N N . ILE A 1 605 ? 31.068 -8.739 -23.521 1.00 79.62 605 ILE A N 1
ATOM 4906 C CA . ILE A 1 605 ? 29.701 -8.901 -23.009 1.00 79.62 605 ILE A CA 1
ATOM 4907 C C . ILE A 1 605 ? 28.789 -7.781 -23.519 1.00 79.62 605 ILE A C 1
ATOM 4909 O O . ILE A 1 605 ? 27.682 -8.061 -23.962 1.00 79.62 605 ILE A O 1
ATOM 4913 N N . ASP A 1 606 ? 29.229 -6.522 -23.488 1.00 78.69 606 ASP A N 1
ATOM 4914 C CA . ASP A 1 606 ? 28.410 -5.401 -23.969 1.00 78.69 606 ASP A CA 1
ATOM 4915 C C . ASP A 1 606 ? 28.205 -5.449 -25.496 1.00 78.69 606 ASP A C 1
ATOM 4917 O O . ASP A 1 606 ? 27.126 -5.134 -25.985 1.00 78.69 606 ASP A O 1
ATOM 4921 N N . GLN A 1 607 ? 29.194 -5.926 -26.264 1.00 81.38 607 GLN A N 1
ATOM 4922 C CA . GLN A 1 607 ? 29.032 -6.190 -27.701 1.00 81.38 607 GLN A CA 1
ATOM 4923 C C . GLN A 1 607 ? 28.030 -7.315 -27.982 1.00 81.38 607 GLN A C 1
ATOM 4925 O O . GLN A 1 607 ? 27.208 -7.179 -28.888 1.00 81.38 607 GLN A O 1
ATOM 4930 N N . ALA A 1 608 ? 28.067 -8.401 -27.204 1.00 84.06 608 ALA A N 1
ATOM 4931 C CA . ALA A 1 608 ? 27.083 -9.476 -27.307 1.00 84.06 608 ALA A CA 1
ATOM 4932 C C . ALA A 1 608 ? 25.670 -8.963 -26.977 1.00 84.06 608 ALA A C 1
ATOM 4934 O O . ALA A 1 608 ? 24.766 -9.106 -27.795 1.00 84.06 608 ALA A O 1
ATOM 4935 N N . ASN A 1 609 ? 25.513 -8.246 -25.858 1.00 86.75 609 ASN A N 1
ATOM 4936 C CA . ASN A 1 609 ? 24.245 -7.628 -25.459 1.00 86.75 609 ASN A CA 1
ATOM 4937 C C . ASN A 1 609 ? 23.715 -6.659 -26.526 1.00 86.75 609 ASN A C 1
ATOM 4939 O O . ASN A 1 609 ? 22.531 -6.678 -26.850 1.00 86.75 609 ASN A O 1
ATOM 4943 N N . LYS A 1 610 ? 24.585 -5.829 -27.112 1.00 85.69 610 LYS A N 1
ATOM 4944 C CA . LYS A 1 610 ? 24.222 -4.950 -28.225 1.00 85.69 610 LYS A CA 1
ATOM 4945 C C . LYS A 1 610 ? 23.724 -5.765 -29.417 1.00 85.69 610 LYS A C 1
ATOM 4947 O O . LYS A 1 610 ? 22.702 -5.409 -29.995 1.00 85.69 610 LYS A O 1
ATOM 4952 N N . SER A 1 611 ? 24.443 -6.817 -29.808 1.00 86.19 611 SER A N 1
ATOM 4953 C CA . SER A 1 611 ? 24.041 -7.677 -30.925 1.00 86.19 611 SER A CA 1
ATOM 4954 C C . SER A 1 611 ? 22.662 -8.291 -30.686 1.00 86.19 611 SER A C 1
ATOM 4956 O O . SER A 1 611 ? 21.823 -8.262 -31.584 1.00 86.19 611 SER A O 1
ATOM 4958 N N . ASP A 1 612 ? 22.415 -8.796 -29.477 1.00 89.00 612 ASP A N 1
ATOM 4959 C CA . ASP A 1 612 ? 21.123 -9.367 -29.098 1.00 89.00 612 ASP A CA 1
ATOM 4960 C C . ASP A 1 612 ? 20.014 -8.310 -29.107 1.00 89.00 612 ASP A C 1
ATOM 4962 O O . ASP A 1 612 ? 18.958 -8.541 -29.691 1.00 89.00 612 ASP A O 1
ATOM 4966 N N . LEU A 1 613 ? 20.262 -7.119 -28.548 1.00 87.06 613 LEU A N 1
ATOM 4967 C CA . LEU A 1 613 ? 19.304 -6.014 -28.585 1.00 87.06 613 LEU A CA 1
ATOM 4968 C C . LEU A 1 613 ? 18.955 -5.609 -30.022 1.00 87.06 613 LEU A C 1
ATOM 4970 O O . LEU A 1 613 ? 17.783 -5.423 -30.324 1.00 87.06 613 LEU A O 1
ATOM 4974 N N . MET A 1 614 ? 19.946 -5.463 -30.904 1.00 86.31 614 MET A N 1
ATOM 4975 C CA . MET A 1 614 ? 19.709 -5.067 -32.298 1.00 86.31 614 MET A CA 1
ATOM 4976 C C . MET A 1 614 ? 18.876 -6.109 -33.047 1.00 86.31 614 MET A C 1
ATOM 4978 O O . MET A 1 614 ? 18.011 -5.745 -33.840 1.00 86.31 614 MET A O 1
ATOM 4982 N N . SER A 1 615 ? 19.120 -7.392 -32.778 1.00 87.75 615 SER A N 1
ATOM 4983 C CA . SER A 1 615 ? 18.351 -8.500 -33.346 1.00 87.75 615 SER A CA 1
ATOM 4984 C C . SER A 1 615 ? 16.887 -8.468 -32.880 1.00 87.75 615 SER A C 1
ATOM 4986 O O . SER A 1 615 ? 15.968 -8.495 -33.705 1.00 87.75 615 SER A O 1
ATOM 4988 N N . ILE A 1 616 ? 16.667 -8.256 -31.575 1.00 87.88 616 ILE A N 1
ATOM 4989 C CA . ILE A 1 616 ? 15.332 -8.072 -30.984 1.00 87.88 616 ILE A CA 1
ATOM 4990 C C . ILE A 1 616 ? 14.625 -6.864 -31.605 1.00 87.88 616 ILE A C 1
ATOM 4992 O O . ILE A 1 616 ? 13.494 -6.975 -32.068 1.00 87.88 616 ILE A O 1
ATOM 4996 N N . VAL A 1 617 ? 15.288 -5.706 -31.629 1.00 85.75 617 VAL A N 1
ATOM 4997 C CA . VAL A 1 617 ? 14.739 -4.450 -32.152 1.00 85.75 617 VAL A CA 1
ATOM 4998 C C . VAL A 1 617 ? 14.335 -4.595 -33.615 1.00 85.75 617 VAL A C 1
ATOM 5000 O O . VAL A 1 617 ? 13.235 -4.191 -33.979 1.00 85.75 617 VAL A O 1
ATOM 5003 N N . LYS A 1 618 ? 15.185 -5.217 -34.438 1.00 85.56 618 LYS A N 1
ATOM 5004 C CA . LYS A 1 618 ? 14.878 -5.493 -35.842 1.00 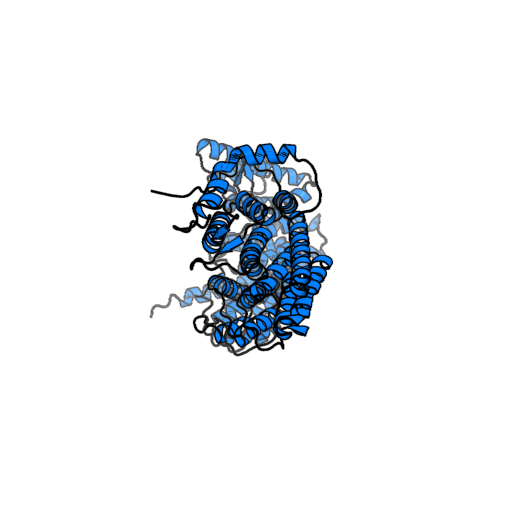85.56 618 LYS A CA 1
ATOM 5005 C C . LYS A 1 618 ? 13.622 -6.360 -35.979 1.00 85.56 618 LYS A C 1
ATOM 5007 O O . LYS A 1 618 ? 12.722 -5.999 -36.727 1.00 85.56 618 LYS A O 1
ATOM 5012 N N . SER A 1 619 ? 13.532 -7.443 -35.209 1.00 85.06 619 SER A N 1
ATOM 5013 C CA . SER A 1 619 ? 12.377 -8.351 -35.230 1.00 85.06 619 SER A CA 1
ATOM 5014 C C . SER A 1 619 ? 11.079 -7.653 -34.795 1.00 85.06 619 SER A C 1
ATOM 5016 O O . SER A 1 619 ? 10.015 -7.855 -35.383 1.00 85.06 619 SER A O 1
A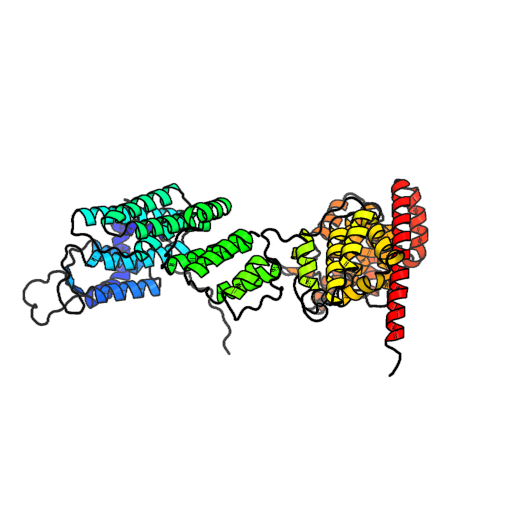TOM 5018 N N . LEU A 1 620 ? 11.154 -6.780 -33.786 1.00 83.62 620 LEU A N 1
ATOM 5019 C CA . LEU A 1 620 ? 10.015 -5.977 -33.330 1.00 83.62 620 LEU A CA 1
ATOM 5020 C C . LEU A 1 620 ? 9.602 -4.916 -34.356 1.00 83.62 620 LEU A C 1
ATOM 5022 O O . LEU A 1 620 ? 8.413 -4.683 -34.547 1.00 83.62 620 LEU A O 1
ATOM 5026 N N . HIS A 1 621 ? 10.567 -4.297 -35.034 1.00 80.88 621 HIS A N 1
ATOM 5027 C CA . HIS A 1 621 ? 10.315 -3.335 -36.102 1.00 80.88 621 HIS A CA 1
ATOM 5028 C C . HIS A 1 621 ? 9.619 -3.992 -37.302 1.00 80.88 621 HIS A C 1
ATOM 5030 O O . HIS A 1 621 ? 8.625 -3.469 -37.798 1.00 80.88 621 HIS A O 1
ATOM 5036 N N . GLU A 1 622 ? 10.074 -5.178 -37.714 1.00 82.12 622 GLU A N 1
ATOM 5037 C CA . GLU A 1 622 ? 9.407 -5.990 -38.742 1.00 82.12 622 GLU A CA 1
ATOM 5038 C C . GLU A 1 622 ? 7.969 -6.352 -38.332 1.00 82.12 622 GLU A C 1
ATOM 5040 O O . GLU A 1 622 ? 7.053 -6.260 -39.148 1.00 82.12 622 GLU A O 1
ATOM 5045 N N . THR A 1 623 ? 7.751 -6.678 -37.053 1.00 82.25 623 THR A N 1
ATOM 5046 C CA . THR A 1 623 ? 6.412 -6.961 -36.505 1.00 82.25 623 THR A CA 1
ATOM 5047 C C . THR A 1 623 ? 5.499 -5.729 -36.560 1.00 82.25 623 THR A C 1
ATOM 5049 O O . THR A 1 623 ? 4.371 -5.823 -37.035 1.00 82.25 623 THR A O 1
ATOM 5052 N N . LEU A 1 624 ? 5.991 -4.564 -36.125 1.00 76.31 624 LEU A N 1
ATOM 5053 C CA . LEU A 1 624 ? 5.259 -3.290 -36.163 1.00 76.31 624 LEU A CA 1
ATOM 5054 C C . LEU A 1 624 ? 4.873 -2.885 -37.593 1.00 76.31 624 LEU A C 1
ATOM 5056 O O . LEU A 1 624 ? 3.752 -2.435 -37.829 1.00 76.31 624 LEU A O 1
ATOM 5060 N N . HIS A 1 625 ? 5.788 -3.060 -38.550 1.00 72.88 625 HIS A N 1
ATOM 5061 C CA . HIS A 1 625 ? 5.518 -2.764 -39.955 1.00 72.88 625 HIS A CA 1
ATOM 5062 C C . HIS A 1 625 ? 4.469 -3.698 -40.556 1.00 72.88 625 HIS A C 1
ATOM 5064 O O . HIS A 1 625 ? 3.574 -3.229 -41.262 1.00 72.88 625 HIS A O 1
ATOM 5070 N N . ALA A 1 626 ? 4.527 -4.991 -40.234 1.00 71.94 626 ALA A N 1
ATOM 5071 C CA . ALA A 1 626 ? 3.526 -5.951 -40.680 1.00 71.94 626 ALA A CA 1
ATOM 5072 C C . ALA A 1 626 ? 2.109 -5.582 -40.201 1.00 71.94 626 ALA A C 1
ATOM 5074 O O . ALA A 1 626 ? 1.166 -5.726 -40.972 1.00 71.94 626 ALA A O 1
ATOM 5075 N N . GLU A 1 627 ? 1.947 -5.052 -38.984 1.00 63.75 627 GLU A N 1
ATOM 5076 C CA . GLU A 1 627 ? 0.642 -4.586 -38.482 1.00 63.75 627 GLU A CA 1
ATOM 5077 C C . GLU A 1 627 ? 0.138 -3.337 -39.216 1.00 63.75 627 GLU A C 1
ATOM 5079 O O . GLU A 1 627 ? -1.022 -3.293 -39.623 1.00 63.75 627 GLU A O 1
ATOM 5084 N N . SER A 1 628 ? 1.015 -2.354 -39.459 1.00 57.31 628 SER A N 1
ATOM 5085 C CA . SER A 1 628 ? 0.641 -1.119 -40.167 1.00 57.31 628 SER A CA 1
ATOM 5086 C C . SER A 1 628 ? 0.182 -1.355 -41.612 1.00 57.31 628 SER A C 1
ATOM 5088 O O . SER A 1 628 ? -0.671 -0.630 -42.110 1.00 57.31 628 SER A O 1
ATOM 5090 N N . CYS A 1 629 ? 0.686 -2.403 -42.274 1.00 49.53 629 CYS A N 1
ATOM 5091 C CA . CYS A 1 629 ? 0.274 -2.763 -43.632 1.00 49.53 629 CYS A CA 1
ATOM 5092 C C . CYS A 1 629 ? -1.056 -3.538 -43.694 1.00 49.53 629 CYS A C 1
ATOM 5094 O O . CYS A 1 629 ? -1.647 -3.624 -44.767 1.00 49.53 629 CYS A O 1
ATOM 5096 N N . VAL A 1 630 ? -1.535 -4.110 -42.581 1.00 50.78 630 VAL A N 1
ATOM 5097 C CA . VAL A 1 630 ? -2.812 -4.852 -42.528 1.00 50.78 630 VAL A CA 1
ATOM 5098 C C . VAL A 1 630 ? -3.998 -3.912 -42.271 1.00 50.78 630 VAL A C 1
ATOM 5100 O O . VAL A 1 630 ? -5.102 -4.175 -42.749 1.00 50.78 630 VAL A O 1
ATOM 5103 N N . GLU A 1 631 ? -3.782 -2.781 -41.592 1.00 43.38 631 GLU A N 1
ATOM 5104 C CA . GLU A 1 631 ? -4.822 -1.763 -41.356 1.00 43.38 631 GLU A CA 1
ATOM 5105 C C . GLU A 1 631 ? -5.127 -0.881 -42.589 1.00 43.38 631 GLU A C 1
ATOM 5107 O O . GLU A 1 631 ? -6.149 -0.198 -42.607 1.00 43.38 631 GLU A O 1
ATOM 5112 N N . GLU A 1 632 ? -4.305 -0.929 -43.648 1.00 36.69 632 GLU A N 1
ATOM 5113 C CA . GLU A 1 632 ? -4.491 -0.145 -44.886 1.00 36.69 632 GLU A CA 1
ATOM 5114 C C . GLU A 1 632 ? -5.216 -0.887 -46.025 1.00 36.69 632 GLU A C 1
ATOM 5116 O O . GLU A 1 632 ? -5.401 -0.320 -47.102 1.00 36.69 632 GLU A O 1
ATOM 5121 N N . THR A 1 633 ? -5.682 -2.123 -45.822 1.00 31.64 633 THR A N 1
ATOM 5122 C CA . THR A 1 633 ? -6.590 -2.776 -46.784 1.00 31.64 633 THR A CA 1
ATOM 5123 C C . THR A 1 633 ? -8.020 -2.261 -46.583 1.00 31.64 633 THR A C 1
ATOM 5125 O O . THR A 1 633 ? -8.636 -2.607 -45.573 1.00 31.64 633 THR A O 1
ATOM 5128 N N . PRO A 1 634 ? -8.596 -1.463 -47.507 1.00 37.59 634 PRO A N 1
ATOM 5129 C CA . PRO A 1 634 ? -9.999 -1.093 -47.413 1.00 37.59 634 PRO A CA 1
ATOM 5130 C C . PRO A 1 634 ? -10.848 -2.338 -47.694 1.00 37.59 634 PRO A C 1
ATOM 5132 O O . PRO A 1 634 ? -10.588 -3.055 -48.664 1.00 37.59 634 PRO A O 1
ATOM 5135 N N . LEU A 1 635 ? -11.851 -2.576 -46.847 1.00 35.38 635 LEU A N 1
ATOM 5136 C CA . LEU A 1 635 ? -13.005 -3.408 -47.199 1.00 35.38 635 LEU A CA 1
ATOM 5137 C C . LEU A 1 635 ? -13.803 -2.770 -48.339 1.00 35.38 635 LEU A C 1
ATOM 5139 O O . LEU A 1 635 ? -13.993 -1.530 -48.294 1.00 35.38 635 LEU A O 1
#

Organism: Eremothecium cymbalariae (strain CBS 270.75 / DBVPG 7215 / KCTC 17166 / NRRL Y-17582) (NCBI:txid931890)

Secondary structure (DSSP, 8-state):
-----------S-----HHHHHHHHHT-----HHHHHHHHHHHHHHHHHHHHHHB---TT-TTS----EEEHHHHHHHHHHHHHHT-HHHHHHHHHHHHHS--EEE-TTS-B--TTTSHHHHHHHHHHHHHHHHHTT--HHHHHHHHHHHHHHHHHHHHHHHHSS-----HHHHHHHHHHHHHT--HHHHHHHHHHHHGGGGTS-HHHHHHHHHHHHHHHHHHTT-HHHHHHHHHHHTTT------HHHHHHHHHHHHHHHHTT-HHHHHHHHHHHHHTTPPPPHHHHHHHHHHHHHHT-HHHHHHHHTT-TT---SS-TT---SS--HHHHHHHHHS----TTT-----GGGGGGS---SSHHHHHHHHHHHHSS--S-HHHHHHHHHHHHHHHHHHS-HHHHHHHHHIIIIIS-THHHHHHGGG-GGGTT--GGGGGHHHHHH-SS-HHHHHHHHHIIIII-SS-----HHHHHHHHHHHHHTT-HHHHHHHHHHHHHHHTGGGEEEETTEEEE---HHHHHHHHHTTTSTTHHHHHHHHHHHHHHHHHHHHHHSS-PPPPHHHHHHHHTTT-THHHHSHHHHHHHHHHHTTTTSS-HHHHHHHHHHHHHHHHHHHHHHHHHHHHHHHTT---